Protein AF-A0A177FPS9-F1 (afdb_monomer)

Sequence (570 aa):
MPLDGVHTGEDAFSSLCYGAFETETLMATATSTSSASSTTPTTSDASTTTEAAPSSPTIPNFPYPVIKHSADSVAGYYLNETGLTDVAVLQIREFESESSADDYEREFQSVIEKFLDAAVKTGKKKLIVDLQGNPGGFVVLGADTYAQLFPSIKPIDKSNVRDHLGFWILGNAASEMYSNATKTDDESDEQYDTVVYNTLAYQSIVSHQFYDFPDFETYYGPYPANGGNFSAYFQTNYTDPGYTNFQDTGIIITGTNNRTGFRQPFAAQDIVVLTDGFCASTCTVVSEYLKSYSGVQFITVGGRPQTGPMQAVGGVKGSQVFPFTRLLPWADLLHSPNNTFSELANGTIWEDFTYEAALRTLDEQGTGGVNGCNHFRYGEQTATPLQFVYEAADCRLWWTREMMYDPTFIWSRVATVAFKERKGTQFNSKYCVANSTGHPTSISGGWKAPWLGPQDPPDNIRAGLKGWKLQGKPLEALSPGHSTTNSKQTATNSPTSSTKVSKPTSPPGDTSDKAFDDDAVVDDIDVGGTDIDGLNVDSDELTSIKQACSSYTGDAWLVRVICGALNGSK

Structure (mmCIF, N/CA/C/O backbone):
data_AF-A0A177FPS9-F1
#
_entry.id   AF-A0A177FPS9-F1
#
loop_
_atom_site.group_PDB
_atom_site.id
_atom_site.type_symbol
_atom_site.label_atom_id
_atom_site.label_alt_id
_atom_site.label_comp_id
_atom_site.label_asym_id
_atom_site.label_entity_id
_atom_site.label_seq_id
_atom_site.pdbx_PDB_ins_code
_atom_site.Cartn_x
_atom_site.Cartn_y
_atom_site.Cartn_z
_atom_site.occupancy
_atom_site.B_iso_or_equiv
_atom_site.auth_seq_id
_atom_site.auth_comp_id
_atom_site.auth_asym_id
_atom_site.auth_atom_id
_atom_site.pdbx_PDB_model_num
ATOM 1 N N . MET A 1 1 ? -19.636 15.740 -18.240 1.00 47.44 1 MET A N 1
ATOM 2 C CA . MET A 1 1 ? -20.519 16.131 -19.368 1.00 47.44 1 MET A CA 1
ATOM 3 C C . MET A 1 1 ? -21.922 15.583 -19.116 1.00 47.44 1 MET A C 1
ATOM 5 O O . MET A 1 1 ? -22.024 14.661 -18.310 1.00 47.44 1 MET A O 1
ATOM 9 N N . PRO A 1 2 ? -22.988 16.116 -19.740 1.00 47.78 2 PRO A N 1
ATOM 10 C CA . PRO A 1 2 ? -24.266 15.409 -19.829 1.00 47.78 2 PRO A CA 1
ATOM 11 C C . PRO A 1 2 ? -24.075 14.114 -20.632 1.00 47.78 2 PRO A C 1
ATOM 13 O O . PRO A 1 2 ? -23.320 14.115 -21.600 1.00 47.78 2 PRO A O 1
ATOM 16 N N . LEU A 1 3 ? -24.746 13.031 -20.236 1.00 52.00 3 LEU A N 1
ATOM 17 C CA . LEU A 1 3 ? -24.750 11.742 -20.953 1.00 52.00 3 LEU A CA 1
ATOM 18 C C . LEU A 1 3 ? -26.109 11.483 -21.635 1.00 52.00 3 LEU A C 1
ATOM 20 O O . LEU A 1 3 ? -26.475 10.345 -21.920 1.00 52.00 3 LEU A O 1
ATOM 24 N N . ASP A 1 4 ? -26.889 12.543 -21.857 1.00 64.50 4 ASP A N 1
ATOM 25 C CA . ASP A 1 4 ? -28.231 12.461 -22.428 1.00 64.50 4 ASP A CA 1
ATOM 26 C C . ASP A 1 4 ? -28.170 11.970 -23.884 1.00 64.50 4 ASP A C 1
ATOM 28 O O . ASP A 1 4 ? -27.655 12.660 -24.762 1.00 64.50 4 ASP A O 1
ATOM 32 N N . GLY A 1 5 ? -28.710 10.773 -24.132 1.00 58.97 5 GLY A N 1
ATOM 33 C CA . GLY A 1 5 ? -28.687 10.104 -25.439 1.00 58.97 5 GLY A CA 1
ATOM 34 C C . GLY A 1 5 ? -27.570 9.069 -25.624 1.00 58.97 5 GLY A C 1
ATOM 35 O O . GLY A 1 5 ? -27.530 8.423 -26.665 1.00 58.97 5 GLY A O 1
ATOM 36 N N . VAL A 1 6 ? -26.695 8.869 -24.631 1.00 59.56 6 VAL A N 1
ATOM 37 C CA . VAL A 1 6 ? -25.698 7.786 -24.639 1.00 59.56 6 VAL A CA 1
ATOM 38 C C . VAL A 1 6 ? -26.315 6.526 -24.027 1.00 59.56 6 VAL A C 1
ATOM 40 O O . VAL A 1 6 ? -26.696 6.526 -22.852 1.00 59.56 6 VAL A O 1
ATOM 43 N N . HIS A 1 7 ? -26.433 5.449 -24.809 1.00 60.56 7 HIS A N 1
ATOM 44 C CA . HIS A 1 7 ? -27.078 4.198 -24.384 1.00 60.56 7 HIS A CA 1
ATOM 45 C C . HIS A 1 7 ? -26.173 2.959 -24.506 1.00 60.56 7 HIS A C 1
ATOM 47 O O . HIS A 1 7 ? -26.384 1.980 -23.790 1.00 60.56 7 HIS A O 1
ATOM 53 N N . THR A 1 8 ? -25.150 3.020 -25.356 1.00 65.75 8 THR A N 1
ATOM 54 C CA . THR A 1 8 ? -24.164 1.965 -25.640 1.00 65.75 8 THR A CA 1
ATOM 55 C C . THR A 1 8 ? -22.725 2.496 -25.548 1.00 65.75 8 THR A C 1
ATOM 57 O O . THR A 1 8 ? -22.504 3.698 -25.371 1.00 65.75 8 THR A O 1
ATOM 60 N N . GLY A 1 9 ? -21.729 1.608 -25.660 1.00 47.25 9 GLY A N 1
ATOM 61 C CA . GLY A 1 9 ? -20.322 2.021 -25.765 1.00 47.25 9 GLY A CA 1
ATOM 62 C C . GLY A 1 9 ? -20.043 2.749 -27.083 1.00 47.25 9 GLY A C 1
ATOM 63 O O . GLY A 1 9 ? -19.323 3.745 -27.110 1.00 47.25 9 GLY A O 1
ATOM 64 N N . GLU A 1 10 ? -20.697 2.308 -28.153 1.00 59.88 10 GLU A N 1
ATOM 65 C CA . GLU A 1 10 ? -20.653 2.879 -29.494 1.00 59.88 10 GLU A CA 1
ATOM 66 C C . GLU A 1 10 ? -21.256 4.290 -29.530 1.00 59.88 10 GLU A C 1
ATOM 68 O O . GLU A 1 10 ? -20.675 5.174 -30.162 1.00 59.88 10 GLU A O 1
ATOM 73 N N . ASP A 1 11 ? -22.358 4.546 -28.810 1.00 64.56 11 ASP A N 1
ATOM 74 C CA . ASP A 1 11 ? -22.912 5.902 -28.652 1.00 64.56 11 ASP A CA 1
ATOM 75 C C . ASP A 1 11 ? -21.922 6.817 -27.922 1.00 64.56 11 ASP A C 1
ATOM 77 O O . ASP A 1 11 ? -21.724 7.966 -28.320 1.00 64.56 11 ASP A O 1
ATOM 81 N N . ALA A 1 12 ? -21.287 6.318 -26.854 1.00 61.31 12 ALA A N 1
ATOM 82 C CA . ALA A 1 12 ? -20.315 7.083 -26.076 1.00 61.31 12 ALA A CA 1
ATOM 83 C C . ALA A 1 12 ? -19.098 7.450 -26.937 1.00 61.31 12 ALA A C 1
ATOM 85 O O . ALA A 1 12 ? -18.715 8.616 -26.999 1.00 61.31 12 ALA A O 1
ATOM 86 N N . PHE A 1 13 ? -18.542 6.482 -27.666 1.00 60.53 13 PHE A N 1
ATOM 87 C CA . PHE A 1 13 ? -17.428 6.704 -28.586 1.00 60.53 13 PHE A CA 1
ATOM 88 C C . PHE A 1 13 ? -17.812 7.672 -29.717 1.00 60.53 13 PHE A C 1
ATOM 90 O O . PHE A 1 13 ? -17.114 8.654 -29.962 1.00 60.53 13 PHE A O 1
ATOM 97 N N . SER A 1 14 ? -18.964 7.464 -30.359 1.00 65.19 14 SER A N 1
ATOM 98 C CA . SER A 1 14 ? -19.408 8.278 -31.502 1.00 65.19 14 SER A CA 1
ATOM 99 C C . SER A 1 14 ? -19.774 9.719 -31.127 1.00 65.19 14 SER A C 1
ATOM 101 O O . SER A 1 14 ? -19.659 10.614 -31.965 1.00 65.19 14 SER A O 1
ATOM 103 N N . SER A 1 15 ? -20.211 9.962 -29.886 1.00 66.19 15 SER A N 1
ATOM 104 C CA . SER A 1 15 ? -20.571 11.300 -29.391 1.00 66.19 15 SER A CA 1
ATOM 105 C C . SER A 1 15 ? -19.420 12.051 -28.714 1.00 66.19 15 SER A C 1
ATOM 107 O O . SER A 1 15 ? -19.403 13.280 -28.770 1.00 66.19 15 SER A O 1
ATOM 109 N N . LEU A 1 16 ? -18.456 11.350 -28.101 1.00 67.00 16 LEU A N 1
ATOM 110 C CA . LEU A 1 16 ? -17.358 11.962 -27.336 1.00 67.00 16 LEU A CA 1
ATOM 111 C C . LEU A 1 16 ? -16.010 11.959 -28.075 1.00 67.00 16 LEU A C 1
ATOM 113 O O . LEU A 1 16 ? -15.173 12.809 -27.786 1.00 67.00 16 LEU A O 1
ATOM 117 N N . CYS A 1 17 ? -15.798 11.057 -29.040 1.00 60.81 17 CYS A N 1
ATOM 118 C CA . CYS A 1 17 ? -14.547 10.927 -29.804 1.00 60.81 17 CYS A CA 1
ATOM 119 C C . CYS A 1 17 ? -14.681 11.390 -31.271 1.00 60.81 17 CYS A C 1
ATOM 121 O O . CYS A 1 17 ? -13.854 11.048 -32.121 1.00 60.81 17 CYS A O 1
ATOM 123 N N . TYR A 1 18 ? -15.721 12.169 -31.592 1.00 48.88 18 TYR A N 1
ATOM 124 C CA . TYR A 1 18 ? -15.955 12.680 -32.944 1.00 48.88 18 TYR A CA 1
ATOM 125 C C . TYR A 1 18 ? -14.774 13.544 -33.425 1.00 48.88 18 TYR A C 1
ATOM 127 O O . TYR A 1 18 ? -14.408 14.523 -32.778 1.00 48.88 18 TYR A O 1
ATOM 135 N N . GLY A 1 19 ? -14.195 13.195 -34.578 1.00 50.59 19 GLY A N 1
ATOM 136 C CA . GLY A 1 19 ? -13.039 13.890 -35.162 1.00 50.59 19 GLY A CA 1
ATOM 137 C C . GLY A 1 19 ? -11.664 13.302 -34.812 1.00 50.59 19 GLY A C 1
ATOM 138 O O . GLY A 1 19 ? -10.669 13.770 -35.359 1.00 50.59 19 GLY A O 1
ATOM 139 N N . ALA A 1 20 ? -11.581 12.243 -33.993 1.00 49.50 20 ALA A N 1
ATOM 140 C CA . ALA A 1 20 ? -10.313 11.608 -33.590 1.00 49.50 20 ALA A CA 1
ATOM 141 C C . ALA A 1 20 ? -9.442 11.058 -34.748 1.00 49.50 20 ALA A C 1
ATOM 143 O O . ALA A 1 20 ? -8.272 10.755 -34.533 1.00 49.50 20 ALA A O 1
ATOM 144 N N . PHE A 1 21 ? -9.994 10.956 -35.964 1.00 43.31 21 PHE A N 1
ATOM 145 C CA . PHE A 1 21 ? -9.290 10.549 -37.188 1.00 43.31 21 PHE A CA 1
ATOM 146 C C . PHE A 1 21 ? -9.147 11.674 -38.238 1.00 43.31 21 PHE A C 1
ATOM 148 O O . PHE A 1 21 ? -8.521 11.463 -39.271 1.00 43.31 21 PHE A O 1
ATOM 155 N N . GLU A 1 22 ? -9.702 12.876 -38.024 1.00 44.81 22 GLU A N 1
ATOM 156 C CA . GLU A 1 22 ? -9.609 13.970 -39.016 1.00 44.81 22 GLU A CA 1
ATOM 157 C C . GLU A 1 22 ? -8.287 14.762 -38.921 1.00 44.81 22 GLU A C 1
ATOM 159 O O . GLU A 1 22 ? -7.913 15.487 -39.850 1.00 44.81 22 GLU A O 1
ATOM 164 N N . THR A 1 23 ? -7.544 14.600 -37.822 1.00 44.97 23 THR A N 1
ATOM 165 C CA . THR A 1 23 ? -6.307 15.333 -37.503 1.00 44.97 23 THR A CA 1
ATOM 166 C C . THR A 1 23 ? -5.136 15.061 -38.451 1.00 44.97 23 THR A C 1
ATOM 168 O O . THR A 1 23 ? -4.320 15.966 -38.644 1.00 44.97 23 THR A O 1
ATOM 171 N N . GLU A 1 24 ? -5.071 13.899 -39.115 1.00 42.28 24 GLU A N 1
ATOM 172 C CA . GLU A 1 24 ? -4.018 13.594 -40.105 1.00 42.28 24 GLU A CA 1
ATOM 173 C C . GLU A 1 24 ? -3.970 14.617 -41.256 1.00 42.28 24 GLU A C 1
ATOM 175 O O . GLU A 1 24 ? -2.901 14.947 -41.773 1.00 42.28 24 GLU A O 1
ATOM 180 N N . THR A 1 25 ? -5.120 15.180 -41.642 1.00 35.88 25 THR A N 1
ATOM 181 C CA . THR A 1 25 ? -5.220 16.023 -42.847 1.00 35.88 25 THR A CA 1
ATOM 182 C C . THR A 1 25 ? -4.681 17.447 -42.638 1.00 35.88 25 THR A C 1
ATOM 184 O O . THR A 1 25 ? -4.360 18.141 -43.605 1.00 35.88 25 THR A O 1
ATOM 187 N N . LEU A 1 26 ? -4.566 17.920 -41.390 1.00 36.88 26 LEU A N 1
ATOM 188 C CA . LEU A 1 26 ? -4.234 19.324 -41.100 1.00 36.88 26 LEU A CA 1
ATOM 189 C C . LEU A 1 26 ? -2.727 19.615 -41.037 1.00 36.88 26 LEU A C 1
ATOM 191 O O . LEU A 1 26 ? -2.318 20.724 -41.392 1.00 36.88 26 LEU A O 1
ATOM 195 N N . MET A 1 27 ? -1.883 18.643 -40.675 1.00 39.47 27 MET A N 1
ATOM 196 C CA . MET A 1 27 ? -0.426 18.861 -40.637 1.00 39.47 27 MET A CA 1
ATOM 197 C C . MET A 1 27 ? 0.186 19.083 -42.032 1.00 39.47 27 MET A C 1
ATOM 199 O O . MET A 1 27 ? 1.178 19.798 -42.164 1.00 39.47 27 MET A O 1
ATOM 203 N N . ALA A 1 28 ? -0.444 18.566 -43.092 1.00 35.19 28 ALA A N 1
ATOM 204 C CA . ALA A 1 28 ? 0.062 18.636 -44.466 1.00 35.19 28 ALA A CA 1
ATOM 205 C C . ALA A 1 28 ? 0.035 20.040 -45.118 1.00 35.19 28 ALA A C 1
ATOM 207 O O . ALA A 1 28 ? 0.568 20.206 -46.215 1.00 35.19 28 ALA A O 1
ATOM 208 N N . THR A 1 29 ? -0.580 21.052 -44.485 1.00 33.81 29 THR A N 1
ATOM 209 C CA . THR A 1 29 ? -0.780 22.389 -45.099 1.00 33.81 29 THR A CA 1
ATOM 210 C C . THR A 1 29 ? -0.053 23.530 -44.364 1.00 33.81 29 THR A C 1
ATOM 212 O O . THR A 1 29 ? 0.015 24.652 -44.866 1.00 33.81 29 THR A O 1
ATOM 215 N N . ALA A 1 30 ? 0.558 23.275 -43.203 1.00 34.50 30 ALA A N 1
ATOM 216 C CA . ALA A 1 30 ? 1.153 24.306 -42.339 1.00 34.50 30 ALA A CA 1
ATOM 217 C C . ALA A 1 30 ? 2.571 24.777 -42.759 1.00 34.50 30 ALA A C 1
ATOM 219 O O . ALA A 1 30 ? 3.355 25.225 -41.924 1.00 34.50 30 ALA A O 1
ATOM 220 N N . THR A 1 31 ? 2.928 24.694 -44.047 1.00 40.38 31 THR A N 1
ATOM 221 C CA . THR A 1 31 ? 4.313 24.891 -44.534 1.00 40.38 31 THR A CA 1
ATOM 222 C C . THR A 1 31 ? 4.490 26.098 -45.468 1.00 40.38 31 THR A C 1
ATOM 224 O O . THR A 1 31 ? 5.264 26.050 -46.423 1.00 40.38 31 THR A O 1
ATOM 227 N N . SER A 1 32 ? 3.812 27.225 -45.207 1.00 33.19 32 SER A N 1
ATOM 228 C CA . SER A 1 32 ? 4.213 28.512 -45.806 1.00 33.19 32 SER A CA 1
ATOM 229 C C . SER A 1 32 ? 3.838 29.755 -44.986 1.00 33.19 32 SER A C 1
ATOM 231 O O . SER A 1 32 ? 2.698 29.949 -44.585 1.00 33.19 32 SER A O 1
ATOM 233 N N . THR A 1 33 ? 4.830 30.638 -44.818 1.00 31.05 33 THR A N 1
ATOM 234 C CA . THR A 1 33 ? 4.718 32.076 -44.490 1.00 31.05 33 THR A CA 1
ATOM 235 C C . THR A 1 33 ? 3.814 32.528 -43.329 1.00 31.05 33 THR A C 1
ATOM 237 O O . THR A 1 33 ? 2.639 32.819 -43.522 1.00 31.05 33 THR A O 1
ATOM 240 N N . SER A 1 34 ? 4.444 32.950 -42.227 1.00 28.30 34 SER A N 1
ATOM 241 C CA . SER A 1 34 ? 4.527 34.398 -41.959 1.00 28.30 34 SER A CA 1
ATOM 242 C C . SER A 1 34 ? 5.761 34.750 -41.117 1.00 28.30 34 SER A C 1
ATOM 244 O O . SER A 1 34 ? 6.092 34.061 -40.158 1.00 28.30 34 SER A O 1
ATOM 246 N N . SER A 1 35 ? 6.466 35.822 -41.486 1.00 35.75 35 SER A N 1
ATOM 247 C CA . SER A 1 35 ? 7.525 36.419 -40.663 1.00 35.75 35 SER A CA 1
ATOM 248 C C . SER A 1 35 ? 7.012 37.736 -40.095 1.00 35.75 35 SER A C 1
ATOM 250 O O . SER A 1 35 ? 6.667 38.632 -40.864 1.00 35.75 35 SER A O 1
ATOM 252 N N . ALA A 1 36 ? 6.990 37.876 -38.772 1.00 28.38 36 ALA A N 1
ATOM 253 C CA . ALA A 1 36 ? 6.659 39.132 -38.106 1.00 28.38 36 ALA A CA 1
ATOM 254 C C . ALA A 1 36 ? 7.465 39.276 -36.809 1.00 28.38 36 ALA A C 1
ATOM 256 O O . ALA A 1 36 ? 7.368 38.444 -35.912 1.00 28.38 36 ALA A O 1
ATOM 257 N N . SER A 1 37 ? 8.260 40.340 -36.706 1.00 32.78 37 SER A N 1
ATOM 258 C CA . SER A 1 37 ? 8.889 40.743 -35.446 1.00 32.78 37 SER A CA 1
ATOM 259 C C . SER A 1 37 ? 7.947 41.661 -34.671 1.00 32.78 37 SER A C 1
ATOM 261 O O . SER A 1 37 ? 7.432 42.622 -35.240 1.00 32.78 37 SER A O 1
ATOM 263 N N . SER A 1 38 ? 7.792 41.442 -33.365 1.00 26.69 38 SER A N 1
ATOM 264 C CA . SER A 1 38 ? 7.137 42.395 -32.461 1.00 26.69 38 SER A CA 1
ATOM 265 C C . SER A 1 38 ? 7.942 42.558 -31.175 1.00 26.69 38 SER A C 1
ATOM 267 O O . SER A 1 38 ? 8.250 41.586 -30.492 1.00 26.69 38 SER A O 1
ATOM 269 N N . THR A 1 39 ? 8.298 43.803 -30.868 1.00 26.11 39 THR A N 1
ATOM 270 C CA . THR A 1 39 ? 9.133 44.209 -29.730 1.00 26.11 39 THR A CA 1
ATOM 271 C C . THR A 1 39 ? 8.463 43.995 -28.376 1.00 26.11 39 THR A C 1
ATOM 273 O O . THR A 1 39 ? 7.280 44.294 -28.218 1.00 26.11 39 THR A O 1
ATOM 276 N N . THR A 1 40 ? 9.255 43.609 -27.377 1.00 27.31 40 THR A N 1
ATOM 277 C CA . THR A 1 40 ? 8.866 43.512 -25.964 1.00 27.31 40 THR A CA 1
ATOM 278 C C . THR A 1 40 ? 8.421 44.864 -25.384 1.00 27.31 40 THR A C 1
ATOM 280 O O . THR A 1 40 ? 9.197 45.822 -25.435 1.00 27.31 40 THR A O 1
ATOM 283 N N . PRO A 1 41 ? 7.234 44.959 -24.758 1.00 27.30 41 PRO A N 1
ATOM 284 C CA . PRO A 1 41 ? 6.886 46.051 -23.859 1.00 27.30 41 PRO A CA 1
ATOM 285 C C . PRO A 1 41 ? 7.180 45.641 -22.406 1.00 27.30 41 PRO A C 1
ATOM 287 O O . PRO A 1 41 ? 6.421 44.897 -21.786 1.00 27.30 41 PRO A O 1
ATOM 290 N N . THR A 1 42 ? 8.290 46.122 -21.843 1.00 33.38 42 THR A N 1
ATOM 291 C CA . THR A 1 42 ? 8.645 45.860 -20.439 1.00 33.38 42 THR A CA 1
ATOM 292 C C . THR A 1 42 ? 7.653 46.543 -19.496 1.00 33.38 42 THR A C 1
ATOM 294 O O . THR A 1 42 ? 7.731 47.755 -19.293 1.00 33.38 42 THR A O 1
ATOM 297 N N . THR A 1 43 ? 6.759 45.768 -18.878 1.00 28.62 43 THR A N 1
ATOM 298 C CA . THR A 1 43 ? 5.837 46.254 -17.840 1.00 28.62 43 THR A CA 1
ATOM 299 C C . THR A 1 43 ? 5.949 45.353 -16.615 1.00 28.62 43 THR A C 1
ATOM 301 O O . THR A 1 43 ? 5.804 44.141 -16.719 1.00 28.62 43 THR A O 1
ATOM 304 N N . SER A 1 44 ? 6.280 45.944 -15.466 1.00 41.12 44 SER A N 1
ATOM 305 C CA . SER A 1 44 ? 6.532 45.230 -14.211 1.00 41.12 44 SER A CA 1
ATOM 306 C C . SER A 1 44 ? 5.254 45.137 -13.379 1.00 41.12 44 SER A C 1
ATOM 308 O O . SER A 1 44 ? 5.102 45.884 -12.410 1.00 41.12 44 SER A O 1
ATOM 310 N N . ASP A 1 45 ? 4.361 44.211 -13.720 1.00 30.97 45 ASP A N 1
ATOM 311 C CA . ASP A 1 45 ? 3.313 43.801 -12.785 1.00 30.97 45 ASP A CA 1
ATOM 312 C C . ASP A 1 45 ? 3.920 42.884 -11.717 1.00 30.97 45 ASP A C 1
ATOM 314 O O . ASP A 1 45 ? 4.507 41.840 -12.006 1.00 30.97 45 ASP A O 1
ATOM 318 N N . ALA A 1 46 ? 3.836 43.320 -10.460 1.00 32.22 46 ALA A N 1
ATOM 319 C CA . ALA A 1 46 ? 4.333 42.554 -9.328 1.00 32.22 46 ALA A CA 1
ATOM 320 C C . ALA A 1 46 ? 3.414 41.354 -9.077 1.00 32.22 46 ALA A C 1
ATOM 322 O O . ALA A 1 46 ? 2.200 41.523 -8.968 1.00 32.22 46 ALA A O 1
ATOM 323 N N . SER A 1 47 ? 3.995 40.159 -8.936 1.00 30.56 47 SER A N 1
ATOM 324 C CA . SER A 1 47 ? 3.240 38.953 -8.590 1.00 30.56 47 SER A CA 1
ATOM 325 C C . SER A 1 47 ? 2.606 39.115 -7.208 1.00 30.56 47 SER A C 1
ATOM 327 O O . SER A 1 47 ? 3.268 38.977 -6.178 1.00 30.56 47 SER A O 1
ATOM 329 N N . THR A 1 48 ? 1.315 39.444 -7.177 1.00 30.78 48 THR A N 1
ATOM 330 C CA . THR A 1 48 ? 0.513 39.388 -5.959 1.00 30.78 48 THR A CA 1
ATOM 331 C C . THR A 1 48 ? 0.207 37.928 -5.671 1.00 30.78 48 THR A C 1
ATOM 333 O O . THR A 1 48 ? -0.741 37.369 -6.230 1.00 30.78 48 THR A O 1
ATOM 336 N N . THR A 1 49 ? 1.011 37.321 -4.798 1.00 37.00 49 THR A N 1
ATOM 337 C CA . THR A 1 49 ? 0.744 36.014 -4.193 1.00 37.00 49 THR A CA 1
ATOM 338 C C . THR A 1 49 ? -0.642 36.032 -3.560 1.00 37.00 49 THR A C 1
ATOM 340 O O . THR A 1 49 ? -0.853 36.541 -2.460 1.00 37.00 49 THR A O 1
ATOM 343 N N . THR A 1 50 ? -1.613 35.495 -4.294 1.00 39.59 50 THR A N 1
ATOM 344 C CA . THR A 1 50 ? -2.959 35.270 -3.782 1.00 39.59 50 THR A CA 1
ATOM 345 C C . THR A 1 50 ? -2.870 34.043 -2.892 1.00 39.59 50 THR A C 1
ATOM 347 O O . THR A 1 50 ? -2.855 32.919 -3.386 1.00 39.59 50 THR A O 1
ATOM 350 N N . GLU A 1 51 ? -2.715 34.282 -1.590 1.00 45.44 51 GLU A N 1
ATOM 351 C CA . GLU A 1 51 ? -2.710 33.249 -0.555 1.00 45.44 51 GLU A CA 1
ATOM 352 C C . GLU A 1 51 ? -3.911 32.319 -0.771 1.00 45.44 51 GLU A C 1
ATOM 354 O O . GLU A 1 51 ? -5.059 32.774 -0.821 1.00 45.44 51 GLU A O 1
ATOM 359 N N . ALA A 1 52 ? -3.637 31.029 -0.983 1.00 49.31 52 ALA A N 1
ATOM 360 C CA . ALA A 1 52 ? -4.677 30.051 -1.260 1.00 49.31 52 ALA A CA 1
ATOM 361 C C . ALA A 1 52 ? -5.680 30.029 -0.099 1.00 49.31 52 ALA A C 1
ATOM 363 O O . ALA A 1 52 ? -5.289 30.066 1.069 1.00 49.31 52 ALA A O 1
ATOM 364 N N . ALA A 1 53 ? -6.978 29.981 -0.417 1.00 52.84 53 ALA A N 1
ATOM 365 C CA . ALA A 1 53 ? -8.014 29.988 0.608 1.00 52.84 53 ALA A CA 1
ATOM 366 C C . ALA A 1 53 ? -7.766 28.836 1.605 1.00 52.84 53 ALA A C 1
ATOM 368 O O . ALA A 1 53 ? -7.556 27.701 1.166 1.00 52.84 53 ALA A O 1
ATOM 369 N N . PRO A 1 54 ? -7.766 29.098 2.927 1.00 60.25 54 PRO A N 1
ATOM 370 C CA . PRO A 1 54 ? -7.358 28.106 3.914 1.00 60.25 54 PRO A CA 1
ATOM 371 C C . PRO A 1 54 ? -8.238 26.858 3.815 1.00 60.25 54 PRO A C 1
ATOM 373 O O . PRO A 1 54 ? -9.466 26.971 3.768 1.00 60.25 54 PRO A O 1
ATOM 376 N N . SER A 1 55 ? -7.607 25.676 3.785 1.00 69.62 55 SER A N 1
ATOM 377 C CA . SER A 1 55 ? -8.315 24.403 3.596 1.00 69.62 55 SER A CA 1
ATOM 378 C C . SER A 1 55 ? -9.446 24.242 4.615 1.00 69.62 55 SER A C 1
ATOM 380 O O . SER A 1 55 ? -9.299 24.649 5.773 1.00 69.62 55 SER A O 1
ATOM 382 N N . SER A 1 56 ? -10.550 23.615 4.198 1.00 79.56 56 SER A N 1
ATOM 383 C CA . SER A 1 56 ? -11.690 23.318 5.072 1.00 79.56 56 SER A CA 1
ATOM 384 C C . SER A 1 56 ? -11.224 22.698 6.400 1.00 79.56 56 SER A C 1
ATOM 386 O O . SER A 1 56 ? -10.379 21.806 6.382 1.00 79.56 56 SER A O 1
ATOM 388 N N . PRO A 1 57 ? -11.773 23.085 7.567 1.00 83.44 57 PRO A N 1
ATOM 389 C CA . PRO A 1 57 ? -11.400 22.467 8.842 1.00 83.44 57 PRO A CA 1
ATOM 390 C C . PRO A 1 57 ? -11.870 21.003 8.969 1.00 83.44 57 PRO A C 1
ATOM 392 O O . PRO A 1 57 ? -11.527 20.333 9.942 1.00 83.44 57 PRO A O 1
ATOM 395 N N . THR A 1 58 ? -12.662 20.510 8.012 1.00 90.75 58 THR A N 1
ATOM 396 C CA . THR A 1 58 ? -13.198 19.143 7.947 1.00 90.75 58 THR A CA 1
ATOM 397 C C . THR A 1 58 ? -13.179 18.621 6.512 1.00 90.75 58 THR A C 1
ATOM 399 O O . THR A 1 58 ? -13.649 19.324 5.612 1.00 90.75 58 THR A O 1
ATOM 402 N N . ILE A 1 59 ? -12.750 17.371 6.314 1.00 91.50 59 ILE A N 1
ATOM 403 C CA . ILE A 1 59 ? -12.962 16.648 5.049 1.00 91.50 59 ILE A CA 1
ATOM 404 C C . ILE A 1 59 ? -14.484 16.555 4.793 1.00 91.50 59 ILE A C 1
ATOM 406 O O . ILE A 1 59 ? -15.231 16.296 5.746 1.00 91.50 59 ILE A O 1
ATOM 410 N N . PRO A 1 60 ? -14.991 16.767 3.563 1.00 90.19 60 PRO A N 1
ATOM 411 C CA . PRO A 1 60 ? -16.424 16.708 3.276 1.00 90.19 60 PRO A CA 1
ATOM 412 C C . PRO A 1 60 ? -17.094 15.405 3.746 1.00 90.19 60 PRO A C 1
ATOM 414 O O . PRO A 1 60 ? -16.660 14.309 3.402 1.00 90.19 60 PRO A O 1
ATOM 417 N N . ASN A 1 61 ? -18.195 15.536 4.494 1.00 89.31 61 ASN A N 1
ATOM 418 C CA . ASN A 1 61 ? -18.965 14.450 5.133 1.00 89.31 61 ASN A CA 1
ATOM 419 C C . ASN A 1 61 ? -18.280 13.719 6.311 1.00 89.31 61 ASN A C 1
ATOM 421 O O . ASN A 1 61 ? -18.869 12.792 6.867 1.00 89.31 61 ASN A O 1
ATOM 425 N N . PHE A 1 62 ? -17.096 14.154 6.751 1.00 93.94 62 PHE A N 1
ATOM 426 C CA . PHE A 1 62 ? -16.424 13.629 7.945 1.00 93.94 62 PHE A CA 1
ATOM 427 C C . PHE A 1 62 ? -16.571 14.575 9.153 1.00 93.94 62 PHE A C 1
ATOM 429 O O . PHE A 1 62 ? -16.822 15.771 8.985 1.00 93.94 62 PHE A O 1
ATOM 436 N N . PRO A 1 63 ? -16.434 14.068 10.396 1.00 93.69 63 PRO A N 1
ATOM 437 C CA . PRO A 1 63 ? -16.406 14.914 11.591 1.00 93.69 63 PRO A CA 1
ATOM 438 C C . PRO A 1 63 ? -15.143 15.794 11.639 1.00 93.69 63 PRO A C 1
ATOM 440 O O . PRO A 1 63 ? -14.248 15.687 10.802 1.00 93.69 63 PRO A O 1
ATOM 443 N N . TYR A 1 64 ? -15.027 16.628 12.676 1.00 94.75 64 TYR A N 1
ATOM 444 C CA . TYR A 1 64 ? -13.776 17.331 12.968 1.00 94.75 64 TYR A CA 1
ATOM 445 C C . TYR A 1 64 ? -12.634 16.341 13.273 1.00 94.75 64 TYR A C 1
ATOM 447 O O . TYR A 1 64 ? -12.772 15.532 14.198 1.00 94.75 64 TYR A O 1
ATOM 455 N N . PRO A 1 65 ? -11.512 16.394 12.529 1.00 96.62 65 PRO A N 1
ATOM 456 C CA . PRO A 1 65 ? -10.332 15.592 12.817 1.00 96.62 65 PRO A CA 1
ATOM 457 C C . PRO A 1 65 ? -9.560 16.140 14.024 1.00 96.62 65 PRO A C 1
ATOM 459 O O . PRO A 1 65 ? -9.669 17.307 14.397 1.00 96.62 65 PRO A O 1
ATOM 462 N N . VAL A 1 66 ? -8.731 15.282 14.616 1.00 95.88 66 VAL A N 1
ATOM 463 C CA . VAL A 1 66 ? -7.682 15.659 15.581 1.00 95.88 66 VAL A CA 1
ATOM 464 C C . VAL A 1 66 ? -6.527 16.348 14.849 1.00 95.88 66 VAL A C 1
ATOM 466 O O . VAL A 1 66 ? -5.938 17.297 15.360 1.00 95.88 66 VAL A O 1
ATOM 469 N N . ILE A 1 67 ? -6.215 15.851 13.651 1.00 96.44 67 ILE A N 1
ATOM 470 C CA . ILE A 1 67 ? -5.248 16.384 12.689 1.00 96.44 67 ILE A CA 1
ATOM 471 C C . ILE A 1 67 ? -5.612 15.833 11.303 1.00 96.44 67 ILE A C 1
ATOM 473 O O . ILE A 1 67 ? -6.089 14.702 11.203 1.00 96.44 67 ILE A O 1
ATOM 477 N N . LYS A 1 68 ? -5.399 16.614 10.244 1.00 95.50 68 LYS A N 1
ATOM 478 C CA . LYS A 1 68 ? -5.515 16.170 8.850 1.00 95.50 68 LYS A CA 1
ATOM 479 C C . LYS A 1 68 ? -4.376 16.740 8.015 1.00 95.50 68 LYS A C 1
ATOM 481 O O . LYS A 1 68 ? -3.771 17.729 8.422 1.00 95.50 68 LYS A O 1
ATOM 486 N N . HIS A 1 69 ? -4.164 16.142 6.853 1.00 94.38 69 HIS A N 1
ATOM 487 C CA . HIS A 1 69 ? -3.381 16.701 5.763 1.00 94.38 69 HIS A CA 1
ATOM 488 C C . HIS A 1 69 ? -4.056 17.945 5.165 1.00 94.38 69 HIS A C 1
ATOM 490 O O . HIS A 1 69 ? -5.288 18.031 5.143 1.00 94.38 69 HIS A O 1
ATOM 496 N N . SER A 1 70 ? -3.283 18.892 4.643 1.00 91.62 70 SER A N 1
ATOM 497 C CA . SER A 1 70 ? -3.757 20.056 3.883 1.00 91.62 70 SER A CA 1
ATOM 498 C C . SER A 1 70 ? -4.709 19.647 2.752 1.00 91.62 70 SER A C 1
ATOM 500 O O . SER A 1 70 ? -5.850 20.108 2.722 1.00 91.62 70 SER A O 1
ATOM 502 N N . ALA A 1 71 ? -4.269 18.703 1.917 1.00 91.12 71 ALA A N 1
ATOM 503 C CA . ALA A 1 71 ? -4.993 18.117 0.783 1.00 91.12 71 ALA A CA 1
ATOM 504 C C . ALA A 1 71 ? -5.977 16.967 1.127 1.00 91.12 71 ALA A C 1
ATOM 506 O O . ALA A 1 71 ? -6.327 16.182 0.257 1.00 91.12 71 ALA A O 1
ATOM 507 N N . ASP A 1 72 ? -6.414 16.820 2.385 1.00 93.38 72 ASP A N 1
ATOM 508 C CA . ASP A 1 72 ? -7.440 15.839 2.813 1.00 93.38 72 ASP A CA 1
ATOM 509 C C . ASP A 1 72 ? -7.135 14.337 2.538 1.00 93.38 72 ASP A C 1
ATOM 511 O O . ASP A 1 72 ? -8.005 13.485 2.741 1.00 93.38 72 ASP A O 1
ATOM 515 N N . SER A 1 73 ? -5.912 13.968 2.138 1.00 94.88 73 SER A N 1
ATOM 516 C CA . SER A 1 73 ? -5.523 12.581 1.813 1.00 94.88 73 SER A CA 1
ATOM 517 C C . SER A 1 73 ? -5.396 11.656 3.034 1.00 94.88 73 SER A C 1
ATOM 519 O O . SER A 1 73 ? -5.751 10.477 2.968 1.00 94.88 73 SER A O 1
ATOM 521 N N . VAL A 1 74 ? -4.963 12.186 4.185 1.00 97.31 74 VAL A N 1
ATOM 522 C CA . VAL A 1 74 ? -4.869 11.460 5.465 1.00 97.31 74 VAL A CA 1
ATOM 523 C C . VAL A 1 74 ? -5.410 12.288 6.635 1.00 97.31 74 VAL A C 1
ATOM 525 O O . VAL A 1 74 ? -5.155 13.490 6.740 1.00 97.31 74 VAL A O 1
ATOM 528 N N . ALA A 1 75 ? -6.153 11.650 7.544 1.00 98.19 75 ALA A N 1
ATOM 529 C CA . ALA A 1 75 ? -6.699 12.288 8.741 1.00 98.19 75 ALA A CA 1
ATOM 530 C C . ALA A 1 75 ? -6.815 11.341 9.945 1.00 98.19 75 ALA A C 1
ATOM 532 O O . ALA A 1 75 ? -7.082 10.145 9.827 1.00 98.19 75 ALA A O 1
ATOM 533 N N . GLY A 1 76 ? -6.629 11.908 11.136 1.00 98.31 76 GLY A N 1
ATOM 534 C CA . GLY A 1 76 ? -6.704 11.210 12.413 1.00 98.31 76 GLY A CA 1
ATOM 535 C C . GLY A 1 76 ? -7.924 11.623 13.233 1.00 98.31 76 GLY A C 1
ATOM 536 O O . GLY A 1 76 ? -8.146 12.811 13.472 1.00 98.31 76 GLY A O 1
ATOM 537 N N . TYR A 1 77 ? -8.687 10.649 13.725 1.00 98.56 77 TYR A N 1
ATOM 538 C CA . TYR A 1 77 ? -9.921 10.844 14.493 1.00 98.56 77 TYR A CA 1
ATOM 539 C C . TYR A 1 77 ? -9.930 10.038 15.795 1.00 98.56 77 TYR A C 1
ATOM 541 O O . TYR A 1 77 ? -9.251 9.022 15.944 1.00 98.56 77 TYR A O 1
ATOM 549 N N . TYR A 1 78 ? -10.767 10.455 16.744 1.00 98.06 78 TYR A N 1
ATOM 550 C CA . TYR A 1 78 ? -11.024 9.735 17.991 1.00 98.06 78 TYR A CA 1
ATOM 551 C C . TYR A 1 78 ? -12.510 9.411 18.121 1.00 98.06 78 TYR A C 1
ATOM 553 O O . TYR A 1 78 ? -13.352 10.291 17.945 1.00 98.06 78 TYR A O 1
ATOM 561 N N . LEU A 1 79 ? -12.836 8.173 18.503 1.00 96.88 79 LEU A N 1
ATOM 562 C CA . LEU A 1 79 ? -14.212 7.833 18.860 1.00 96.88 79 LEU A CA 1
ATOM 563 C C . LEU A 1 79 ? -14.538 8.381 20.255 1.00 96.88 79 LEU A C 1
ATOM 565 O O . LEU A 1 79 ? -13.733 8.276 21.183 1.00 96.88 79 LEU A O 1
ATOM 569 N N . ASN A 1 80 ? -15.734 8.959 20.387 1.00 93.44 80 ASN A N 1
ATOM 570 C CA . ASN A 1 80 ? -16.233 9.582 21.619 1.00 93.44 80 ASN A CA 1
ATOM 571 C C . ASN A 1 80 ? -17.413 8.814 22.249 1.00 93.44 80 ASN A C 1
ATOM 573 O O . ASN A 1 80 ? -17.896 9.182 23.318 1.00 93.44 80 ASN A O 1
ATOM 577 N N . GLU A 1 81 ? -17.879 7.739 21.606 1.00 93.75 81 GLU A N 1
ATOM 578 C CA . GLU A 1 81 ? -18.949 6.883 22.124 1.00 93.75 81 GLU A CA 1
ATOM 579 C C . GLU A 1 81 ? -18.560 6.157 23.419 1.00 93.75 81 GLU A C 1
ATOM 581 O O . GLU A 1 81 ? -17.403 5.790 23.648 1.00 93.75 81 GLU A O 1
ATOM 586 N N . THR A 1 82 ? -19.552 5.896 24.274 1.00 92.44 82 THR A N 1
ATOM 587 C CA . THR A 1 82 ? -19.337 5.281 25.588 1.00 92.44 82 THR A CA 1
ATOM 588 C C . THR A 1 82 ? -18.680 3.901 25.471 1.00 92.44 82 THR A C 1
ATOM 590 O O . THR A 1 82 ? -19.218 2.956 24.889 1.00 92.44 82 THR A O 1
ATOM 593 N N . GLY A 1 83 ? -17.485 3.778 26.053 1.00 93.62 83 GLY A N 1
ATOM 594 C CA . GLY A 1 83 ? -16.678 2.561 25.972 1.00 93.62 83 GLY A CA 1
ATOM 595 C C . GLY A 1 83 ? -16.069 2.299 24.590 1.00 93.62 83 GLY A C 1
ATOM 596 O O . GLY A 1 83 ? -15.782 1.146 24.291 1.00 93.62 83 GLY A O 1
ATOM 597 N N . LEU A 1 84 ? -15.939 3.316 23.733 1.00 97.25 84 LEU A N 1
ATOM 598 C CA . LEU A 1 84 ? -15.041 3.343 22.566 1.00 97.25 84 LEU A CA 1
ATOM 599 C C . LEU A 1 84 ? -14.023 4.498 22.662 1.00 97.25 84 LEU A C 1
ATOM 601 O O . LEU A 1 84 ? -13.260 4.743 21.735 1.00 97.25 84 LEU A O 1
ATOM 605 N N . THR A 1 85 ? -13.984 5.208 23.793 1.00 97.44 85 THR A N 1
ATOM 606 C CA . THR A 1 85 ? -13.137 6.390 24.021 1.00 97.44 85 THR A CA 1
ATOM 607 C C . THR A 1 85 ? -11.632 6.106 24.011 1.00 97.44 85 THR A C 1
ATOM 609 O O . THR A 1 85 ? -10.837 7.043 23.949 1.00 97.44 85 THR A O 1
ATOM 612 N N . ASP A 1 86 ? -11.214 4.841 24.065 1.00 98.00 86 ASP A N 1
ATOM 613 C CA . ASP A 1 86 ? -9.829 4.383 23.903 1.00 98.00 86 ASP A CA 1
ATOM 614 C C . ASP A 1 86 ? -9.456 4.060 22.441 1.00 98.00 86 ASP A C 1
ATOM 616 O O . ASP A 1 86 ? -8.304 3.716 22.170 1.00 98.00 86 ASP A O 1
ATOM 620 N N . VAL A 1 87 ? -10.388 4.207 21.496 1.00 98.81 87 VAL A N 1
ATOM 621 C CA . VAL A 1 87 ? -10.180 3.939 20.067 1.00 98.81 87 VAL A CA 1
ATOM 622 C C . VAL A 1 87 ? -9.762 5.214 19.325 1.00 98.81 87 VAL A C 1
ATOM 624 O O . VAL A 1 87 ? -10.345 6.294 19.501 1.00 98.81 87 VAL A O 1
ATOM 627 N N . ALA A 1 88 ? -8.740 5.069 18.488 1.00 98.81 88 ALA A N 1
ATOM 628 C CA . ALA A 1 88 ? -8.328 6.016 17.459 1.00 98.81 88 ALA A CA 1
ATOM 629 C C . ALA A 1 88 ? -8.665 5.460 16.064 1.00 98.81 88 ALA A C 1
ATOM 631 O O . ALA A 1 88 ? -8.745 4.244 15.880 1.00 98.81 88 ALA A O 1
ATOM 632 N N . VAL A 1 89 ? -8.835 6.345 15.085 1.00 98.88 89 VAL A N 1
ATOM 633 C CA . VAL A 1 89 ? -8.989 6.004 13.666 1.00 98.88 89 VAL A CA 1
ATOM 634 C C . VAL A 1 89 ? -7.964 6.806 12.876 1.00 98.88 89 VAL A C 1
ATOM 636 O O . VAL A 1 89 ? -7.974 8.032 12.947 1.00 98.88 89 VAL A O 1
ATOM 639 N N . LEU A 1 90 ? -7.084 6.127 12.148 1.00 98.88 90 LEU A N 1
ATOM 640 C CA . LEU A 1 90 ? -6.246 6.717 11.109 1.00 98.88 90 LEU A CA 1
ATOM 641 C C . LEU A 1 90 ? -6.922 6.415 9.774 1.00 98.88 90 LEU A C 1
ATOM 643 O O . LEU A 1 90 ? -6.920 5.263 9.349 1.00 98.88 90 LEU A O 1
ATOM 647 N N . GLN A 1 91 ? -7.518 7.418 9.142 1.00 98.69 91 GLN A N 1
ATOM 648 C CA . GLN A 1 91 ? -8.054 7.291 7.794 1.00 98.69 91 GLN A CA 1
ATOM 649 C C . GLN A 1 91 ? -7.004 7.736 6.785 1.00 98.69 91 GLN A C 1
ATOM 651 O O . GLN A 1 91 ? -6.476 8.841 6.895 1.00 98.69 91 GLN A O 1
ATOM 656 N N . ILE A 1 92 ? -6.743 6.891 5.792 1.00 98.62 92 ILE A N 1
ATOM 657 C CA . ILE A 1 92 ? -5.909 7.211 4.637 1.00 98.62 92 ILE A CA 1
ATOM 658 C C . ILE A 1 92 ? -6.785 6.998 3.408 1.00 98.62 92 ILE A C 1
ATOM 660 O O . ILE A 1 92 ? -7.057 5.861 3.018 1.00 98.62 92 ILE A O 1
ATOM 664 N N . ARG A 1 93 ? -7.253 8.099 2.822 1.00 96.62 93 ARG A N 1
ATOM 665 C CA . ARG A 1 93 ? -8.071 8.089 1.606 1.00 96.62 93 ARG A CA 1
ATOM 666 C C . ARG A 1 93 ? -7.232 7.791 0.367 1.00 96.62 93 ARG A C 1
ATOM 668 O O . ARG A 1 93 ? -7.739 7.182 -0.558 1.00 96.62 93 ARG A O 1
ATOM 675 N N . GLU A 1 94 ? -5.970 8.200 0.366 1.00 95.12 94 GLU A N 1
ATOM 676 C CA . GLU A 1 94 ? -5.040 8.112 -0.764 1.00 95.12 94 GLU A CA 1
ATOM 677 C C . GLU A 1 94 ? -3.606 8.375 -0.275 1.00 95.12 94 GLU A C 1
ATOM 679 O O . GLU A 1 94 ? -3.407 8.911 0.815 1.00 95.12 94 GLU A O 1
ATOM 684 N N . PHE A 1 95 ? -2.608 7.970 -1.058 1.00 95.38 95 PHE A N 1
ATOM 685 C CA . PHE A 1 95 ? -1.173 8.190 -0.828 1.00 95.38 95 PHE A CA 1
ATOM 686 C C . PHE A 1 95 ? -0.589 9.167 -1.871 1.00 95.38 95 PHE A C 1
ATOM 688 O O . PHE A 1 95 ? 0.603 9.140 -2.151 1.00 95.38 95 PHE A O 1
ATOM 695 N N . GLU A 1 96 ? -1.423 10.011 -2.475 1.00 89.88 96 GLU A N 1
ATOM 696 C CA . GLU A 1 96 ? -1.077 11.022 -3.486 1.00 89.88 96 GLU A CA 1
ATOM 697 C C . GLU A 1 96 ? -2.043 12.220 -3.381 1.00 89.88 96 GLU A C 1
ATOM 699 O O . GLU A 1 96 ? -2.870 12.259 -2.470 1.00 89.88 96 GLU A O 1
ATOM 704 N N . SER A 1 97 ? -1.903 13.233 -4.239 1.00 83.62 97 SER A N 1
ATOM 705 C CA . SER A 1 97 ? -2.741 14.441 -4.224 1.00 83.62 97 SER A CA 1
ATOM 706 C C . SER A 1 97 ? -2.690 15.152 -5.574 1.00 83.62 97 SER A C 1
ATOM 708 O O . SER A 1 97 ? -1.600 15.404 -6.082 1.00 83.62 97 SER A O 1
ATOM 710 N N . GLU A 1 98 ? -3.850 15.547 -6.112 1.00 64.62 98 GLU A N 1
ATOM 711 C CA . GLU A 1 98 ? -3.950 16.399 -7.313 1.00 64.62 98 GLU A CA 1
ATOM 712 C C . GLU A 1 98 ? -3.226 17.747 -7.123 1.00 64.62 98 GLU A C 1
ATOM 714 O O . GLU A 1 98 ? -2.660 18.301 -8.065 1.00 64.62 98 GLU A O 1
ATOM 719 N N . SER A 1 99 ? -3.201 18.273 -5.891 1.00 60.25 99 SER A N 1
ATOM 720 C CA . SER A 1 99 ? -2.349 19.400 -5.509 1.00 60.25 99 SER A CA 1
ATOM 721 C C . SER A 1 99 ? -1.006 18.892 -4.980 1.00 60.25 99 SER A C 1
ATOM 723 O O . SER A 1 99 ? -0.805 18.714 -3.774 1.00 60.25 99 SER A O 1
ATOM 725 N N . SER A 1 100 ? -0.067 18.665 -5.897 1.00 57.09 100 SER A N 1
ATOM 726 C CA . SER A 1 100 ? 1.327 18.334 -5.594 1.00 57.09 100 SER A CA 1
ATOM 727 C C . SER A 1 100 ? 2.102 19.584 -5.153 1.00 57.09 100 SER A C 1
ATOM 729 O O . SER A 1 100 ? 2.817 20.200 -5.940 1.00 57.09 100 SER A O 1
ATOM 731 N N . ALA A 1 101 ? 1.927 19.993 -3.896 1.00 63.59 101 ALA A N 1
ATOM 732 C CA . ALA A 1 101 ? 2.830 20.950 -3.258 1.00 63.59 101 ALA A CA 1
ATOM 733 C C . ALA A 1 101 ? 4.157 20.262 -2.889 1.00 63.59 101 ALA A C 1
ATOM 735 O O . ALA A 1 101 ? 4.143 19.099 -2.487 1.00 63.59 101 ALA A O 1
ATOM 736 N N . ASP A 1 102 ? 5.272 20.992 -2.957 1.00 69.25 102 ASP A N 1
ATOM 737 C CA . ASP A 1 102 ? 6.642 20.465 -2.785 1.00 69.25 102 ASP A CA 1
ATOM 738 C C . ASP A 1 102 ? 6.887 19.738 -1.440 1.00 69.25 102 ASP A C 1
ATOM 740 O O . ASP A 1 102 ? 7.787 18.912 -1.333 1.00 69.25 102 ASP A O 1
ATOM 744 N N . ASP A 1 103 ? 6.070 20.020 -0.419 1.00 84.00 103 ASP A N 1
ATOM 745 C CA . ASP A 1 103 ? 6.109 19.402 0.915 1.00 84.00 103 ASP A CA 1
ATOM 746 C C . ASP A 1 103 ? 5.104 18.233 1.103 1.00 84.00 103 ASP A C 1
ATOM 748 O O . ASP A 1 103 ? 4.984 17.719 2.217 1.00 84.00 103 ASP A O 1
ATOM 752 N N . TYR A 1 104 ? 4.358 17.799 0.071 1.00 90.56 104 TYR A N 1
ATOM 753 C CA . TYR A 1 104 ? 3.239 16.837 0.202 1.00 90.56 104 TYR A CA 1
ATOM 754 C C . TYR A 1 104 ? 3.615 15.565 0.981 1.00 90.56 104 TYR A C 1
ATOM 756 O O . TYR A 1 104 ? 2.969 15.215 1.971 1.00 90.56 104 TYR A O 1
ATOM 764 N N . GLU A 1 105 ? 4.684 14.878 0.571 1.00 92.31 105 GLU A N 1
ATOM 765 C CA . GLU A 1 105 ? 5.107 13.636 1.225 1.00 92.31 105 GLU A CA 1
ATOM 766 C C . GLU A 1 105 ? 5.553 13.876 2.676 1.00 92.31 105 GLU A C 1
ATOM 768 O O . GLU A 1 105 ? 5.251 13.085 3.579 1.00 92.31 105 GLU A O 1
ATOM 773 N N . ARG A 1 106 ? 6.235 15.004 2.913 1.00 92.56 106 ARG A N 1
ATOM 774 C CA . ARG A 1 106 ? 6.742 15.420 4.225 1.00 92.56 106 ARG A CA 1
ATOM 775 C C . ARG A 1 106 ? 5.599 15.752 5.184 1.00 92.56 106 ARG A C 1
ATOM 777 O O . ARG A 1 106 ? 5.633 15.332 6.347 1.00 92.56 106 ARG A O 1
ATOM 784 N N . GLU A 1 107 ? 4.564 16.456 4.724 1.00 94.19 107 GLU A N 1
ATOM 785 C CA . GLU A 1 107 ? 3.362 16.718 5.519 1.00 94.19 107 GLU A CA 1
ATOM 786 C C . GLU A 1 107 ? 2.607 15.410 5.802 1.00 94.19 107 GLU A C 1
ATOM 788 O O . GLU A 1 107 ? 2.289 15.154 6.967 1.00 94.19 107 GLU A O 1
ATOM 793 N N . PHE A 1 108 ? 2.398 14.542 4.806 1.00 96.56 108 PHE A N 1
ATOM 794 C CA . PHE A 1 108 ? 1.739 13.239 4.972 1.00 96.56 108 PHE A CA 1
ATOM 795 C C . PHE A 1 108 ? 2.418 12.378 6.048 1.00 96.56 108 PHE A C 1
ATOM 797 O O . PHE A 1 108 ? 1.771 11.976 7.024 1.00 96.56 108 PHE A O 1
ATOM 804 N N . GLN A 1 109 ? 3.736 12.166 5.933 1.00 96.19 109 GLN A N 1
ATOM 805 C CA . GLN A 1 109 ? 4.551 11.478 6.944 1.00 96.19 109 GLN A CA 1
ATOM 806 C C . GLN A 1 109 ? 4.352 12.107 8.330 1.00 96.19 109 GLN A C 1
ATOM 808 O O . GLN A 1 109 ? 4.126 11.402 9.320 1.00 96.19 109 GLN A O 1
ATOM 813 N N . SER A 1 110 ? 4.409 13.438 8.406 1.00 96.56 110 SER A N 1
ATOM 814 C CA . SER A 1 110 ? 4.336 14.175 9.664 1.00 96.56 110 SER A CA 1
ATOM 815 C C . SER A 1 110 ? 2.942 14.156 10.304 1.00 96.56 110 SER A C 1
ATOM 817 O O . SER A 1 110 ? 2.840 14.163 11.532 1.00 96.56 110 SER A O 1
ATOM 819 N N . VAL A 1 111 ? 1.861 14.112 9.519 1.00 97.81 111 VAL A N 1
ATOM 820 C CA . VAL A 1 111 ? 0.477 13.996 10.014 1.00 97.81 111 VAL A CA 1
ATOM 821 C C . VAL A 1 111 ? 0.257 12.642 10.683 1.00 97.81 111 VAL A C 1
ATOM 823 O O . VAL A 1 111 ? -0.281 12.604 11.793 1.00 97.81 111 VAL A O 1
ATOM 826 N N . ILE A 1 112 ? 0.727 11.552 10.068 1.00 98.69 112 ILE A N 1
ATOM 827 C CA . ILE A 1 112 ? 0.666 10.208 10.663 1.00 98.69 112 ILE A CA 1
ATOM 828 C C . ILE A 1 112 ? 1.501 10.160 11.950 1.00 98.69 112 ILE A C 1
ATOM 830 O O . ILE A 1 112 ? 0.993 9.726 12.988 1.00 98.69 112 ILE A O 1
ATOM 834 N N . GLU A 1 113 ? 2.723 10.700 11.926 1.00 98.12 113 GLU A N 1
ATOM 835 C CA . GLU A 1 113 ? 3.642 10.699 13.072 1.00 98.12 113 GLU A CA 1
ATOM 836 C C . GLU A 1 113 ? 3.024 11.427 14.273 1.00 98.12 113 GLU A C 1
ATOM 838 O O . GLU A 1 113 ? 2.874 10.860 15.362 1.00 98.12 113 GLU A O 1
ATOM 843 N N . LYS A 1 114 ? 2.569 12.668 14.051 1.00 98.12 114 LYS A N 1
ATOM 844 C CA . LYS A 1 114 ? 1.888 13.492 15.058 1.00 98.12 114 LYS A CA 1
ATOM 845 C C . LYS A 1 114 ? 0.616 12.817 15.571 1.00 98.12 114 LYS A C 1
ATOM 847 O O . LYS A 1 114 ? 0.346 12.897 16.770 1.00 98.12 114 LYS A O 1
ATOM 852 N N . PHE A 1 115 ? -0.165 12.160 14.709 1.00 98.75 115 PHE A N 1
ATOM 853 C CA . PHE A 1 115 ? -1.407 11.503 15.116 1.00 98.75 115 PHE A CA 1
ATOM 854 C C . PHE A 1 115 ? -1.168 10.275 15.995 1.00 98.75 115 PHE A C 1
ATOM 856 O O . PHE A 1 115 ? -1.772 10.171 17.064 1.00 98.75 115 PHE A O 1
ATOM 863 N N . LEU A 1 116 ? -0.290 9.357 15.582 1.00 98.62 116 LEU A N 1
ATOM 864 C CA . LEU A 1 116 ? 0.008 8.135 16.335 1.00 98.62 116 LEU A CA 1
ATOM 865 C C . LEU A 1 116 ? 0.584 8.472 17.715 1.00 98.62 116 LEU A C 1
ATOM 867 O O . LEU A 1 116 ? 0.145 7.931 18.735 1.00 98.62 116 LEU A O 1
ATOM 871 N N . ASP A 1 117 ? 1.507 9.429 17.760 1.00 96.94 117 ASP A N 1
ATOM 872 C CA . ASP A 1 117 ? 2.144 9.887 18.989 1.00 96.94 117 ASP A CA 1
ATOM 873 C C . ASP A 1 117 ? 1.142 10.631 19.903 1.00 96.94 117 ASP A C 1
ATOM 875 O O . ASP A 1 117 ? 1.091 10.391 21.114 1.00 96.94 117 ASP A O 1
ATOM 879 N N . ALA A 1 118 ? 0.239 11.450 19.343 1.00 96.31 118 ALA A N 1
ATOM 880 C CA . ALA A 1 118 ? -0.871 12.061 20.084 1.00 96.31 118 ALA A CA 1
ATOM 881 C C . ALA A 1 118 ? -1.898 11.034 20.595 1.00 96.31 118 ALA A C 1
ATOM 883 O O . ALA A 1 118 ? -2.403 11.182 21.713 1.00 96.31 118 ALA A O 1
ATOM 884 N N . ALA A 1 119 ? -2.196 9.979 19.836 1.00 97.94 119 ALA A N 1
ATOM 885 C CA . ALA A 1 119 ? -3.120 8.923 20.243 1.00 97.94 119 ALA A CA 1
ATOM 886 C C . ALA A 1 119 ? -2.568 8.151 21.452 1.00 97.94 119 ALA A C 1
ATOM 888 O O . ALA A 1 119 ? -3.265 7.977 22.456 1.00 97.94 119 ALA A O 1
ATOM 889 N N . VAL A 1 120 ? -1.286 7.773 21.421 1.00 97.00 120 VAL A N 1
ATOM 890 C CA . VAL A 1 120 ? -0.609 7.136 22.563 1.00 97.00 120 VAL A CA 1
ATOM 891 C C . VAL A 1 120 ? -0.582 8.072 23.778 1.00 97.00 120 VAL A C 1
ATOM 893 O O . VAL A 1 120 ? -0.968 7.656 24.876 1.00 97.00 120 VAL A O 1
ATOM 896 N N . LYS A 1 121 ? -0.210 9.349 23.596 1.00 96.19 121 LYS A N 1
ATOM 897 C CA . LYS A 1 121 ? -0.156 10.366 24.669 1.00 96.19 121 LYS A CA 1
ATOM 898 C C . LYS A 1 121 ? -1.522 10.669 25.293 1.00 96.19 121 LYS A C 1
ATOM 900 O O . LYS A 1 121 ? -1.604 10.851 26.504 1.00 96.19 121 LYS A O 1
ATOM 905 N N . THR A 1 122 ? -2.597 10.672 24.503 1.00 95.19 122 THR A N 1
ATOM 906 C CA . THR A 1 122 ? -3.985 10.843 24.987 1.00 95.19 122 THR A CA 1
ATOM 907 C C . THR A 1 122 ? -4.604 9.552 25.536 1.00 95.19 122 THR A C 1
ATOM 909 O O . THR A 1 122 ? -5.780 9.524 25.897 1.00 95.19 122 THR A O 1
ATOM 912 N N . GLY A 1 123 ? -3.814 8.482 25.664 1.00 96.88 123 GLY A N 1
ATOM 913 C CA . GLY A 1 123 ? -4.211 7.266 26.364 1.00 96.88 123 GLY A CA 1
ATOM 914 C C . GLY A 1 123 ? -4.984 6.258 25.519 1.00 96.88 123 GLY A C 1
ATOM 915 O O . GLY A 1 123 ? -5.432 5.257 26.082 1.00 96.88 123 GLY A O 1
ATOM 916 N N . LYS A 1 124 ? -5.084 6.445 24.196 1.00 98.50 124 LYS A N 1
ATOM 917 C CA . LYS A 1 124 ? -5.699 5.476 23.273 1.00 98.50 124 LYS A CA 1
ATOM 918 C C . LYS A 1 124 ? -5.001 4.116 23.354 1.00 98.50 124 LYS A C 1
ATOM 920 O O . LYS A 1 124 ? -3.852 4.006 23.794 1.00 98.50 124 LYS A O 1
ATOM 925 N N . LYS A 1 125 ? -5.735 3.060 23.017 1.00 98.38 125 LYS A N 1
ATOM 926 C CA . LYS A 1 125 ? -5.323 1.655 23.165 1.00 98.38 125 LYS A CA 1
ATOM 927 C C . LYS A 1 125 ? -5.599 0.816 21.926 1.00 98.38 125 LYS A C 1
ATOM 929 O O . LYS A 1 125 ? -4.972 -0.229 21.801 1.00 98.38 125 LYS A O 1
ATOM 934 N N . LYS A 1 126 ? -6.506 1.251 21.046 1.00 98.81 126 LYS A N 1
ATOM 935 C CA . LYS A 1 126 ? -6.887 0.553 19.811 1.00 98.81 126 LYS A CA 1
ATOM 936 C C . LYS A 1 126 ? -6.818 1.501 18.619 1.00 98.81 126 LYS A C 1
ATOM 938 O O . LYS A 1 126 ? -7.104 2.690 18.780 1.00 98.81 126 LYS A O 1
ATOM 943 N N . LEU A 1 127 ? -6.512 0.963 17.442 1.00 98.94 127 LEU A N 1
ATOM 944 C CA . LEU A 1 127 ? -6.467 1.707 16.184 1.00 98.94 127 LEU A CA 1
ATOM 945 C C . LEU A 1 127 ? -7.328 1.022 15.117 1.00 98.94 127 LEU A C 1
ATOM 947 O O . LEU A 1 127 ? -7.175 -0.171 14.861 1.00 98.94 127 LEU A O 1
ATOM 951 N N . ILE A 1 128 ? -8.201 1.785 14.466 1.00 98.94 128 ILE A N 1
ATOM 952 C CA . ILE A 1 128 ? -8.713 1.444 13.135 1.00 98.94 128 ILE A CA 1
ATOM 953 C C . ILE A 1 128 ? -7.799 2.125 12.116 1.00 98.94 128 ILE A C 1
ATOM 955 O O . ILE A 1 128 ? -7.565 3.327 12.229 1.00 98.94 128 ILE A O 1
ATOM 959 N N . VAL A 1 129 ? -7.299 1.378 11.135 1.00 98.94 129 VAL A N 1
ATOM 960 C CA . VAL A 1 129 ? -6.713 1.943 9.912 1.00 98.94 129 VAL A CA 1
ATOM 961 C C . VAL A 1 129 ? -7.790 1.864 8.837 1.00 98.94 129 VAL A C 1
ATOM 963 O O . VAL A 1 129 ? -8.180 0.768 8.443 1.00 98.94 129 VAL A O 1
ATOM 966 N N . ASP A 1 130 ? -8.337 3.002 8.434 1.00 98.81 130 ASP A N 1
ATOM 967 C CA . ASP A 1 130 ? -9.435 3.100 7.474 1.00 98.81 130 ASP A CA 1
ATOM 968 C C . ASP A 1 130 ? -8.892 3.389 6.070 1.00 98.81 130 ASP A C 1
ATOM 970 O O . ASP A 1 130 ? -8.289 4.438 5.841 1.00 98.81 130 ASP A O 1
ATOM 974 N N . LEU A 1 131 ? -9.083 2.421 5.169 1.00 98.69 131 LEU A N 1
ATOM 975 C CA . LEU A 1 131 ? -8.621 2.410 3.777 1.00 98.69 131 LEU A CA 1
ATOM 976 C C . LEU A 1 131 ? -9.799 2.255 2.790 1.00 98.69 131 LEU A C 1
ATOM 978 O O . LEU A 1 131 ? -9.621 1.736 1.684 1.00 98.69 131 LEU A O 1
ATOM 982 N N . GLN A 1 132 ? -11.023 2.632 3.186 1.00 96.88 132 GLN A N 1
ATOM 983 C CA . GLN A 1 132 ? -12.170 2.658 2.266 1.00 96.88 132 GLN A CA 1
ATOM 984 C C . GLN A 1 132 ? -11.908 3.630 1.104 1.00 96.88 132 GLN A C 1
ATOM 986 O O . GLN A 1 132 ? -11.385 4.724 1.306 1.00 96.88 132 GLN A O 1
ATOM 991 N N . GLY A 1 133 ? -12.248 3.219 -0.119 1.00 94.94 133 GLY A N 1
ATOM 992 C CA . GLY A 1 133 ? -12.059 4.009 -1.338 1.00 94.94 133 GLY A CA 1
ATOM 993 C C . GLY A 1 133 ? -10.610 4.266 -1.776 1.00 94.94 133 GLY A C 1
ATOM 994 O O . GLY A 1 133 ? -10.424 4.982 -2.752 1.00 94.94 133 GLY A O 1
ATOM 995 N N . ASN A 1 134 ? -9.590 3.699 -1.115 1.00 97.31 134 ASN A N 1
ATOM 996 C CA . ASN A 1 134 ? -8.195 4.089 -1.358 1.00 97.31 134 ASN A CA 1
ATOM 997 C C . ASN A 1 134 ? -7.604 3.520 -2.678 1.00 97.31 134 ASN A C 1
ATOM 999 O O . ASN A 1 134 ? -7.507 2.292 -2.815 1.00 97.31 134 ASN A O 1
ATOM 1003 N N . PRO A 1 135 ? -7.187 4.371 -3.643 1.00 93.19 135 PRO A N 1
ATOM 1004 C CA . PRO A 1 135 ? -6.689 3.939 -4.954 1.00 93.19 135 PRO A CA 1
ATOM 1005 C C . PRO A 1 135 ? -5.206 3.538 -4.956 1.00 93.19 135 PRO A C 1
ATOM 1007 O O . PRO A 1 135 ? -4.753 2.888 -5.900 1.00 93.19 135 PRO A O 1
ATOM 1010 N N . GLY A 1 136 ? -4.452 3.908 -3.920 1.00 93.12 136 GLY A N 1
ATOM 1011 C CA . GLY A 1 136 ? -2.995 3.882 -3.907 1.00 93.12 136 GLY A CA 1
ATOM 1012 C C . GLY A 1 136 ? -2.398 5.286 -3.876 1.00 93.12 136 GLY A C 1
ATOM 1013 O O . GLY A 1 136 ? -2.821 6.098 -3.062 1.00 93.12 136 GLY A O 1
ATOM 1014 N N . GLY A 1 137 ? -1.359 5.506 -4.682 1.00 91.38 137 GLY A N 1
ATOM 1015 C CA . GLY A 1 137 ? -0.478 6.678 -4.659 1.00 91.38 137 GLY A CA 1
ATOM 1016 C C . GLY A 1 137 ? 0.980 6.285 -4.436 1.00 91.38 137 GLY A C 1
ATOM 1017 O O . GLY A 1 137 ? 1.361 5.151 -4.741 1.00 91.38 137 GLY A O 1
ATOM 1018 N N . PHE A 1 138 ? 1.811 7.171 -3.888 1.00 89.75 138 PHE A N 1
ATOM 1019 C CA . PHE A 1 138 ? 3.252 6.939 -3.752 1.00 89.75 138 PHE A CA 1
ATOM 1020 C C . PHE A 1 138 ? 3.579 5.781 -2.790 1.00 89.75 138 PHE A C 1
ATOM 1022 O O . PHE A 1 138 ? 3.304 5.843 -1.589 1.00 89.75 138 PHE A O 1
ATOM 1029 N N . VAL A 1 139 ? 4.218 4.718 -3.304 1.00 90.38 139 VAL A N 1
ATOM 1030 C CA . VAL A 1 139 ? 4.533 3.492 -2.533 1.00 90.38 139 VAL A CA 1
ATOM 1031 C C . VAL A 1 139 ? 5.405 3.789 -1.304 1.00 90.38 139 VAL A C 1
ATOM 1033 O O . VAL A 1 139 ? 5.236 3.170 -0.253 1.00 90.38 139 VAL A O 1
ATOM 1036 N N . VAL A 1 140 ? 6.278 4.799 -1.405 1.00 91.06 140 VAL A N 1
ATOM 1037 C CA . VAL A 1 140 ? 7.153 5.288 -0.326 1.00 91.06 140 VAL A CA 1
ATOM 1038 C C . VAL A 1 140 ? 6.362 5.709 0.924 1.00 91.06 140 VAL A C 1
ATOM 1040 O O . VAL A 1 140 ? 6.732 5.339 2.039 1.00 91.06 140 VAL A O 1
ATOM 1043 N N . LEU A 1 141 ? 5.206 6.363 0.755 1.00 95.00 141 LEU A N 1
ATOM 1044 C CA . LEU A 1 141 ? 4.319 6.756 1.856 1.00 95.00 141 LEU A CA 1
ATOM 1045 C C . LEU A 1 141 ? 3.602 5.553 2.480 1.00 95.00 141 LEU A C 1
ATOM 1047 O O . LEU A 1 141 ? 3.333 5.545 3.684 1.00 95.00 141 LEU A O 1
ATOM 1051 N N . GLY A 1 142 ? 3.333 4.509 1.694 1.00 95.38 142 GLY A N 1
ATOM 1052 C CA . GLY A 1 142 ? 2.829 3.234 2.201 1.00 95.38 142 GLY A CA 1
ATOM 1053 C C . GLY A 1 142 ? 3.865 2.495 3.055 1.00 95.38 142 GLY A C 1
ATOM 1054 O O . GLY A 1 142 ? 3.565 2.069 4.176 1.00 95.38 142 GLY A O 1
ATOM 1055 N N . ALA A 1 143 ? 5.103 2.402 2.563 1.00 94.62 143 ALA A N 1
ATOM 1056 C CA . ALA A 1 143 ? 6.231 1.835 3.299 1.00 94.62 143 ALA A CA 1
ATOM 1057 C C . ALA A 1 143 ? 6.507 2.594 4.604 1.00 94.62 143 ALA A C 1
ATOM 1059 O O . ALA A 1 143 ? 6.676 1.962 5.652 1.00 94.62 143 ALA A O 1
ATOM 1060 N N . ASP A 1 144 ? 6.461 3.928 4.580 1.00 96.69 144 ASP A N 1
ATOM 1061 C CA . ASP A 1 144 ? 6.607 4.742 5.785 1.00 96.69 144 ASP A CA 1
ATOM 1062 C C . ASP A 1 144 ? 5.441 4.564 6.763 1.00 96.69 144 ASP A C 1
ATOM 1064 O O . ASP A 1 144 ? 5.672 4.338 7.946 1.00 96.69 144 ASP A O 1
ATOM 1068 N N . THR A 1 145 ? 4.192 4.574 6.284 1.00 98.00 145 THR A N 1
ATOM 1069 C CA . THR A 1 145 ? 2.995 4.335 7.116 1.00 98.00 145 THR A CA 1
ATOM 1070 C C . THR A 1 145 ? 3.109 3.024 7.893 1.00 98.00 145 THR A C 1
ATOM 1072 O O . THR A 1 145 ? 2.834 2.972 9.096 1.00 98.00 145 THR A O 1
ATOM 1075 N N . TYR A 1 146 ? 3.552 1.953 7.229 1.00 97.81 146 TYR A N 1
ATOM 1076 C CA . TYR A 1 146 ? 3.795 0.676 7.890 1.00 97.81 146 TYR A CA 1
ATOM 1077 C C . TYR A 1 146 ? 4.968 0.748 8.877 1.00 97.81 146 TYR A C 1
ATOM 1079 O O . TYR A 1 146 ? 4.840 0.265 10.004 1.00 97.81 146 TYR A O 1
ATOM 1087 N N . ALA A 1 147 ? 6.077 1.392 8.508 1.00 97.00 147 ALA A N 1
ATOM 1088 C CA . ALA A 1 147 ? 7.237 1.555 9.381 1.00 97.00 147 ALA A CA 1
ATOM 1089 C C . ALA A 1 147 ? 6.949 2.429 10.620 1.00 97.00 147 ALA A C 1
ATOM 1091 O O . ALA A 1 147 ? 7.493 2.163 11.689 1.00 97.00 147 ALA A O 1
ATOM 1092 N N . GLN A 1 148 ? 6.048 3.411 10.541 1.00 98.12 148 GLN A N 1
ATOM 1093 C CA . GLN A 1 148 ? 5.579 4.174 11.704 1.00 98.12 148 GLN A CA 1
ATOM 1094 C C . GLN A 1 148 ? 4.731 3.319 12.665 1.00 98.12 148 GLN A C 1
ATOM 1096 O O . GLN A 1 148 ? 4.812 3.482 13.885 1.00 98.12 148 GLN A O 1
ATOM 1101 N N . LEU A 1 149 ? 3.946 2.372 12.141 1.00 98.44 149 LEU A N 1
ATOM 1102 C CA . LEU A 1 149 ? 3.170 1.424 12.951 1.00 98.44 149 LEU A CA 1
ATOM 1103 C C . LEU A 1 149 ? 4.033 0.284 13.522 1.00 98.44 149 LEU A C 1
ATOM 1105 O O . LEU A 1 149 ? 3.793 -0.156 14.648 1.00 98.44 149 LEU A O 1
ATOM 1109 N N . PHE A 1 150 ? 5.046 -0.176 12.785 1.00 97.69 150 PHE A N 1
ATOM 1110 C CA . PHE A 1 150 ? 5.877 -1.338 13.124 1.00 97.69 150 PHE A CA 1
ATOM 1111 C C . PHE A 1 150 ? 7.388 -1.080 12.916 1.00 97.69 150 PHE A C 1
ATOM 1113 O O . PHE A 1 150 ? 8.039 -1.820 12.179 1.00 97.69 150 PHE A O 1
ATOM 1120 N N . PRO A 1 151 ? 8.002 -0.096 13.610 1.00 95.06 151 PRO A N 1
ATOM 1121 C CA . PRO A 1 151 ? 9.377 0.375 13.346 1.00 95.06 151 PRO A CA 1
ATOM 1122 C C . PRO A 1 151 ? 10.503 -0.631 13.647 1.00 95.06 151 PRO A C 1
ATOM 1124 O O . PRO A 1 151 ? 11.679 -0.317 13.481 1.00 95.06 151 PRO A O 1
ATOM 1127 N N . SER A 1 152 ? 10.172 -1.836 14.115 1.00 90.81 152 SER A N 1
ATOM 1128 C CA . SER A 1 152 ? 11.099 -2.962 14.285 1.00 90.81 152 SER A CA 1
ATOM 1129 C C . SER A 1 152 ? 11.090 -3.951 13.110 1.00 90.81 152 SER A C 1
ATOM 1131 O O . SER A 1 152 ? 11.889 -4.889 13.110 1.00 90.81 152 SER A O 1
ATOM 1133 N N . ILE A 1 153 ? 10.207 -3.768 12.123 1.00 88.75 153 ILE A N 1
ATOM 1134 C CA . ILE A 1 153 ? 10.069 -4.619 10.938 1.00 88.75 153 ILE A CA 1
ATOM 1135 C C . ILE A 1 153 ? 10.364 -3.757 9.708 1.00 88.75 153 ILE A C 1
ATOM 1137 O O . ILE A 1 153 ? 9.602 -2.845 9.396 1.00 88.75 153 ILE A O 1
ATOM 1141 N N . LYS A 1 154 ? 11.463 -4.042 8.995 1.00 83.44 154 LYS A N 1
ATOM 1142 C CA . LYS A 1 154 ? 11.776 -3.349 7.734 1.00 83.44 154 LYS A CA 1
ATOM 1143 C C . LYS A 1 154 ? 10.639 -3.604 6.721 1.00 83.44 154 LYS A C 1
ATOM 1145 O O . LYS A 1 154 ? 10.218 -4.758 6.615 1.00 83.44 154 LYS A O 1
ATOM 1150 N N . PRO A 1 155 ? 10.165 -2.598 5.964 1.00 85.38 155 PRO A N 1
ATOM 1151 C CA . PRO A 1 155 ? 9.414 -2.840 4.735 1.00 85.38 155 PRO A CA 1
ATOM 1152 C C . PRO A 1 155 ? 10.261 -3.687 3.772 1.00 85.38 155 PRO A C 1
ATOM 1154 O O . PRO A 1 155 ? 11.447 -3.405 3.581 1.00 85.38 155 PRO A O 1
ATOM 1157 N N . ILE A 1 156 ? 9.679 -4.752 3.220 1.00 87.38 156 ILE A N 1
ATOM 1158 C CA . ILE A 1 156 ? 10.331 -5.650 2.257 1.00 87.38 156 ILE A CA 1
ATOM 1159 C C . ILE A 1 156 ? 9.306 -6.001 1.187 1.00 87.38 156 ILE A C 1
ATOM 1161 O O . ILE A 1 156 ? 8.265 -6.582 1.508 1.00 87.38 156 ILE A O 1
ATOM 1165 N N . ASP A 1 157 ? 9.636 -5.704 -0.064 1.00 88.44 157 ASP A N 1
ATOM 1166 C CA . ASP A 1 157 ? 8.851 -6.120 -1.223 1.00 88.44 157 ASP A CA 1
ATOM 1167 C C . ASP A 1 157 ? 9.530 -7.285 -1.945 1.00 88.44 157 ASP A C 1
ATOM 1169 O O . ASP A 1 157 ? 10.684 -7.651 -1.702 1.00 88.44 157 ASP A O 1
ATOM 1173 N N . LYS A 1 158 ? 8.789 -7.883 -2.871 1.00 93.38 158 LYS A N 1
ATOM 1174 C CA . LYS A 1 158 ? 9.322 -8.818 -3.855 1.00 93.38 158 LYS A CA 1
ATOM 1175 C C . LYS A 1 158 ? 8.560 -8.595 -5.155 1.00 93.38 158 LYS A C 1
ATOM 1177 O O . LYS A 1 158 ? 7.360 -8.857 -5.209 1.00 93.38 158 LYS A O 1
ATOM 1182 N N . SER A 1 159 ? 9.262 -8.134 -6.181 1.00 94.56 159 SER A N 1
ATOM 1183 C CA . SER A 1 159 ? 8.700 -7.709 -7.464 1.00 94.56 159 SER A CA 1
ATOM 1184 C C . SER A 1 159 ? 9.389 -8.390 -8.644 1.00 94.56 159 SER A C 1
ATOM 1186 O O . SER A 1 159 ? 10.546 -8.788 -8.524 1.00 94.56 159 SER A O 1
ATOM 1188 N N . ASN A 1 160 ? 8.703 -8.523 -9.783 1.00 94.75 160 ASN A N 1
ATOM 1189 C CA . ASN A 1 160 ? 9.352 -8.756 -11.080 1.00 94.75 160 ASN A CA 1
ATOM 1190 C C . ASN A 1 160 ? 8.579 -8.108 -12.245 1.00 94.75 160 ASN A C 1
ATOM 1192 O O . ASN A 1 160 ? 7.380 -7.831 -12.132 1.00 94.75 160 ASN A O 1
ATOM 1196 N N . VAL A 1 161 ? 9.280 -7.897 -13.361 1.00 93.44 161 VAL A N 1
ATOM 1197 C CA . VAL A 1 161 ? 8.758 -7.407 -14.650 1.00 93.44 161 VAL A CA 1
ATOM 1198 C C . VAL A 1 161 ? 8.862 -8.536 -15.680 1.00 93.44 161 VAL A C 1
ATOM 1200 O O . VAL A 1 161 ? 9.669 -9.454 -15.529 1.00 93.44 161 VAL A O 1
ATOM 1203 N N . ARG A 1 162 ? 8.014 -8.521 -16.712 1.00 91.88 162 ARG A N 1
ATOM 1204 C CA . ARG A 1 162 ? 8.046 -9.492 -17.818 1.00 91.88 162 ARG A CA 1
ATOM 1205 C C . ARG A 1 162 ? 9.224 -9.209 -18.764 1.00 91.88 162 ARG A C 1
ATOM 1207 O O . ARG A 1 162 ? 9.430 -8.070 -19.153 1.00 91.88 162 ARG A O 1
ATOM 1214 N N . ASP A 1 163 ? 9.933 -10.253 -19.186 1.00 90.19 163 ASP A N 1
ATOM 1215 C CA . ASP A 1 163 ? 10.934 -10.209 -20.270 1.00 90.19 163 ASP A CA 1
ATOM 1216 C C . ASP A 1 163 ? 10.240 -9.898 -21.612 1.00 90.19 163 ASP A C 1
ATOM 1218 O O . ASP A 1 163 ? 9.285 -10.586 -21.994 1.00 90.19 163 ASP A O 1
ATOM 1222 N N . HIS A 1 164 ? 10.696 -8.848 -22.300 1.00 90.00 164 HIS A N 1
ATOM 1223 C CA . HIS A 1 164 ? 10.348 -8.527 -23.686 1.00 90.00 164 HIS A CA 1
ATOM 1224 C C . HIS A 1 164 ? 11.409 -7.613 -24.319 1.00 90.00 164 HIS A C 1
ATOM 1226 O O . HIS A 1 164 ? 12.071 -6.842 -23.628 1.00 90.00 164 HIS A O 1
ATOM 1232 N N . LEU A 1 165 ? 11.513 -7.638 -25.654 1.00 91.12 165 LEU A N 1
ATOM 1233 C CA . LEU A 1 165 ? 12.529 -6.901 -26.422 1.00 91.12 165 LEU A CA 1
ATOM 1234 C C . LEU A 1 165 ? 12.620 -5.403 -26.067 1.00 91.12 165 LEU A C 1
ATOM 1236 O O . LEU A 1 165 ? 13.717 -4.904 -25.842 1.00 91.12 165 LEU A O 1
ATOM 1240 N N . GLY A 1 166 ? 11.488 -4.706 -25.928 1.00 91.56 166 GLY A N 1
ATOM 1241 C CA . GLY A 1 166 ? 11.479 -3.308 -25.479 1.00 91.56 166 GLY A CA 1
ATOM 1242 C C . GLY A 1 166 ? 12.143 -3.087 -24.114 1.00 91.56 166 GLY A C 1
ATOM 1243 O O . GLY A 1 166 ? 12.916 -2.151 -23.966 1.00 91.56 166 GLY A O 1
ATOM 1244 N N . PHE A 1 167 ? 11.925 -3.971 -23.133 1.00 92.38 167 PHE A N 1
ATOM 1245 C CA . PHE A 1 167 ? 12.586 -3.892 -21.824 1.00 92.38 167 PHE A CA 1
ATOM 1246 C C . PHE A 1 167 ? 14.082 -4.234 -21.916 1.00 92.38 167 PHE A C 1
ATOM 1248 O O . PHE A 1 167 ? 14.880 -3.631 -21.205 1.00 92.38 167 PHE A O 1
ATOM 1255 N N . TRP A 1 168 ? 14.494 -5.120 -22.832 1.00 93.44 168 TRP A N 1
ATOM 1256 C CA . TRP A 1 168 ? 15.918 -5.348 -23.109 1.00 93.44 168 TRP A CA 1
ATOM 1257 C C . TRP A 1 168 ? 16.596 -4.082 -23.650 1.00 93.44 168 TRP A C 1
ATOM 1259 O O . TRP A 1 168 ? 17.653 -3.697 -23.155 1.00 93.44 168 TRP A O 1
ATOM 1269 N N . ILE A 1 169 ? 15.988 -3.415 -24.635 1.00 94.69 169 ILE A N 1
ATOM 1270 C CA . ILE A 1 169 ? 16.534 -2.195 -25.250 1.00 94.69 169 ILE A CA 1
ATOM 1271 C C . ILE A 1 169 ? 16.549 -1.042 -24.237 1.00 94.69 169 ILE A C 1
ATOM 1273 O O . ILE A 1 169 ? 17.602 -0.466 -23.966 1.00 94.69 169 ILE A O 1
ATOM 1277 N N . LEU A 1 170 ? 15.393 -0.744 -23.633 1.00 94.56 170 LEU A N 1
ATOM 1278 C CA . LEU A 1 170 ? 15.224 0.358 -22.684 1.00 94.56 170 LEU A CA 1
ATOM 1279 C C . LEU A 1 170 ? 16.032 0.160 -21.402 1.00 94.56 170 LEU A C 1
ATOM 1281 O O . LEU A 1 170 ? 16.602 1.118 -20.898 1.00 94.56 170 LEU A O 1
ATOM 1285 N N . GLY A 1 171 ? 16.099 -1.062 -20.869 1.00 94.81 171 GLY A N 1
ATOM 1286 C CA . GLY A 1 171 ? 16.825 -1.352 -19.635 1.00 94.81 171 GLY A CA 1
ATOM 1287 C C . GLY A 1 171 ? 18.341 -1.228 -19.791 1.00 94.81 171 GLY A C 1
ATOM 1288 O O . GLY A 1 171 ? 18.983 -0.612 -18.943 1.00 94.81 171 GLY A O 1
ATOM 1289 N N . ASN A 1 172 ? 18.908 -1.702 -20.910 1.00 94.75 172 ASN A N 1
ATOM 1290 C CA . ASN A 1 172 ? 20.318 -1.456 -21.226 1.00 94.75 172 ASN A CA 1
ATOM 1291 C C . ASN A 1 172 ? 20.598 0.050 -21.373 1.00 94.75 172 ASN A C 1
ATOM 1293 O O . ASN A 1 172 ? 21.493 0.569 -20.707 1.00 94.75 172 ASN A O 1
ATOM 1297 N N . ALA A 1 173 ? 19.811 0.767 -22.184 1.00 94.12 173 ALA A N 1
ATOM 1298 C CA . ALA A 1 173 ? 20.004 2.200 -22.420 1.00 94.12 173 ALA A CA 1
ATOM 1299 C C . ALA A 1 173 ? 19.849 3.041 -21.134 1.00 94.12 173 ALA A C 1
ATOM 1301 O O . ALA A 1 173 ? 20.663 3.924 -20.864 1.00 94.12 173 ALA A O 1
ATOM 1302 N N . ALA A 1 174 ? 18.863 2.714 -20.293 1.00 93.44 174 ALA A N 1
ATOM 1303 C CA . ALA A 1 174 ? 18.662 3.319 -18.978 1.00 93.44 174 ALA A CA 1
ATOM 1304 C C . ALA A 1 174 ? 19.838 3.051 -18.028 1.00 93.44 174 ALA A C 1
ATOM 1306 O O . ALA A 1 174 ? 20.284 3.955 -17.325 1.00 93.44 174 ALA A O 1
ATOM 1307 N N . SER A 1 175 ? 20.372 1.827 -18.012 1.00 92.69 175 SER A N 1
ATOM 1308 C CA . SER A 1 175 ? 21.554 1.500 -17.212 1.00 92.69 175 SER A CA 1
ATOM 1309 C C . SER A 1 175 ? 22.831 2.167 -17.729 1.00 92.69 175 SER A C 1
ATOM 1311 O O . SER A 1 175 ? 23.678 2.516 -16.905 1.00 92.69 175 SER A O 1
ATOM 1313 N N . GLU A 1 176 ? 22.977 2.403 -19.037 1.00 90.56 176 GLU A N 1
ATOM 1314 C CA . GLU A 1 176 ? 24.064 3.233 -19.580 1.00 90.56 176 GLU A CA 1
ATOM 1315 C C . GLU A 1 176 ? 23.910 4.709 -19.175 1.00 90.56 176 GLU A C 1
ATOM 1317 O O . GLU A 1 176 ? 24.906 5.328 -18.791 1.00 90.56 176 GLU A O 1
ATOM 1322 N N . MET A 1 177 ? 22.690 5.262 -19.201 1.00 85.31 177 MET A N 1
ATOM 1323 C CA . MET A 1 177 ? 22.397 6.627 -18.734 1.00 85.31 177 MET A CA 1
ATOM 1324 C C . MET A 1 177 ? 22.687 6.805 -17.242 1.00 85.31 177 MET A C 1
ATOM 1326 O O . MET A 1 177 ? 23.544 7.619 -16.900 1.00 85.31 177 MET A O 1
ATOM 1330 N N . TYR A 1 178 ? 22.110 5.961 -16.378 1.00 85.88 178 TYR A N 1
ATOM 1331 C CA . TYR A 1 178 ? 22.348 5.977 -14.929 1.00 85.88 178 TYR A CA 1
ATOM 1332 C C . TYR A 1 178 ? 23.850 5.944 -14.628 1.00 85.88 178 TYR A C 1
ATOM 1334 O O . TYR A 1 178 ? 24.384 6.804 -13.930 1.00 85.88 178 TYR A O 1
ATOM 1342 N N . SER A 1 179 ? 24.579 4.990 -15.219 1.00 86.12 179 SER A N 1
ATOM 1343 C CA . SER A 1 179 ? 26.025 4.890 -15.020 1.00 86.12 179 SER A CA 1
ATOM 1344 C C . SER A 1 179 ? 26.836 6.009 -15.674 1.00 86.12 179 SER A C 1
ATOM 1346 O O . SER A 1 179 ? 28.051 6.017 -15.487 1.00 86.12 179 SER A O 1
ATOM 1348 N N . ASN A 1 180 ? 26.245 6.930 -16.439 1.00 83.06 180 ASN A N 1
ATOM 1349 C CA . ASN A 1 180 ? 26.874 8.170 -16.902 1.00 83.06 180 ASN A CA 1
ATOM 1350 C C . ASN A 1 180 ? 26.517 9.370 -16.013 1.00 83.06 180 ASN A C 1
ATOM 1352 O O . ASN A 1 180 ? 27.423 10.153 -15.730 1.00 83.06 180 ASN A O 1
ATOM 1356 N N . ALA A 1 181 ? 25.280 9.477 -15.517 1.00 79.62 181 ALA A N 1
ATOM 1357 C CA . ALA A 1 181 ? 24.886 10.491 -14.537 1.00 79.62 181 ALA A CA 1
ATOM 1358 C C . ALA A 1 181 ? 25.767 10.408 -13.274 1.00 79.62 181 ALA A C 1
ATOM 1360 O O . ALA A 1 181 ? 26.404 11.396 -12.912 1.00 79.62 181 ALA A O 1
ATOM 1361 N N . THR A 1 182 ? 25.990 9.193 -12.748 1.00 74.50 182 THR A N 1
ATOM 1362 C CA . THR A 1 182 ? 26.915 8.897 -11.626 1.00 74.50 182 THR A CA 1
ATOM 1363 C C . THR A 1 182 ? 28.406 9.175 -11.918 1.00 74.50 182 THR A C 1
ATOM 1365 O O . THR A 1 182 ? 29.274 8.817 -11.119 1.00 74.50 182 THR A O 1
ATOM 1368 N N . LYS A 1 183 ? 28.764 9.688 -13.106 1.00 76.94 183 LYS A N 1
ATOM 1369 C CA . LYS A 1 183 ? 30.125 10.162 -13.448 1.00 76.94 183 LYS A CA 1
ATOM 1370 C C . LYS A 1 183 ? 30.218 11.690 -13.502 1.00 76.94 183 LYS A C 1
ATOM 1372 O O . LYS A 1 183 ? 31.313 12.210 -13.721 1.00 76.94 183 LYS A O 1
ATOM 1377 N N . THR A 1 184 ? 29.094 12.389 -13.384 1.00 72.12 184 THR A N 1
ATOM 1378 C CA . THR A 1 184 ? 29.034 13.846 -13.270 1.00 72.12 184 THR A CA 1
ATOM 1379 C C . THR A 1 184 ? 29.076 14.246 -11.795 1.00 72.12 184 THR A C 1
ATOM 1381 O O . THR A 1 184 ? 28.786 13.432 -10.924 1.00 72.12 184 THR A O 1
ATOM 1384 N N . ASP A 1 185 ? 29.428 15.500 -11.513 1.00 72.88 185 ASP A N 1
ATOM 1385 C CA . ASP A 1 185 ? 29.290 16.078 -10.169 1.00 72.88 185 ASP A CA 1
ATOM 1386 C C . ASP A 1 185 ? 27.873 16.680 -9.951 1.00 72.88 185 ASP A C 1
ATOM 1388 O O . ASP A 1 185 ? 27.699 17.519 -9.065 1.00 72.88 185 ASP A O 1
ATOM 1392 N N . ASP A 1 186 ? 26.876 16.323 -10.779 1.00 75.12 186 ASP A N 1
ATOM 1393 C CA . ASP A 1 186 ? 25.510 16.864 -10.718 1.00 75.12 186 ASP A CA 1
ATOM 1394 C C . ASP A 1 186 ? 24.521 15.848 -10.121 1.00 75.12 186 ASP A C 1
ATOM 1396 O O . ASP A 1 186 ? 23.985 14.964 -10.793 1.00 75.12 186 ASP A O 1
ATOM 1400 N N . GLU A 1 187 ? 24.263 15.998 -8.821 1.00 70.06 187 GLU A N 1
ATOM 1401 C CA . GLU A 1 187 ? 23.322 15.157 -8.071 1.00 70.06 187 GLU A CA 1
ATOM 1402 C C . GLU A 1 187 ? 21.871 15.263 -8.591 1.00 70.06 187 GLU A C 1
ATOM 1404 O O . GLU A 1 187 ? 21.051 14.402 -8.267 1.00 70.06 187 GLU A O 1
ATOM 1409 N N . SER A 1 188 ? 21.524 16.293 -9.378 1.00 72.44 188 SER A N 1
ATOM 1410 C CA . SER A 1 188 ? 20.159 16.481 -9.886 1.00 72.44 188 SER A CA 1
ATOM 1411 C C . SER A 1 188 ? 19.860 15.640 -11.130 1.00 72.44 188 SER A C 1
ATOM 1413 O O . SER A 1 188 ? 18.762 15.083 -11.213 1.00 72.44 188 SER A O 1
ATOM 1415 N N . ASP A 1 189 ? 20.844 15.454 -12.019 1.00 71.69 189 ASP A N 1
ATOM 1416 C CA . ASP A 1 189 ? 20.759 14.524 -13.155 1.00 71.69 189 ASP A CA 1
ATOM 1417 C C . ASP A 1 189 ? 20.716 13.063 -12.659 1.00 71.69 189 ASP A C 1
ATOM 1419 O O . ASP A 1 189 ? 19.872 12.282 -13.103 1.00 71.69 189 ASP A O 1
ATOM 1423 N N . GLU A 1 190 ? 21.554 12.689 -11.678 1.00 71.94 190 GLU A N 1
ATOM 1424 C CA . GLU A 1 190 ? 21.544 11.331 -11.099 1.00 71.94 190 GLU A CA 1
ATOM 1425 C C . GLU A 1 190 ? 20.194 10.997 -10.446 1.00 71.94 190 GLU A C 1
ATOM 1427 O O . GLU A 1 190 ? 19.631 9.924 -10.685 1.00 71.94 190 GLU A O 1
ATOM 1432 N N . GLN A 1 191 ? 19.629 11.920 -9.663 1.00 71.00 191 GLN A N 1
ATOM 1433 C CA . GLN A 1 191 ? 18.312 11.732 -9.049 1.00 71.00 191 GLN A CA 1
ATOM 1434 C C . GLN A 1 191 ? 17.184 11.674 -10.092 1.00 71.00 191 GLN A C 1
ATOM 1436 O O . GLN A 1 191 ? 16.238 10.900 -9.921 1.00 71.00 191 GLN A O 1
ATOM 1441 N N . TYR A 1 192 ? 17.272 12.450 -11.178 1.00 78.38 192 TYR A N 1
ATOM 1442 C CA . TYR A 1 192 ? 16.287 12.428 -12.264 1.00 78.38 192 TYR A CA 1
ATOM 1443 C C . TYR A 1 192 ? 16.259 11.068 -12.970 1.00 78.38 192 TYR A C 1
ATOM 1445 O O . TYR A 1 192 ? 15.205 10.426 -13.009 1.00 78.38 192 TYR A O 1
ATOM 1453 N N . ASP A 1 193 ? 17.411 10.572 -13.427 1.00 77.56 193 ASP A N 1
ATOM 1454 C CA . ASP A 1 193 ? 17.526 9.253 -14.064 1.00 77.56 193 ASP A CA 1
ATOM 1455 C C . ASP A 1 193 ? 17.078 8.124 -13.116 1.00 77.56 193 ASP A C 1
ATOM 1457 O O . ASP A 1 193 ? 16.375 7.195 -13.531 1.00 77.56 193 ASP A O 1
ATOM 1461 N N . THR A 1 194 ? 17.405 8.237 -11.823 1.00 74.69 194 THR A N 1
ATOM 1462 C CA . THR A 1 194 ? 17.013 7.285 -10.766 1.00 74.69 194 THR A CA 1
ATOM 1463 C C . THR A 1 194 ? 15.496 7.156 -10.603 1.00 74.69 194 THR A C 1
ATOM 1465 O O . THR A 1 194 ? 14.996 6.057 -10.333 1.00 74.69 194 THR A O 1
ATOM 1468 N N . VAL A 1 195 ? 14.745 8.248 -10.780 1.00 75.94 195 VAL A N 1
ATOM 1469 C CA . VAL A 1 195 ? 13.276 8.263 -10.681 1.00 75.94 195 VAL A CA 1
ATOM 1470 C C . VAL A 1 195 ? 12.613 7.935 -12.021 1.00 75.94 195 VAL A C 1
ATOM 1472 O O . VAL A 1 195 ? 11.680 7.125 -12.060 1.00 75.94 195 VAL A O 1
ATOM 1475 N N . VAL A 1 196 ? 13.074 8.514 -13.129 1.00 78.94 196 VAL A N 1
ATOM 1476 C CA . VAL A 1 196 ? 12.449 8.360 -14.457 1.00 78.94 196 VAL A CA 1
ATOM 1477 C C . VAL A 1 196 ? 12.644 6.954 -15.019 1.00 78.94 196 VAL A C 1
ATOM 1479 O O . VAL A 1 196 ? 11.679 6.342 -15.491 1.00 78.94 196 VAL A O 1
ATOM 1482 N N . TYR A 1 197 ? 13.852 6.403 -14.891 1.00 81.75 197 TYR A N 1
ATOM 1483 C CA . TYR A 1 197 ? 14.193 5.057 -15.354 1.00 81.75 197 TYR A CA 1
ATOM 1484 C C . TYR A 1 197 ? 14.241 4.024 -14.223 1.00 81.75 197 TYR A C 1
ATOM 1486 O O . TYR A 1 197 ? 14.839 2.953 -14.376 1.00 81.75 197 TYR A O 1
ATOM 1494 N N . ASN A 1 198 ? 13.574 4.307 -13.096 1.00 83.00 198 ASN A N 1
ATOM 1495 C CA . ASN A 1 198 ? 13.388 3.313 -12.047 1.00 83.00 198 ASN A CA 1
ATOM 1496 C C . ASN A 1 198 ? 12.806 2.014 -12.626 1.00 83.00 198 ASN A C 1
ATOM 1498 O O . ASN A 1 198 ? 11.930 2.053 -13.491 1.00 83.00 198 ASN A O 1
ATOM 1502 N N . THR A 1 199 ? 13.270 0.863 -12.132 1.00 88.00 199 THR A N 1
ATOM 1503 C CA . THR A 1 199 ? 12.885 -0.480 -12.607 1.00 88.00 199 THR A CA 1
ATOM 1504 C C . THR A 1 199 ? 13.394 -0.835 -14.019 1.00 88.00 199 THR A C 1
ATOM 1506 O O . THR A 1 199 ? 13.537 -2.024 -14.311 1.00 88.00 199 THR A O 1
ATOM 1509 N N . LEU A 1 200 ? 13.752 0.132 -14.875 1.00 91.44 200 LEU A N 1
ATOM 1510 C CA . LEU A 1 200 ? 14.520 -0.133 -16.099 1.00 91.44 200 LEU A CA 1
ATOM 1511 C C . LEU A 1 200 ? 16.009 -0.313 -15.779 1.00 91.44 200 LEU A C 1
ATOM 1513 O O . LEU A 1 200 ? 16.568 -1.371 -16.062 1.00 91.44 200 LEU A O 1
ATOM 1517 N N . ALA A 1 201 ? 16.630 0.691 -15.154 1.00 91.44 201 ALA A N 1
ATOM 1518 C CA . ALA A 1 201 ? 18.042 0.655 -14.786 1.00 91.44 201 ALA A CA 1
ATOM 1519 C C . ALA A 1 201 ? 18.271 -0.278 -13.585 1.00 91.44 201 ALA A C 1
ATOM 1521 O O . ALA A 1 201 ? 17.692 -0.057 -12.516 1.00 91.44 201 ALA A O 1
ATOM 1522 N N . TYR A 1 202 ? 19.145 -1.285 -13.712 1.00 92.00 202 TYR A N 1
ATOM 1523 C CA . TYR A 1 202 ? 19.407 -2.250 -12.627 1.00 92.00 202 TYR A CA 1
ATOM 1524 C C . TYR A 1 202 ? 19.998 -1.608 -11.362 1.00 92.00 202 TYR A C 1
ATOM 1526 O O . TYR A 1 202 ? 19.875 -2.170 -10.280 1.00 92.00 202 TYR A O 1
ATOM 1534 N N . GLN A 1 203 ? 20.626 -0.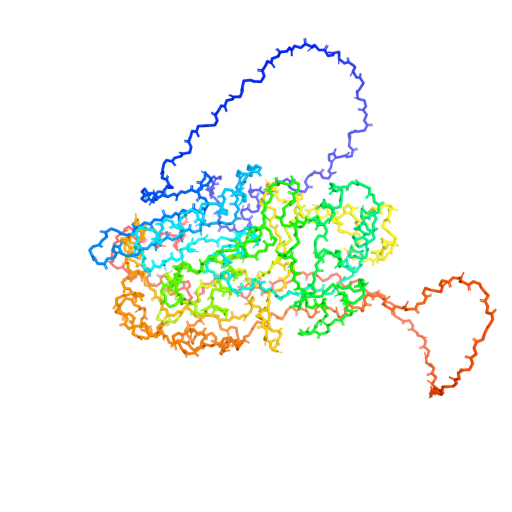438 -11.497 1.00 90.31 203 GLN A N 1
ATOM 1535 C CA . GLN A 1 203 ? 21.208 0.342 -10.405 1.00 90.31 203 GLN A CA 1
ATOM 1536 C C . GLN A 1 203 ? 20.135 1.000 -9.516 1.00 90.31 203 GLN A C 1
ATOM 1538 O O . GLN A 1 203 ? 20.357 1.194 -8.327 1.00 90.31 203 GLN A O 1
ATOM 1543 N N . SER A 1 204 ? 18.953 1.295 -10.075 1.00 86.69 204 SER A N 1
ATOM 1544 C CA . SER A 1 204 ? 17.840 1.971 -9.380 1.00 86.69 204 SER A CA 1
ATOM 1545 C C . SER A 1 204 ? 17.053 1.073 -8.411 1.00 86.69 204 SER A C 1
ATOM 1547 O O . SER A 1 204 ? 16.147 1.533 -7.709 1.00 86.69 204 SER A O 1
ATOM 1549 N N . ILE A 1 205 ? 17.347 -0.230 -8.410 1.00 90.38 205 ILE A N 1
ATOM 1550 C CA . ILE A 1 205 ? 16.629 -1.268 -7.670 1.00 90.38 205 ILE A CA 1
ATOM 1551 C C . ILE A 1 205 ? 17.616 -2.250 -7.036 1.00 90.38 205 ILE A C 1
ATOM 1553 O O . ILE A 1 205 ? 18.755 -2.401 -7.465 1.00 90.38 205 ILE A O 1
ATOM 1557 N N . VAL A 1 206 ? 17.176 -2.948 -5.993 1.00 92.31 206 VAL A N 1
ATOM 1558 C CA . VAL A 1 206 ? 17.972 -3.994 -5.333 1.00 92.31 206 VAL A CA 1
ATOM 1559 C C . VAL A 1 206 ? 17.226 -5.314 -5.381 1.00 92.31 206 VAL A C 1
ATOM 1561 O O . VAL A 1 206 ? 16.002 -5.352 -5.495 1.00 92.31 206 VAL A O 1
ATOM 1564 N N . SER A 1 207 ? 17.934 -6.432 -5.267 1.00 93.81 207 SER A N 1
ATOM 1565 C CA . SER A 1 207 ? 17.290 -7.736 -5.097 1.00 93.81 207 SER A CA 1
ATOM 1566 C C . SER A 1 207 ? 16.372 -7.747 -3.864 1.00 93.81 207 SER A C 1
ATOM 1568 O O . SER A 1 207 ? 16.568 -7.000 -2.900 1.00 93.81 207 SER A O 1
ATOM 1570 N N . HIS A 1 208 ? 15.399 -8.659 -3.828 1.00 89.56 208 HIS A N 1
ATOM 1571 C CA . HIS A 1 208 ? 14.519 -8.848 -2.664 1.00 89.56 208 HIS A CA 1
ATOM 1572 C C . HIS A 1 208 ? 15.249 -9.270 -1.356 1.00 89.56 208 HIS A C 1
ATOM 1574 O O . HIS A 1 208 ? 14.615 -9.423 -0.316 1.00 89.56 208 HIS A O 1
ATOM 1580 N N . GLN A 1 209 ? 16.583 -9.423 -1.370 1.00 89.25 209 GLN A N 1
ATOM 1581 C CA . GLN A 1 209 ? 17.444 -9.577 -0.185 1.00 89.25 209 GLN A CA 1
ATOM 1582 C C . GLN A 1 209 ? 18.210 -8.297 0.224 1.00 89.25 209 GLN A C 1
ATOM 1584 O O . GLN A 1 209 ? 18.910 -8.326 1.235 1.00 89.25 209 GLN A O 1
ATOM 1589 N N . PHE A 1 210 ? 18.068 -7.185 -0.508 1.00 89.50 210 PHE A N 1
ATOM 1590 C CA . PHE A 1 210 ? 18.895 -5.967 -0.406 1.00 89.50 210 PHE A CA 1
ATOM 1591 C C . PHE A 1 210 ? 20.377 -6.193 -0.762 1.00 89.50 210 PHE A C 1
ATOM 1593 O O . PHE A 1 210 ? 21.270 -5.658 -0.108 1.00 89.50 210 PHE A O 1
ATOM 1600 N N . TYR A 1 211 ? 20.630 -6.987 -1.806 1.00 92.88 211 TYR A N 1
ATOM 1601 C CA . TYR A 1 211 ? 21.895 -6.960 -2.548 1.00 92.88 211 TYR A CA 1
ATOM 1602 C C . TYR A 1 211 ? 21.697 -6.244 -3.881 1.00 92.88 211 TYR A C 1
ATOM 1604 O O . TYR A 1 211 ? 20.691 -6.493 -4.555 1.00 92.88 211 TYR A O 1
ATOM 1612 N N . ASP A 1 212 ? 22.666 -5.427 -4.266 1.00 93.38 212 ASP A N 1
ATOM 1613 C CA . ASP A 1 212 ? 22.725 -4.768 -5.570 1.00 93.38 212 ASP A CA 1
ATOM 1614 C C . ASP A 1 212 ? 22.917 -5.808 -6.688 1.00 93.38 212 ASP A C 1
ATOM 1616 O O . ASP A 1 212 ? 23.499 -6.879 -6.467 1.00 93.38 212 ASP A O 1
ATOM 1620 N N . PHE A 1 213 ? 22.431 -5.514 -7.895 1.00 95.31 213 PHE A N 1
ATOM 1621 C CA . PHE A 1 213 ? 22.711 -6.347 -9.067 1.00 95.31 213 PHE A CA 1
ATOM 1622 C C . PHE A 1 213 ? 24.094 -5.993 -9.651 1.00 95.31 213 PHE A C 1
ATOM 1624 O O . PHE A 1 213 ? 24.456 -4.817 -9.669 1.00 95.31 213 PHE A O 1
ATOM 1631 N N . PRO A 1 214 ? 24.897 -6.975 -10.108 1.00 95.00 214 PRO A N 1
ATOM 1632 C CA . PRO A 1 214 ? 26.242 -6.710 -10.629 1.00 95.00 214 PRO A CA 1
ATOM 1633 C C . PRO A 1 214 ? 26.232 -6.081 -12.031 1.00 95.00 214 PRO A C 1
ATOM 1635 O O . PRO A 1 214 ? 27.127 -5.306 -12.362 1.00 95.00 214 PRO A O 1
ATOM 1638 N N . ASP A 1 215 ? 25.231 -6.431 -12.837 1.00 94.44 215 ASP A N 1
ATOM 1639 C CA . ASP A 1 215 ? 25.077 -6.098 -14.251 1.00 94.44 215 ASP A CA 1
ATOM 1640 C C . ASP A 1 215 ? 23.591 -6.186 -14.655 1.00 94.44 215 ASP A C 1
ATOM 1642 O O . ASP A 1 215 ? 22.755 -6.715 -13.907 1.00 94.44 215 ASP A O 1
ATOM 1646 N N . PHE A 1 216 ? 23.256 -5.651 -15.835 1.00 95.00 216 PHE A N 1
ATOM 1647 C CA . PHE A 1 216 ? 21.882 -5.644 -16.339 1.00 95.00 216 PHE A CA 1
ATOM 1648 C C . PHE A 1 216 ? 21.393 -7.060 -16.655 1.00 95.00 216 PHE A C 1
ATOM 1650 O O . PHE A 1 216 ? 20.250 -7.393 -16.350 1.00 95.00 216 PHE A O 1
ATOM 1657 N N . GLU A 1 217 ? 22.246 -7.928 -17.196 1.00 95.12 217 GLU A N 1
ATOM 1658 C CA . GLU A 1 217 ? 21.886 -9.302 -17.546 1.00 95.12 217 GLU A CA 1
ATOM 1659 C C . GLU A 1 217 ? 21.487 -10.143 -16.321 1.00 95.12 217 GLU A C 1
ATOM 1661 O O . GLU A 1 217 ? 20.535 -10.919 -16.402 1.00 95.12 217 GLU A O 1
ATOM 1666 N N . THR A 1 218 ? 22.125 -9.960 -15.161 1.00 95.88 218 THR A N 1
ATOM 1667 C CA . THR A 1 218 ? 21.721 -10.621 -13.904 1.00 95.88 218 THR A CA 1
ATOM 1668 C C . THR A 1 218 ? 20.389 -10.084 -13.369 1.00 95.88 218 THR A C 1
ATOM 1670 O O . THR A 1 218 ? 19.661 -10.814 -12.696 1.00 95.88 218 THR A O 1
ATOM 1673 N N . TYR A 1 219 ? 20.026 -8.834 -13.669 1.00 96.00 219 TYR A N 1
ATOM 1674 C CA . TYR A 1 219 ? 18.693 -8.310 -13.365 1.00 96.00 219 TYR A CA 1
ATOM 1675 C C . TYR A 1 219 ? 17.637 -8.819 -14.366 1.00 96.00 219 TYR A C 1
ATOM 1677 O O . TYR A 1 219 ? 16.590 -9.321 -13.956 1.00 96.00 219 TYR A O 1
ATOM 1685 N N . TYR A 1 220 ? 17.918 -8.755 -15.668 1.00 95.56 220 TYR A N 1
ATOM 1686 C CA . TYR A 1 220 ? 17.007 -9.139 -16.750 1.00 95.56 220 TYR A CA 1
ATOM 1687 C C . TYR A 1 220 ? 16.741 -10.652 -16.814 1.00 95.56 220 TYR A C 1
ATOM 1689 O O . TYR A 1 220 ? 15.609 -11.085 -17.031 1.00 95.56 220 TYR A O 1
ATOM 1697 N N . GLY A 1 221 ? 17.770 -11.473 -16.595 1.00 91.75 221 GLY A N 1
ATOM 1698 C CA . GLY A 1 221 ? 17.698 -12.931 -16.640 1.00 91.75 221 GLY A CA 1
ATOM 1699 C C . GLY A 1 221 ? 18.059 -13.528 -18.009 1.00 91.75 221 GLY A C 1
ATOM 1700 O O . GLY A 1 221 ? 19.139 -13.248 -18.528 1.00 91.75 221 GLY A O 1
ATOM 1701 N N . PRO A 1 222 ? 17.224 -14.407 -18.597 1.00 88.06 222 PRO A N 1
ATOM 1702 C CA . PRO A 1 222 ? 15.815 -14.640 -18.274 1.00 88.06 222 PRO A CA 1
ATOM 1703 C C . PRO A 1 222 ? 15.571 -15.558 -17.068 1.00 88.06 222 PRO A C 1
ATOM 1705 O O . PRO A 1 222 ? 16.280 -16.546 -16.864 1.00 88.06 222 PRO A O 1
ATOM 1708 N N . TYR A 1 223 ? 14.483 -15.301 -16.336 1.00 92.25 223 TYR A N 1
ATOM 1709 C CA . TYR A 1 223 ? 13.953 -16.185 -15.291 1.00 92.25 223 TYR A CA 1
ATOM 1710 C C . TYR A 1 223 ? 12.598 -16.788 -15.719 1.00 92.25 223 TYR A C 1
ATOM 1712 O O . TYR A 1 223 ? 11.573 -16.103 -15.650 1.00 92.25 223 TYR A O 1
ATOM 1720 N N . PRO A 1 224 ? 12.552 -18.059 -16.172 1.00 89.38 224 PRO A N 1
ATOM 1721 C CA . PRO A 1 224 ? 11.313 -18.683 -16.636 1.00 89.38 224 PRO A CA 1
ATOM 1722 C C . PRO A 1 224 ? 10.307 -18.940 -15.504 1.00 89.38 224 PRO A C 1
ATOM 1724 O O . PRO A 1 224 ? 10.606 -19.646 -14.538 1.00 89.38 224 PRO A O 1
ATOM 1727 N N . ALA A 1 225 ? 9.084 -18.431 -15.649 1.00 84.62 225 ALA A N 1
ATOM 1728 C CA . ALA A 1 225 ? 7.967 -18.659 -14.733 1.00 84.62 225 ALA A CA 1
ATOM 1729 C C . ALA A 1 225 ? 6.620 -18.607 -15.474 1.00 84.62 225 ALA A C 1
ATOM 1731 O O . ALA A 1 225 ? 6.445 -17.849 -16.422 1.00 84.62 225 ALA A O 1
ATOM 1732 N N . ASN A 1 226 ? 5.633 -19.394 -15.034 1.00 81.88 226 ASN A N 1
ATOM 1733 C CA . ASN A 1 226 ? 4.230 -19.293 -15.478 1.00 81.88 226 ASN A CA 1
ATOM 1734 C C . ASN A 1 226 ? 3.990 -19.291 -17.013 1.00 81.88 226 ASN A C 1
ATOM 1736 O O . ASN A 1 226 ? 2.979 -18.772 -17.481 1.00 81.88 226 ASN A O 1
ATOM 1740 N N . GLY A 1 227 ? 4.892 -19.895 -17.797 1.00 82.06 227 GLY A N 1
ATOM 1741 C CA . GLY A 1 227 ? 4.799 -19.963 -19.263 1.00 82.06 227 GLY A CA 1
ATOM 1742 C C . GLY A 1 227 ? 5.434 -18.791 -20.024 1.00 82.06 227 GLY A C 1
ATOM 1743 O O . GLY A 1 227 ? 5.235 -18.693 -21.229 1.00 82.06 227 GLY A O 1
ATOM 1744 N N . GLY A 1 228 ? 6.196 -17.924 -19.356 1.00 85.56 228 GLY A N 1
ATOM 1745 C CA . GLY A 1 228 ? 7.033 -16.902 -19.988 1.00 85.56 228 GLY A CA 1
ATOM 1746 C C . GLY A 1 228 ? 8.323 -16.664 -19.204 1.00 85.56 228 GLY A C 1
ATOM 1747 O O . GLY A 1 228 ? 8.631 -17.399 -18.266 1.00 85.56 228 GLY A O 1
ATOM 1748 N N . ASN A 1 229 ? 9.055 -15.618 -19.571 1.00 89.06 229 ASN A N 1
ATOM 1749 C CA . ASN A 1 229 ? 10.246 -15.161 -18.863 1.00 89.06 229 ASN A CA 1
ATOM 1750 C C . ASN A 1 229 ? 9.965 -13.851 -18.108 1.00 89.06 229 ASN A C 1
ATOM 1752 O O . ASN A 1 229 ? 9.067 -13.082 -18.470 1.00 89.06 229 ASN A O 1
ATOM 1756 N N . PHE A 1 230 ? 10.749 -13.600 -17.064 1.00 94.12 230 PHE A N 1
ATOM 1757 C CA . PHE A 1 230 ? 10.679 -12.418 -16.207 1.00 94.12 230 PHE A CA 1
ATOM 1758 C C . PHE A 1 230 ? 12.084 -11.994 -15.754 1.00 94.12 230 PHE A C 1
ATOM 1760 O O . PHE A 1 230 ? 13.021 -12.790 -15.853 1.00 94.12 230 PHE A O 1
ATOM 1767 N N . SER A 1 231 ? 12.197 -10.783 -15.202 1.00 95.50 231 SER A N 1
ATOM 1768 C CA . SER A 1 231 ? 13.376 -10.329 -14.458 1.00 95.50 231 SER A CA 1
ATOM 1769 C C . SER A 1 231 ? 13.547 -11.050 -13.115 1.00 95.50 231 SER A C 1
ATOM 1771 O O . SER A 1 231 ? 12.648 -11.744 -12.615 1.00 95.50 231 SER A O 1
ATOM 1773 N N . ALA A 1 232 ? 14.729 -10.880 -12.524 1.00 95.94 232 ALA A N 1
ATOM 1774 C CA . ALA A 1 232 ? 15.049 -11.310 -11.174 1.00 95.94 232 ALA A CA 1
ATOM 1775 C C . ALA A 1 232 ? 14.108 -10.668 -10.142 1.00 95.94 232 ALA A C 1
ATOM 1777 O O . ALA A 1 232 ? 13.564 -9.585 -10.345 1.00 95.94 232 ALA A O 1
ATOM 1778 N N . TYR A 1 233 ? 13.954 -11.313 -8.982 1.00 95.69 233 TYR A N 1
ATOM 1779 C CA . TYR A 1 233 ? 13.142 -10.757 -7.901 1.00 95.69 233 TYR A CA 1
ATOM 1780 C C . TYR A 1 233 ? 13.824 -9.558 -7.225 1.00 95.69 233 TYR A C 1
ATOM 1782 O O . TYR A 1 233 ? 14.781 -9.735 -6.458 1.00 95.69 233 TYR A O 1
ATOM 1790 N N . PHE A 1 234 ? 13.280 -8.366 -7.464 1.00 94.88 234 PHE A N 1
ATOM 1791 C CA . PHE A 1 234 ? 13.776 -7.076 -6.981 1.00 94.88 234 PHE A CA 1
ATOM 1792 C C . PHE A 1 234 ? 12.810 -6.390 -6.000 1.00 94.88 234 PHE A C 1
ATOM 1794 O O . PHE A 1 234 ? 11.719 -6.890 -5.724 1.00 94.88 234 PHE A O 1
ATOM 1801 N N . GLN A 1 235 ? 13.227 -5.245 -5.466 1.00 92.00 235 GLN A N 1
ATOM 1802 C CA . GLN A 1 235 ? 12.434 -4.286 -4.698 1.00 92.00 235 GLN A CA 1
ATOM 1803 C C . GLN A 1 235 ? 13.068 -2.887 -4.777 1.00 92.00 235 GLN A C 1
ATOM 1805 O O . GLN A 1 235 ? 14.251 -2.741 -5.096 1.00 92.00 235 GLN A O 1
ATOM 1810 N N . THR A 1 236 ? 12.294 -1.868 -4.415 1.00 86.12 236 THR A N 1
ATOM 1811 C CA . THR A 1 236 ? 12.776 -0.500 -4.194 1.00 86.12 236 THR A CA 1
ATOM 1812 C C . THR A 1 236 ? 13.737 -0.445 -3.003 1.00 86.12 236 THR A C 1
ATOM 1814 O O . THR A 1 236 ? 13.478 -1.041 -1.952 1.00 86.12 236 T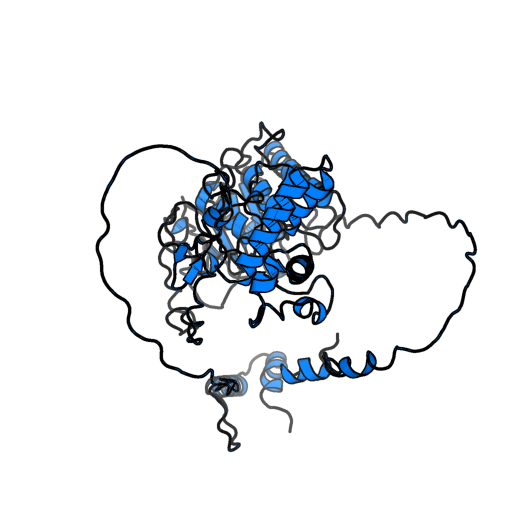HR A O 1
ATOM 1817 N N . ASN A 1 237 ? 14.835 0.306 -3.116 1.00 85.62 237 ASN A N 1
ATOM 1818 C CA . ASN A 1 237 ? 15.749 0.514 -1.994 1.00 85.62 237 ASN A CA 1
ATOM 1819 C C . ASN A 1 237 ? 15.221 1.599 -1.035 1.00 85.62 237 ASN A C 1
ATOM 1821 O O . ASN A 1 237 ? 15.735 2.707 -0.987 1.00 85.62 237 ASN A O 1
ATOM 1825 N N . TYR A 1 238 ? 14.230 1.267 -0.201 1.00 83.94 238 TYR A N 1
ATOM 1826 C CA . TYR A 1 238 ? 13.669 2.160 0.838 1.00 83.94 238 TYR A CA 1
ATOM 1827 C C . TYR A 1 238 ? 14.673 2.671 1.896 1.00 83.94 238 TYR A C 1
ATOM 1829 O O . TYR A 1 238 ? 14.300 3.399 2.816 1.00 83.94 238 TYR A O 1
ATOM 1837 N N . THR A 1 239 ? 15.930 2.237 1.821 1.00 82.69 239 THR A N 1
ATOM 1838 C CA . THR A 1 239 ? 17.040 2.707 2.656 1.00 82.69 239 THR A CA 1
ATOM 1839 C C . THR A 1 239 ? 17.893 3.783 1.971 1.00 82.69 239 THR A C 1
ATOM 1841 O O . THR A 1 239 ? 18.726 4.382 2.648 1.00 82.69 239 THR A O 1
ATOM 1844 N N . ASP A 1 240 ? 17.670 4.050 0.684 1.00 83.06 240 ASP A N 1
ATOM 1845 C CA . ASP A 1 240 ? 18.410 5.012 -0.133 1.00 83.06 240 ASP A CA 1
ATOM 1846 C C . ASP A 1 240 ? 17.657 6.355 -0.256 1.00 83.06 240 ASP A C 1
ATOM 1848 O O . ASP A 1 240 ? 16.565 6.394 -0.835 1.00 83.06 240 ASP A O 1
ATOM 1852 N N . PRO A 1 241 ? 18.207 7.465 0.275 1.00 78.81 241 PRO A N 1
ATOM 1853 C CA . PRO A 1 241 ? 17.577 8.774 0.165 1.00 78.81 241 PRO A CA 1
ATOM 1854 C C . PRO A 1 241 ? 17.595 9.342 -1.262 1.00 78.81 241 PRO A C 1
ATOM 1856 O O . PRO A 1 241 ? 16.757 10.193 -1.544 1.00 78.81 241 PRO A O 1
ATOM 1859 N N . GLY A 1 242 ? 18.474 8.885 -2.164 1.00 76.06 242 GLY A N 1
ATOM 1860 C CA . GLY A 1 242 ? 18.511 9.352 -3.556 1.00 76.06 242 GLY A CA 1
ATOM 1861 C C . GLY A 1 242 ? 17.235 9.004 -4.328 1.00 76.06 242 GLY A C 1
ATOM 1862 O O . GLY A 1 242 ? 16.780 9.787 -5.156 1.00 76.06 242 GLY A O 1
ATOM 1863 N N . TYR A 1 243 ? 16.602 7.875 -3.984 1.00 76.06 243 TYR A N 1
ATOM 1864 C CA . TYR A 1 243 ? 15.277 7.517 -4.491 1.00 76.06 243 TYR A CA 1
ATOM 1865 C C . TYR A 1 243 ? 14.137 8.086 -3.632 1.00 76.06 243 TYR A C 1
ATOM 1867 O O . TYR A 1 243 ? 13.165 8.605 -4.174 1.00 76.06 243 TYR A O 1
ATOM 1875 N N . THR A 1 244 ? 14.199 7.973 -2.295 1.00 81.25 244 THR A N 1
ATOM 1876 C CA . THR A 1 244 ? 13.028 8.312 -1.455 1.00 81.25 244 THR A CA 1
ATOM 1877 C C . THR A 1 244 ? 12.873 9.808 -1.165 1.00 81.25 244 THR A C 1
ATOM 1879 O O . THR A 1 244 ? 11.769 10.241 -0.859 1.00 81.25 244 THR A O 1
ATOM 1882 N N . ASN A 1 245 ? 13.945 10.598 -1.251 1.00 79.75 245 ASN A N 1
ATOM 1883 C CA . ASN A 1 245 ? 13.998 12.036 -0.953 1.00 79.75 245 ASN A CA 1
ATOM 1884 C C . ASN A 1 245 ? 14.509 12.812 -2.188 1.00 79.75 245 ASN A C 1
ATOM 1886 O O . ASN A 1 245 ? 15.396 13.659 -2.085 1.00 79.75 245 ASN A O 1
ATOM 1890 N N . PHE A 1 246 ? 13.946 12.503 -3.361 1.00 73.69 246 PHE A N 1
ATOM 1891 C CA . PHE A 1 246 ? 14.213 13.203 -4.622 1.00 73.69 246 PHE A CA 1
ATOM 1892 C C . PHE A 1 246 ? 14.145 14.729 -4.445 1.00 73.69 246 PHE A C 1
ATOM 1894 O O . PHE A 1 246 ? 13.179 15.231 -3.871 1.00 73.69 246 PHE A O 1
ATOM 1901 N N . GLN A 1 247 ? 15.181 15.444 -4.899 1.00 71.88 247 GLN A N 1
ATOM 1902 C CA . GLN A 1 247 ? 15.325 16.910 -4.906 1.00 71.88 247 GLN A CA 1
ATOM 1903 C C . GLN A 1 247 ? 14.919 17.625 -3.600 1.00 71.88 247 GLN A C 1
ATOM 1905 O O . GLN A 1 247 ? 14.482 18.774 -3.616 1.00 71.88 247 GLN A O 1
ATOM 1910 N N . ASP A 1 248 ? 15.062 16.951 -2.454 1.00 75.94 248 ASP A N 1
ATOM 1911 C CA . ASP A 1 248 ? 14.596 17.430 -1.147 1.00 75.94 248 ASP A CA 1
ATOM 1912 C C . ASP A 1 248 ? 13.082 17.766 -1.068 1.00 75.94 248 ASP A C 1
ATOM 1914 O O . ASP A 1 248 ? 12.662 18.579 -0.236 1.00 75.94 248 ASP A O 1
ATOM 1918 N N . THR A 1 249 ? 12.235 17.055 -1.823 1.00 75.94 249 THR A N 1
ATOM 1919 C CA . THR A 1 249 ? 10.755 17.115 -1.726 1.00 75.94 249 THR A CA 1
ATOM 1920 C C . THR A 1 249 ? 10.111 15.842 -1.153 1.00 75.94 249 THR A C 1
ATOM 1922 O O . THR A 1 249 ? 9.096 15.928 -0.463 1.00 75.94 249 THR A O 1
ATOM 1925 N N . GLY A 1 250 ? 10.717 14.665 -1.364 1.00 85.62 250 GLY A N 1
ATOM 1926 C CA . GLY A 1 250 ? 10.210 13.368 -0.871 1.00 85.62 250 GLY A CA 1
ATOM 1927 C C . GLY A 1 250 ? 10.360 13.137 0.647 1.00 85.62 250 GLY A C 1
ATOM 1928 O O . GLY A 1 250 ? 10.326 14.069 1.453 1.00 85.62 250 GLY A O 1
ATOM 1929 N N . ILE A 1 251 ? 10.570 11.893 1.088 1.00 91.38 251 ILE A N 1
ATOM 1930 C CA . ILE A 1 251 ? 10.777 11.542 2.509 1.00 91.38 251 ILE A CA 1
ATOM 1931 C C . ILE A 1 251 ? 11.945 10.588 2.773 1.00 91.38 251 ILE A C 1
ATOM 1933 O O . ILE A 1 251 ? 12.374 9.794 1.943 1.00 91.38 251 ILE A O 1
ATOM 1937 N N . ILE A 1 252 ? 12.417 10.594 4.019 1.00 92.19 252 ILE A N 1
ATOM 1938 C CA . ILE A 1 252 ? 13.219 9.500 4.575 1.00 92.19 252 ILE A CA 1
ATOM 1939 C C . ILE A 1 252 ? 12.262 8.512 5.256 1.00 92.19 252 ILE A C 1
ATOM 1941 O O . ILE A 1 252 ? 11.398 8.915 6.038 1.00 92.19 252 ILE A O 1
ATOM 1945 N N . ILE A 1 253 ? 12.414 7.214 4.991 1.00 92.50 253 ILE A N 1
ATOM 1946 C CA . ILE A 1 253 ? 11.575 6.175 5.609 1.00 92.50 253 ILE A CA 1
ATOM 1947 C C . ILE A 1 253 ? 11.873 6.048 7.109 1.00 92.50 253 ILE A C 1
ATOM 1949 O O . ILE A 1 253 ? 13.027 5.964 7.537 1.00 92.50 253 ILE A O 1
ATOM 1953 N N . THR A 1 254 ? 10.823 5.982 7.920 1.00 94.50 254 THR A N 1
ATOM 1954 C CA . THR A 1 254 ? 10.887 5.765 9.368 1.00 94.50 254 THR A CA 1
ATOM 1955 C C . THR A 1 254 ? 11.652 4.482 9.702 1.00 94.50 254 THR A C 1
ATOM 1957 O O . THR A 1 254 ? 11.412 3.419 9.139 1.00 94.50 254 THR A O 1
ATOM 1960 N N . GLY A 1 255 ? 12.601 4.575 10.633 1.00 91.06 255 GLY A N 1
ATOM 1961 C CA . GLY A 1 255 ? 13.525 3.492 10.974 1.00 91.06 255 GLY A CA 1
ATOM 1962 C C . GLY A 1 255 ? 14.798 3.443 10.118 1.00 91.06 255 GLY A C 1
ATOM 1963 O O . GLY A 1 255 ? 15.691 2.665 10.453 1.00 91.06 255 GLY A O 1
ATOM 1964 N N . THR A 1 256 ? 14.930 4.267 9.069 1.00 89.56 256 THR A N 1
ATOM 1965 C CA . THR A 1 256 ? 16.146 4.362 8.237 1.00 89.56 256 THR A CA 1
ATOM 1966 C C . THR A 1 256 ? 16.911 5.669 8.467 1.00 89.56 256 THR A C 1
ATOM 1968 O O . THR A 1 256 ? 16.397 6.618 9.062 1.00 89.56 256 THR A O 1
ATOM 1971 N N . ASN A 1 257 ? 18.165 5.703 8.002 1.00 89.81 257 ASN A N 1
ATOM 1972 C CA . ASN A 1 257 ? 19.031 6.885 7.974 1.00 89.81 257 ASN A CA 1
ATOM 1973 C C . ASN A 1 257 ? 19.030 7.681 9.297 1.00 89.81 257 ASN A C 1
ATOM 1975 O O . ASN A 1 257 ? 19.506 7.183 10.318 1.00 89.81 257 ASN A O 1
ATOM 1979 N N . ASN A 1 258 ? 18.507 8.911 9.299 1.00 90.88 258 ASN A N 1
ATOM 1980 C CA . ASN A 1 258 ? 18.423 9.767 10.487 1.00 90.88 258 ASN A CA 1
ATOM 1981 C C . ASN A 1 258 ? 17.114 9.590 11.293 1.00 90.88 258 ASN A C 1
ATOM 1983 O O . ASN A 1 258 ? 17.092 9.919 12.482 1.00 90.88 258 ASN A O 1
ATOM 1987 N N . ARG A 1 259 ? 16.048 9.020 10.711 1.00 92.31 259 ARG A N 1
ATOM 1988 C CA . ARG A 1 259 ? 14.727 8.818 11.341 1.00 92.31 259 ARG A CA 1
ATOM 1989 C C . ARG A 1 259 ? 14.699 7.557 12.210 1.00 92.31 259 ARG A C 1
ATOM 1991 O O . ARG A 1 259 ? 13.934 6.624 11.983 1.00 92.31 259 ARG A O 1
ATOM 1998 N N . THR A 1 260 ? 15.527 7.531 13.251 1.00 91.31 260 THR A N 1
ATOM 1999 C CA . THR A 1 260 ? 15.657 6.396 14.187 1.00 91.31 260 THR A CA 1
ATOM 2000 C C . THR A 1 260 ? 14.998 6.665 15.551 1.00 91.31 260 THR A C 1
ATOM 2002 O O . THR A 1 260 ? 14.573 7.776 15.851 1.00 91.31 260 THR A O 1
ATOM 2005 N N . GLY A 1 261 ? 14.879 5.634 16.401 1.00 90.69 261 GLY A N 1
ATOM 2006 C CA . GLY A 1 261 ? 14.380 5.767 17.784 1.00 90.69 261 GLY A CA 1
ATOM 2007 C C . GLY A 1 261 ? 12.857 5.671 17.975 1.00 90.69 261 GLY A C 1
ATOM 2008 O O . GLY A 1 261 ? 12.379 5.751 19.110 1.00 90.69 261 GLY A O 1
ATOM 2009 N N . PHE A 1 262 ? 12.110 5.458 16.889 1.00 93.88 262 PHE A N 1
ATOM 2010 C CA . PHE A 1 262 ? 10.658 5.264 16.883 1.00 93.88 262 PHE A CA 1
ATOM 2011 C C . PHE A 1 262 ? 10.217 4.043 17.707 1.00 93.88 262 PHE A C 1
ATOM 2013 O O . PHE A 1 262 ? 10.972 3.094 17.928 1.00 93.88 262 PHE A O 1
ATOM 2020 N N . ARG A 1 263 ? 8.968 4.068 18.183 1.00 94.00 263 ARG A N 1
ATOM 2021 C CA . ARG A 1 263 ? 8.365 3.006 19.001 1.00 94.00 263 ARG A CA 1
ATOM 2022 C C . ARG A 1 263 ? 7.018 2.614 18.418 1.00 94.00 263 ARG A C 1
ATOM 2024 O O . ARG A 1 263 ? 6.219 3.490 18.118 1.00 94.00 263 ARG A O 1
ATOM 2031 N N . GLN A 1 264 ? 6.756 1.312 18.344 1.00 97.25 264 GLN A N 1
ATOM 2032 C CA . GLN A 1 264 ? 5.460 0.768 17.943 1.00 97.25 264 GLN A CA 1
ATOM 2033 C C . GLN A 1 264 ? 4.326 1.356 18.819 1.00 97.25 264 GLN A C 1
ATOM 2035 O O . GLN A 1 264 ? 4.332 1.119 20.032 1.00 97.25 264 GLN A O 1
ATOM 2040 N N . PRO A 1 265 ? 3.363 2.111 18.249 1.00 97.75 265 PRO A N 1
ATOM 2041 C CA . PRO A 1 265 ? 2.335 2.809 19.025 1.00 97.75 265 PRO A CA 1
ATOM 2042 C C . PRO A 1 265 ? 1.216 1.877 19.512 1.00 97.75 265 PRO A C 1
ATOM 2044 O O . PRO A 1 265 ? 0.669 2.077 20.598 1.00 97.75 265 PRO A O 1
ATOM 2047 N N . PHE A 1 266 ? 0.901 0.832 18.740 1.00 98.50 266 PHE A N 1
ATOM 2048 C CA . PHE A 1 266 ? -0.131 -0.160 19.044 1.00 98.50 266 PHE A CA 1
ATOM 2049 C C . PHE A 1 266 ? 0.381 -1.571 18.743 1.00 98.50 266 PHE A C 1
ATOM 2051 O O . PHE A 1 266 ? 1.066 -1.796 17.746 1.00 98.50 266 PHE A O 1
ATOM 2058 N N . ALA A 1 267 ? 0.038 -2.544 19.589 1.00 97.75 267 ALA A N 1
ATOM 2059 C CA . ALA A 1 267 ? 0.328 -3.949 19.311 1.00 97.75 267 ALA A CA 1
ATOM 2060 C C . ALA A 1 267 ? -0.558 -4.463 18.160 1.00 97.75 267 ALA A C 1
ATOM 2062 O O . ALA A 1 267 ? -1.700 -4.029 18.037 1.00 97.75 267 ALA A O 1
ATOM 2063 N N . ALA A 1 268 ? -0.077 -5.407 17.344 1.00 97.00 268 ALA A N 1
ATOM 2064 C CA . ALA A 1 268 ? -0.776 -5.831 16.123 1.00 97.00 268 ALA A CA 1
ATOM 2065 C C . ALA A 1 268 ? -2.228 -6.291 16.353 1.00 97.00 268 ALA A C 1
ATOM 2067 O O . ALA A 1 268 ? -3.121 -5.930 15.592 1.00 97.00 268 ALA A O 1
ATOM 2068 N N . GLN A 1 269 ? -2.493 -7.027 17.439 1.00 96.88 269 GLN A N 1
ATOM 2069 C CA . GLN A 1 269 ? -3.846 -7.474 17.788 1.00 96.88 269 GLN A CA 1
ATOM 2070 C C . GLN A 1 269 ? -4.803 -6.330 18.173 1.00 96.88 269 GLN A C 1
ATOM 2072 O O . GLN A 1 269 ? -6.017 -6.533 18.186 1.00 96.88 269 GLN A O 1
ATOM 2077 N N . ASP A 1 270 ? -4.267 -5.150 18.487 1.00 98.50 270 ASP A N 1
ATOM 2078 C CA . ASP A 1 270 ? -4.998 -3.941 18.872 1.00 98.50 270 ASP A CA 1
ATOM 2079 C C . ASP A 1 270 ? -5.209 -2.969 17.696 1.00 98.50 270 ASP A C 1
ATOM 2081 O O . ASP A 1 270 ? -5.847 -1.927 17.865 1.00 98.50 270 ASP A O 1
ATOM 2085 N N . ILE A 1 271 ? -4.741 -3.345 16.501 1.00 98.88 271 ILE A N 1
ATOM 2086 C CA . ILE A 1 271 ? -5.053 -2.700 15.225 1.00 98.88 271 ILE A CA 1
ATOM 2087 C C . ILE A 1 271 ? -6.103 -3.544 14.481 1.00 98.88 271 ILE A C 1
ATOM 2089 O O . ILE A 1 271 ? -6.125 -4.774 14.582 1.00 98.88 271 ILE A O 1
ATOM 2093 N N . VAL A 1 272 ? -6.982 -2.893 13.721 1.00 98.81 272 VAL A N 1
ATOM 2094 C CA . VAL A 1 272 ? -7.820 -3.527 12.693 1.00 98.81 272 VAL A CA 1
ATOM 2095 C C . VAL A 1 272 ? -7.837 -2.644 11.447 1.00 98.81 272 VAL A C 1
ATOM 2097 O O . VAL A 1 272 ? -7.894 -1.421 11.568 1.00 98.81 272 VAL A O 1
ATOM 2100 N N . VAL A 1 273 ? -7.792 -3.239 10.257 1.00 98.88 273 VAL A N 1
ATOM 2101 C CA . VAL A 1 273 ? -7.962 -2.500 8.997 1.00 98.88 273 VAL A CA 1
ATOM 2102 C C . VAL A 1 273 ? -9.434 -2.520 8.590 1.00 98.88 273 VAL A C 1
ATOM 2104 O O . VAL A 1 273 ? -10.085 -3.565 8.664 1.00 98.88 273 VAL A O 1
ATOM 2107 N N . LEU A 1 274 ? -9.960 -1.376 8.167 1.00 98.81 274 LEU A N 1
ATOM 2108 C CA . LEU A 1 274 ? -11.287 -1.201 7.589 1.00 98.81 274 LEU A CA 1
ATOM 2109 C C . LEU A 1 274 ? -11.159 -0.981 6.077 1.00 98.81 274 LEU A C 1
ATOM 2111 O O . LEU A 1 274 ? -10.334 -0.198 5.618 1.00 98.81 274 LEU A O 1
ATOM 2115 N N . THR A 1 275 ? -11.981 -1.696 5.313 1.00 98.25 275 THR A N 1
ATOM 2116 C CA . THR A 1 275 ? -12.026 -1.664 3.846 1.00 98.25 275 THR A CA 1
ATOM 2117 C C . THR A 1 275 ? -13.468 -1.754 3.339 1.00 98.25 275 THR A C 1
ATOM 2119 O O . THR A 1 275 ? -14.390 -2.131 4.063 1.00 98.25 275 THR A O 1
ATOM 2122 N N . ASP A 1 276 ? -13.665 -1.462 2.063 1.00 96.25 276 ASP A N 1
ATOM 2123 C CA . ASP A 1 276 ? -14.877 -1.710 1.266 1.00 96.25 276 ASP A CA 1
ATOM 2124 C C . ASP A 1 276 ? -14.614 -2.676 0.090 1.00 96.25 276 ASP A C 1
ATOM 2126 O O . ASP A 1 276 ? -15.509 -2.971 -0.702 1.00 96.25 276 ASP A O 1
ATOM 2130 N N . GLY A 1 277 ? -13.378 -3.176 -0.018 1.00 93.31 277 GLY A N 1
ATOM 2131 C CA . GLY A 1 277 ? -12.894 -4.012 -1.112 1.00 93.31 277 GLY A CA 1
ATOM 2132 C C . GLY A 1 277 ? -12.237 -3.247 -2.266 1.00 93.31 277 GLY A C 1
ATOM 2133 O O . GLY A 1 277 ? -11.683 -3.911 -3.139 1.00 93.31 277 GLY A O 1
ATOM 2134 N N . PHE A 1 278 ? -12.254 -1.908 -2.293 1.00 95.06 278 PHE A N 1
ATOM 2135 C CA . PHE A 1 278 ? -11.701 -1.125 -3.408 1.00 95.06 278 PHE A CA 1
ATOM 2136 C C . PHE A 1 278 ? -10.166 -1.140 -3.447 1.00 95.06 278 PHE A C 1
ATOM 2138 O O . PHE A 1 278 ? -9.606 -1.485 -4.482 1.00 95.06 278 PHE A O 1
ATOM 2145 N N . CYS A 1 279 ? -9.528 -0.827 -2.308 1.00 95.69 279 CYS A N 1
ATOM 2146 C CA . CYS A 1 279 ? -8.082 -0.842 -2.020 1.00 95.69 279 CYS A CA 1
ATOM 2147 C C . CYS A 1 279 ? -7.174 -1.349 -3.165 1.00 95.69 279 CY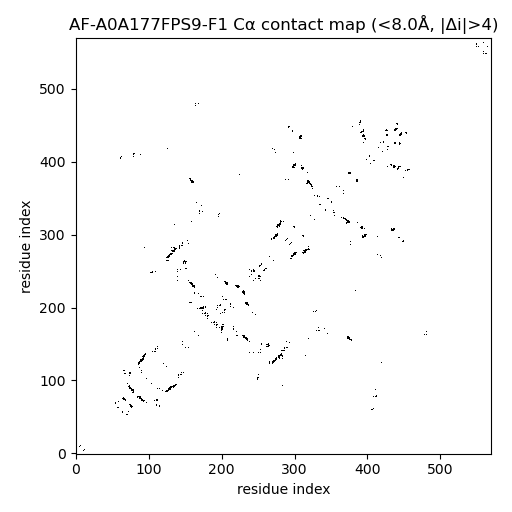S A C 1
ATOM 2149 O O . CYS A 1 279 ? -7.107 -2.559 -3.416 1.00 95.69 279 CYS A O 1
ATOM 2151 N N . ALA A 1 280 ? -6.465 -0.430 -3.831 1.00 93.19 280 ALA A N 1
ATOM 2152 C CA . ALA A 1 280 ? -5.624 -0.694 -5.006 1.00 93.19 280 ALA A CA 1
ATOM 2153 C C . ALA A 1 280 ? -4.189 -0.130 -4.872 1.00 93.19 280 ALA A C 1
ATOM 2155 O O . ALA A 1 280 ? -3.893 0.629 -3.948 1.00 93.19 280 ALA A O 1
ATOM 2156 N N . SER A 1 281 ? -3.276 -0.557 -5.759 1.00 93.44 281 SER A N 1
ATOM 2157 C CA . SER A 1 281 ? -1.873 -0.109 -5.828 1.00 93.44 281 SER A CA 1
ATOM 2158 C C . SER A 1 281 ? -1.201 -0.095 -4.435 1.00 93.44 281 SER A C 1
ATOM 2160 O O . SER A 1 281 ? -1.226 -1.119 -3.745 1.00 93.44 281 SER A O 1
ATOM 2162 N N . THR A 1 282 ? -0.659 1.034 -3.970 1.00 95.00 282 THR A N 1
ATOM 2163 C CA . THR A 1 282 ? -0.020 1.207 -2.648 1.00 95.00 282 THR A CA 1
ATOM 2164 C C . THR A 1 282 ? -0.887 0.773 -1.462 1.00 95.00 282 THR A C 1
ATOM 2166 O O . THR A 1 282 ? -0.357 0.218 -0.498 1.00 95.00 282 THR A O 1
ATOM 2169 N N . CYS A 1 283 ? -2.219 0.899 -1.532 1.00 96.88 283 CYS A N 1
ATOM 2170 C CA . CYS A 1 283 ? -3.105 0.360 -0.493 1.00 96.88 283 CYS A CA 1
ATOM 2171 C C . CYS A 1 283 ? -2.946 -1.165 -0.344 1.00 96.88 283 CYS A C 1
ATOM 2173 O O . CYS A 1 283 ? -3.003 -1.699 0.769 1.00 96.88 283 CYS A O 1
ATOM 2175 N N . THR A 1 284 ? -2.687 -1.881 -1.444 1.00 95.62 284 THR A N 1
ATOM 2176 C CA . THR A 1 284 ? -2.447 -3.332 -1.421 1.00 95.62 284 THR A CA 1
ATOM 2177 C C . THR A 1 284 ? -1.092 -3.690 -0.819 1.00 95.62 284 THR A C 1
ATOM 2179 O O . THR A 1 284 ? -1.010 -4.675 -0.092 1.00 95.62 284 THR A O 1
ATOM 2182 N N . VAL A 1 285 ? -0.061 -2.868 -1.047 1.00 94.25 285 VAL A N 1
ATOM 2183 C CA . VAL A 1 285 ? 1.283 -3.040 -0.469 1.00 94.25 285 VAL A CA 1
ATOM 2184 C C . VAL A 1 285 ? 1.224 -2.858 1.051 1.00 94.25 285 VAL A C 1
ATOM 2186 O O . VAL A 1 285 ? 1.630 -3.744 1.802 1.00 94.25 285 VAL A O 1
ATOM 2189 N N . VAL A 1 286 ? 0.585 -1.781 1.522 1.00 96.00 286 VAL A N 1
ATOM 2190 C CA . VAL A 1 286 ? 0.322 -1.553 2.955 1.00 96.00 286 VAL A CA 1
ATOM 2191 C C . VAL A 1 286 ? -0.518 -2.682 3.555 1.00 96.00 286 VAL A C 1
ATOM 2193 O O . VAL A 1 286 ? -0.232 -3.152 4.657 1.00 96.00 286 VAL A O 1
ATOM 2196 N N . SER A 1 287 ? -1.530 -3.165 2.829 1.00 96.88 287 SER A N 1
ATOM 2197 C CA . SER A 1 287 ? -2.361 -4.285 3.282 1.00 96.88 287 SER A CA 1
ATOM 2198 C C . SER A 1 287 ? -1.574 -5.595 3.397 1.00 96.88 287 SER A C 1
ATOM 2200 O O . SER A 1 287 ? -1.751 -6.319 4.378 1.00 96.88 287 SER A O 1
ATOM 2202 N N . GLU A 1 288 ? -0.675 -5.882 2.451 1.00 95.88 288 GLU A N 1
ATOM 2203 C CA . GLU A 1 288 ? 0.233 -7.033 2.495 1.00 95.88 288 GLU A CA 1
ATOM 2204 C C . GLU A 1 288 ? 1.163 -6.951 3.709 1.00 95.88 288 GLU A C 1
ATOM 2206 O O . GLU A 1 288 ? 1.262 -7.919 4.461 1.00 95.88 288 GLU A O 1
ATOM 2211 N N . TYR A 1 289 ? 1.777 -5.795 3.980 1.00 96.00 289 TYR A N 1
ATOM 2212 C CA . TYR A 1 289 ? 2.626 -5.617 5.163 1.00 96.00 289 TYR A CA 1
ATOM 2213 C C . TYR A 1 289 ? 1.850 -5.823 6.474 1.00 96.00 289 TYR A C 1
ATOM 2215 O O . TYR A 1 289 ? 2.251 -6.611 7.339 1.00 96.00 289 TYR A O 1
ATOM 2223 N N . LEU A 1 290 ? 0.704 -5.146 6.618 1.00 97.75 290 LEU A N 1
ATOM 2224 C CA . LEU A 1 290 ? -0.140 -5.226 7.813 1.00 97.75 290 LEU A CA 1
ATOM 2225 C C . LEU A 1 290 ? -0.624 -6.662 8.061 1.00 97.75 290 LEU A C 1
ATOM 2227 O O . LEU A 1 290 ? -0.578 -7.133 9.201 1.00 97.75 290 LEU A O 1
ATOM 2231 N N . LYS A 1 291 ? -1.027 -7.384 7.010 1.00 96.31 291 LYS A N 1
ATOM 2232 C CA . LYS A 1 291 ? -1.499 -8.770 7.102 1.00 96.31 291 LYS A CA 1
ATOM 2233 C C . LYS A 1 291 ? -0.362 -9.774 7.300 1.00 96.31 291 LYS A C 1
ATOM 2235 O O . LYS A 1 291 ? -0.398 -10.556 8.248 1.00 96.31 291 LYS A O 1
ATOM 2240 N N . SER A 1 292 ? 0.621 -9.793 6.406 1.00 94.69 292 SER A N 1
ATOM 2241 C CA . SER A 1 292 ? 1.612 -10.871 6.303 1.00 94.69 292 SER A CA 1
ATOM 2242 C C . SER A 1 292 ? 2.773 -10.724 7.269 1.00 94.69 292 SER A C 1
ATOM 2244 O O . SER A 1 292 ? 3.256 -11.733 7.784 1.00 94.69 292 SER A O 1
ATOM 2246 N N . TYR A 1 293 ? 3.222 -9.495 7.530 1.00 93.94 293 TYR A N 1
ATOM 2247 C CA . TYR A 1 293 ? 4.385 -9.245 8.385 1.00 93.94 293 TYR A CA 1
ATOM 2248 C C . TYR A 1 293 ? 3.978 -8.936 9.829 1.00 93.94 293 TYR A C 1
ATOM 2250 O O . TYR A 1 293 ? 4.690 -9.320 10.756 1.00 93.94 293 TYR A O 1
ATOM 2258 N N . SER A 1 294 ? 2.806 -8.321 10.031 1.00 96.00 294 SER A N 1
ATOM 2259 C CA . SER A 1 294 ? 2.300 -7.964 11.365 1.00 96.00 294 SER A CA 1
ATOM 2260 C C . SER A 1 294 ? 1.090 -8.769 11.859 1.00 96.00 294 SER A C 1
ATOM 2262 O O . SER A 1 294 ? 0.823 -8.770 13.059 1.00 96.00 294 SER A O 1
ATOM 2264 N N . GLY A 1 295 ? 0.368 -9.494 10.999 1.00 96.12 295 GLY A N 1
ATOM 2265 C CA . GLY A 1 295 ? -0.786 -10.307 11.415 1.00 96.12 295 GLY A CA 1
ATOM 2266 C C . GLY A 1 295 ? -2.033 -9.502 11.806 1.00 96.12 295 GLY A C 1
ATOM 2267 O O . GLY A 1 295 ? -2.875 -10.004 12.557 1.00 96.12 295 GLY A O 1
ATOM 2268 N N . VAL A 1 296 ? -2.149 -8.256 11.338 1.00 98.38 296 VAL A N 1
ATOM 2269 C CA . VAL A 1 296 ? -3.309 -7.383 11.575 1.00 98.38 296 VAL A CA 1
ATOM 2270 C C . VAL A 1 296 ? -4.540 -7.949 10.859 1.00 98.38 296 VAL A C 1
ATOM 2272 O O . VAL A 1 296 ? -4.446 -8.492 9.758 1.00 98.38 296 VAL A O 1
ATOM 2275 N N . GLN A 1 297 ? -5.704 -7.836 11.501 1.00 98.44 297 GLN A N 1
ATOM 2276 C CA . GLN A 1 297 ? -6.966 -8.370 10.983 1.00 98.44 297 GLN A CA 1
ATOM 2277 C C . GLN A 1 297 ? -7.740 -7.330 10.167 1.00 98.44 297 GLN A C 1
ATOM 2279 O O . GLN A 1 297 ? -7.673 -6.134 10.453 1.00 98.44 297 GLN A O 1
ATOM 2284 N N . PHE A 1 298 ? -8.509 -7.795 9.184 1.00 98.56 298 PHE A N 1
ATOM 2285 C CA . PHE A 1 298 ? -9.228 -6.948 8.229 1.00 98.56 298 PHE A CA 1
ATOM 2286 C C . PHE A 1 298 ? -10.742 -7.121 8.363 1.00 98.56 298 PHE A C 1
ATOM 2288 O O . PHE A 1 298 ? -11.261 -8.239 8.331 1.00 98.56 298 PHE A O 1
ATOM 2295 N N . ILE A 1 299 ? -11.461 -6.006 8.448 1.00 98.69 299 ILE A N 1
ATOM 2296 C CA . ILE A 1 299 ? -12.916 -5.937 8.311 1.00 98.69 299 ILE A CA 1
ATOM 2297 C C . ILE A 1 299 ? -13.237 -5.269 6.972 1.00 98.69 299 ILE A C 1
ATOM 2299 O O . ILE A 1 299 ? -12.632 -4.259 6.613 1.00 98.69 299 ILE A O 1
ATOM 2303 N N . THR A 1 300 ? -14.196 -5.826 6.234 1.00 97.94 300 THR A N 1
ATOM 2304 C CA . THR A 1 300 ? -14.662 -5.251 4.963 1.00 97.94 300 THR A CA 1
ATOM 2305 C C . THR A 1 300 ? -16.169 -4.996 4.971 1.00 97.94 300 THR A C 1
ATOM 2307 O O . THR A 1 300 ? -16.911 -5.746 5.608 1.00 97.94 300 THR A O 1
ATOM 2310 N N . VAL A 1 301 ? -16.646 -3.943 4.306 1.00 97.50 301 VAL A N 1
ATOM 2311 C CA . VAL A 1 301 ? -18.066 -3.537 4.298 1.00 97.50 301 VAL A CA 1
ATOM 2312 C C . VAL A 1 301 ? -18.656 -3.635 2.890 1.00 97.50 301 VAL A C 1
ATOM 2314 O O . VAL A 1 301 ? -18.096 -3.120 1.929 1.00 97.50 301 VAL A O 1
ATOM 2317 N N . GLY A 1 302 ? -19.826 -4.265 2.763 1.00 93.94 302 GLY A N 1
ATOM 2318 C CA . GLY A 1 302 ? -20.571 -4.346 1.507 1.00 93.94 302 GLY A CA 1
ATOM 2319 C C . GLY A 1 302 ? -20.306 -5.620 0.706 1.00 93.94 302 GLY A C 1
ATOM 2320 O O . GLY A 1 302 ? -20.472 -6.730 1.218 1.00 93.94 302 GLY A O 1
ATOM 2321 N N . GLY A 1 303 ? -19.985 -5.468 -0.581 1.00 88.19 303 GLY A N 1
ATOM 2322 C CA . GLY A 1 303 ? -19.904 -6.560 -1.558 1.00 88.19 303 GLY A CA 1
ATOM 2323 C C . GLY A 1 303 ? -21.259 -7.107 -2.029 1.00 88.19 303 GLY A C 1
ATOM 2324 O O . GLY A 1 303 ? -22.324 -6.628 -1.643 1.00 88.19 303 GLY A O 1
ATOM 2325 N N . ARG A 1 304 ? -21.211 -8.148 -2.873 1.00 86.75 304 ARG A N 1
ATOM 2326 C CA . ARG A 1 304 ? -22.381 -8.766 -3.540 1.00 86.75 304 ARG A CA 1
ATOM 2327 C C . ARG A 1 304 ? -23.467 -9.215 -2.540 1.00 86.75 304 ARG A C 1
ATOM 2329 O O . ARG A 1 304 ? -23.104 -9.711 -1.474 1.00 86.75 304 ARG A O 1
ATOM 2336 N N . PRO A 1 305 ? -24.775 -9.142 -2.862 1.00 87.50 305 PRO A N 1
ATOM 2337 C CA . PRO A 1 305 ? -25.878 -9.497 -1.953 1.00 87.50 305 PRO A CA 1
ATOM 2338 C C . PRO A 1 305 ? -26.041 -11.023 -1.746 1.00 87.50 305 PRO A C 1
ATOM 2340 O O . PRO A 1 305 ? -27.072 -11.617 -2.043 1.00 87.50 305 PRO A O 1
ATOM 2343 N N . GLN A 1 306 ? -24.994 -11.665 -1.229 1.00 87.06 306 GLN A N 1
ATOM 2344 C CA . GLN A 1 306 ? -24.875 -13.087 -0.911 1.00 87.06 306 GLN A CA 1
ATOM 2345 C C . GLN A 1 306 ? -24.168 -13.272 0.442 1.00 87.06 306 GLN A C 1
ATOM 2347 O O . GLN A 1 306 ? -23.362 -12.430 0.845 1.00 87.06 306 GLN A O 1
ATOM 2352 N N . THR A 1 307 ? -24.433 -14.379 1.134 1.00 91.44 307 THR A N 1
ATOM 2353 C CA . THR A 1 307 ? -23.677 -14.798 2.328 1.00 91.44 307 THR A CA 1
ATOM 2354 C C . THR A 1 307 ? -22.252 -15.243 1.971 1.00 91.44 307 THR A C 1
ATOM 2356 O O . THR A 1 307 ? -21.918 -15.403 0.796 1.00 91.44 307 THR A O 1
ATOM 2359 N N . GLY A 1 308 ? -21.403 -15.454 2.978 1.00 91.69 308 GLY A N 1
ATOM 2360 C CA . GLY A 1 308 ? -20.010 -15.857 2.781 1.00 91.69 308 GLY A CA 1
ATOM 2361 C C . GLY A 1 308 ? -19.001 -14.697 2.777 1.00 91.69 308 GLY A C 1
ATOM 2362 O O . GLY A 1 308 ? -19.385 -13.523 2.905 1.00 91.69 308 GLY A O 1
ATOM 2363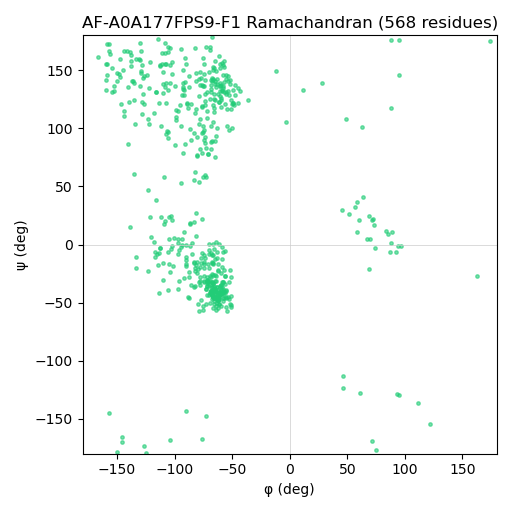 N N . PRO A 1 309 ? -17.700 -15.027 2.679 1.00 92.62 309 PRO A N 1
ATOM 2364 C CA . PRO A 1 309 ? -16.602 -14.073 2.782 1.00 92.62 309 PRO A CA 1
ATOM 2365 C C . PRO A 1 309 ? -16.479 -13.175 1.544 1.00 92.62 309 PRO A C 1
ATOM 2367 O O . PRO A 1 309 ? -17.101 -13.389 0.505 1.00 92.62 309 PRO A O 1
ATOM 2370 N N . MET A 1 310 ? -15.642 -12.153 1.672 1.00 91.56 310 MET A N 1
ATOM 2371 C CA . MET A 1 310 ? -15.294 -11.178 0.640 1.00 91.56 310 MET A CA 1
ATOM 2372 C C . MET A 1 310 ? -13.826 -10.799 0.835 1.00 91.56 310 MET A C 1
ATOM 2374 O O . MET A 1 310 ? -13.344 -10.835 1.969 1.00 91.56 310 MET A O 1
ATOM 2378 N N . GLN A 1 311 ? -13.113 -10.451 -0.239 1.00 92.25 311 GLN A N 1
ATOM 2379 C CA . GLN A 1 311 ? -11.747 -9.950 -0.096 1.00 92.25 311 GLN A CA 1
ATOM 2380 C C . GLN A 1 311 ? -11.732 -8.582 0.587 1.00 92.25 311 GLN A C 1
ATOM 2382 O O . GLN A 1 311 ? -12.564 -7.738 0.269 1.00 92.25 311 GLN A O 1
ATOM 2387 N N . ALA A 1 312 ? -10.762 -8.344 1.470 1.00 93.00 312 ALA A N 1
ATOM 2388 C CA . ALA A 1 312 ? -10.508 -6.989 1.968 1.00 93.00 312 ALA A CA 1
ATOM 2389 C C . ALA A 1 312 ? -9.885 -6.086 0.884 1.00 93.00 312 ALA A C 1
ATOM 2391 O O . ALA A 1 312 ? -10.124 -4.883 0.856 1.00 93.00 312 ALA A O 1
ATOM 2392 N N . VAL A 1 313 ? -9.116 -6.694 -0.025 1.00 94.81 313 VAL A N 1
ATOM 2393 C CA . VAL A 1 313 ? -8.379 -6.037 -1.108 1.00 94.81 313 VAL A CA 1
ATOM 2394 C C . VAL A 1 313 ? -8.828 -6.645 -2.436 1.00 94.81 313 VAL A C 1
ATOM 2396 O O . VAL A 1 313 ? -8.534 -7.811 -2.709 1.00 94.81 313 VAL A O 1
ATOM 2399 N N . GLY A 1 314 ? -9.583 -5.882 -3.226 1.00 90.44 314 GLY A N 1
ATOM 2400 C CA . GLY A 1 314 ? -10.122 -6.290 -4.527 1.00 90.44 314 GLY A CA 1
ATOM 2401 C C . GLY A 1 314 ? -9.584 -5.499 -5.723 1.00 90.44 314 GLY A C 1
ATOM 2402 O O . GLY A 1 314 ? -9.866 -5.893 -6.853 1.00 90.44 314 GLY A O 1
ATOM 2403 N N . GLY A 1 315 ? -8.821 -4.426 -5.490 1.00 91.00 315 GLY A N 1
ATOM 2404 C CA . GLY A 1 315 ? -8.149 -3.649 -6.527 1.00 91.00 315 GLY A CA 1
ATOM 2405 C C . GLY A 1 315 ? -6.889 -4.318 -7.088 1.00 91.00 315 GLY A C 1
ATOM 2406 O O . GLY A 1 315 ? -6.615 -5.500 -6.863 1.00 91.00 315 GLY A O 1
ATOM 2407 N N . VAL A 1 316 ? -6.105 -3.541 -7.840 1.00 90.25 316 VAL A N 1
ATOM 2408 C CA . VAL A 1 316 ? -4.867 -4.013 -8.480 1.00 90.25 316 VAL A CA 1
ATOM 2409 C C . VAL A 1 316 ? -3.780 -4.238 -7.424 1.00 90.25 316 VAL A C 1
ATOM 2411 O O . VAL A 1 316 ? -3.319 -3.280 -6.807 1.00 90.25 316 VAL A O 1
ATOM 2414 N N . LYS A 1 317 ? -3.354 -5.495 -7.237 1.00 92.38 317 LYS A N 1
ATOM 2415 C CA . LYS A 1 317 ? -2.285 -5.918 -6.308 1.00 92.38 317 LYS A CA 1
ATOM 2416 C C . LYS A 1 317 ? -0.928 -6.006 -7.029 1.00 92.38 317 LYS A C 1
ATOM 2418 O O . LYS A 1 317 ? -0.276 -7.054 -7.041 1.00 92.38 317 LYS A O 1
ATOM 2423 N N . GLY A 1 318 ? -0.559 -4.921 -7.704 1.00 89.25 318 GLY A N 1
ATOM 2424 C CA . GLY A 1 318 ? 0.767 -4.703 -8.288 1.00 89.25 318 GLY A CA 1
ATOM 2425 C C . GLY A 1 318 ? 1.678 -3.914 -7.349 1.00 89.25 318 GLY A C 1
ATOM 2426 O O . GLY A 1 318 ? 1.205 -3.364 -6.356 1.00 89.25 318 GLY A O 1
ATOM 2427 N N . SER A 1 319 ? 2.972 -3.856 -7.661 1.00 87.62 319 SER A N 1
ATOM 2428 C CA . SER A 1 319 ? 3.960 -3.073 -6.895 1.00 87.62 319 SER A CA 1
ATOM 2429 C C . SER A 1 319 ? 4.402 -1.783 -7.590 1.00 87.62 319 SER A C 1
ATOM 2431 O O . SER A 1 319 ? 4.917 -0.894 -6.923 1.00 87.62 319 SER A O 1
ATOM 2433 N N . GLN A 1 320 ? 4.168 -1.642 -8.900 1.00 87.75 320 GLN A N 1
ATOM 2434 C CA . GLN A 1 320 ? 4.396 -0.397 -9.638 1.00 87.75 320 GLN A CA 1
ATOM 2435 C C . GLN A 1 320 ? 3.498 -0.336 -10.880 1.00 87.75 320 GLN A C 1
ATOM 2437 O O . GLN A 1 320 ? 3.460 -1.270 -11.685 1.00 87.75 320 GLN A O 1
ATOM 2442 N N . VAL A 1 321 ? 2.815 0.798 -11.048 1.00 86.62 321 VAL A N 1
ATOM 2443 C CA . VAL A 1 321 ? 2.114 1.175 -12.283 1.00 86.62 321 VAL A CA 1
ATOM 2444 C C . VAL A 1 321 ? 3.044 1.985 -13.189 1.00 86.62 321 VAL A C 1
ATOM 2446 O O . VAL A 1 321 ? 3.801 2.832 -12.712 1.00 86.62 321 VAL A O 1
ATOM 2449 N N . PHE A 1 322 ? 2.983 1.738 -14.493 1.00 87.56 322 PHE A N 1
ATOM 2450 C CA . PHE A 1 322 ? 3.582 2.578 -15.525 1.00 87.56 322 PHE A CA 1
ATOM 2451 C C . PHE A 1 322 ? 2.436 3.349 -16.210 1.00 87.56 322 PHE A C 1
ATOM 2453 O O . PHE A 1 322 ? 1.799 2.794 -17.112 1.00 87.56 322 PHE A O 1
ATOM 2460 N N . PRO A 1 323 ? 2.084 4.567 -15.746 1.00 85.00 323 PRO A N 1
ATOM 2461 C CA . PRO A 1 323 ? 1.106 5.404 -16.438 1.00 85.00 323 PRO A CA 1
ATOM 2462 C C . PRO A 1 323 ? 1.671 5.846 -17.790 1.00 85.00 323 PRO A C 1
ATOM 2464 O O . PRO A 1 323 ? 2.892 5.937 -17.936 1.00 85.00 323 PRO A O 1
ATOM 2467 N N . PHE A 1 324 ? 0.824 6.128 -18.782 1.00 85.94 324 PHE A N 1
ATOM 2468 C CA . PHE A 1 324 ? 1.325 6.422 -20.133 1.00 85.94 324 PHE A CA 1
ATOM 2469 C C . PHE A 1 324 ? 2.181 7.700 -20.190 1.00 85.94 324 PHE A C 1
ATOM 2471 O O . PHE A 1 324 ? 3.129 7.749 -20.968 1.00 85.94 324 PHE A O 1
ATOM 2478 N N . THR A 1 325 ? 1.971 8.670 -19.294 1.00 82.56 325 THR A N 1
ATOM 2479 C CA . THR A 1 325 ? 2.896 9.807 -19.107 1.00 82.56 325 THR A CA 1
ATOM 2480 C C . THR A 1 325 ? 4.314 9.396 -18.705 1.00 82.56 325 THR A C 1
ATOM 2482 O O . THR A 1 325 ? 5.273 10.004 -19.171 1.00 82.56 325 THR A O 1
ATOM 2485 N N . ARG A 1 326 ? 4.490 8.335 -17.903 1.00 79.94 326 ARG A N 1
ATOM 2486 C CA . ARG A 1 326 ? 5.821 7.805 -17.540 1.00 79.94 326 ARG A CA 1
ATOM 2487 C C . ARG A 1 326 ? 6.477 7.034 -18.691 1.00 79.94 326 ARG A C 1
ATOM 2489 O O . ARG A 1 326 ? 7.684 6.834 -18.660 1.00 79.94 326 ARG A O 1
ATOM 2496 N N . LEU A 1 327 ? 5.708 6.638 -19.709 1.00 86.31 327 LEU A N 1
ATOM 2497 C CA . LEU A 1 327 ? 6.236 6.023 -20.930 1.00 86.31 327 LEU A CA 1
ATOM 2498 C C . LEU A 1 327 ? 6.765 7.058 -21.939 1.00 86.31 327 LEU A C 1
ATOM 2500 O O . LEU A 1 327 ? 7.550 6.682 -22.803 1.00 86.31 327 LEU A O 1
ATOM 2504 N N . LEU A 1 328 ? 6.401 8.344 -21.819 1.00 87.88 328 LEU A N 1
ATOM 2505 C CA . LEU A 1 328 ? 6.912 9.420 -22.684 1.00 87.88 328 LEU A CA 1
ATOM 2506 C C . LEU A 1 328 ? 8.458 9.485 -22.700 1.00 87.88 328 LEU A C 1
ATOM 2508 O O . LEU A 1 328 ? 9.024 9.263 -23.771 1.00 87.88 328 LEU A O 1
ATOM 2512 N N . PRO A 1 329 ? 9.165 9.641 -21.556 1.00 88.31 329 PRO A N 1
ATOM 2513 C CA . PRO A 1 329 ? 10.632 9.632 -21.540 1.00 88.31 329 PRO A CA 1
ATOM 2514 C C . PRO A 1 329 ? 11.238 8.269 -21.911 1.00 88.31 329 PRO A C 1
ATOM 2516 O O . PRO A 1 329 ? 12.421 8.179 -22.226 1.00 88.31 329 PRO A O 1
ATOM 2519 N N . TRP A 1 330 ? 10.456 7.184 -21.888 1.00 90.88 330 TRP A N 1
ATOM 2520 C CA . TRP A 1 330 ? 10.919 5.883 -22.374 1.00 90.88 330 TRP A CA 1
ATOM 2521 C C . TRP A 1 330 ? 10.862 5.814 -23.907 1.00 90.88 330 TRP A C 1
ATOM 2523 O O . TRP A 1 330 ? 11.719 5.176 -24.510 1.00 90.88 330 TRP A O 1
ATOM 2533 N N . ALA A 1 331 ? 9.912 6.492 -24.557 1.00 90.75 331 ALA A N 1
ATOM 2534 C CA . ALA A 1 331 ? 9.921 6.666 -26.009 1.00 90.75 331 ALA A CA 1
ATOM 2535 C C . ALA A 1 331 ? 11.068 7.600 -26.443 1.00 90.75 331 ALA A C 1
ATOM 2537 O O . ALA A 1 331 ? 11.798 7.254 -27.373 1.00 90.75 331 ALA A O 1
ATOM 2538 N N . ASP A 1 332 ? 11.316 8.700 -25.716 1.00 91.62 332 ASP A N 1
ATOM 2539 C CA . ASP A 1 332 ? 12.515 9.537 -25.912 1.00 91.62 332 ASP A CA 1
ATOM 2540 C C . ASP A 1 332 ? 13.808 8.707 -25.802 1.00 91.62 332 ASP A C 1
ATOM 2542 O O . ASP A 1 332 ? 14.687 8.801 -26.660 1.00 91.62 332 ASP A O 1
ATOM 2546 N N . LEU A 1 333 ? 13.917 7.848 -24.778 1.00 91.38 333 LEU A N 1
ATOM 2547 C CA . LEU A 1 333 ? 15.056 6.945 -24.592 1.00 91.38 333 LEU A CA 1
ATOM 2548 C C . LEU A 1 333 ? 15.195 5.932 -25.737 1.00 91.38 333 LEU A C 1
ATOM 2550 O O . LEU A 1 333 ? 16.313 5.673 -26.185 1.00 91.38 333 LEU A O 1
ATOM 2554 N N . LEU A 1 334 ? 14.088 5.367 -26.232 1.00 91.81 334 LEU A N 1
ATOM 2555 C CA . LEU A 1 334 ? 14.127 4.394 -27.324 1.00 91.81 334 LEU A CA 1
ATOM 2556 C C . LEU A 1 334 ? 14.681 5.014 -28.610 1.00 91.81 334 LEU A C 1
ATOM 2558 O O . LEU A 1 334 ? 15.611 4.459 -29.197 1.00 91.81 334 LEU A O 1
ATOM 2562 N N . HIS A 1 335 ? 14.141 6.171 -29.000 1.00 89.75 335 HIS A N 1
ATOM 2563 C CA . HIS A 1 335 ? 14.478 6.881 -30.241 1.00 89.75 335 HIS A CA 1
ATOM 2564 C C . HIS A 1 335 ? 15.711 7.795 -30.112 1.00 89.75 335 HIS A C 1
ATOM 2566 O O . HIS A 1 335 ? 16.104 8.459 -31.074 1.00 89.75 335 HIS A O 1
ATOM 2572 N N . SER A 1 336 ? 16.342 7.835 -28.935 1.00 90.62 336 SER A N 1
ATOM 2573 C CA . SER A 1 336 ? 17.536 8.638 -28.666 1.00 90.62 336 SER A CA 1
ATOM 2574 C C . SER A 1 336 ? 18.710 8.236 -29.573 1.00 90.62 336 SER A C 1
ATOM 2576 O O . SER A 1 336 ? 19.074 7.060 -29.615 1.00 90.62 336 SER A O 1
ATOM 2578 N N . PRO A 1 337 ? 19.416 9.187 -30.219 1.00 89.00 337 PRO A N 1
ATOM 2579 C CA . PRO A 1 337 ? 20.606 8.885 -31.021 1.00 89.00 337 PRO A CA 1
ATOM 2580 C C . PRO A 1 337 ? 21.795 8.380 -30.183 1.00 89.00 337 PRO A C 1
ATOM 2582 O O . PRO A 1 337 ? 22.799 7.949 -30.749 1.00 89.00 337 PRO A O 1
ATOM 2585 N N . ASN A 1 338 ? 21.696 8.436 -28.849 1.00 87.75 338 ASN A N 1
ATOM 2586 C CA . ASN A 1 338 ? 22.668 7.849 -27.927 1.00 87.75 338 ASN A CA 1
ATOM 2587 C C . ASN A 1 338 ? 22.324 6.395 -27.545 1.00 87.75 338 ASN A C 1
ATOM 2589 O O . ASN A 1 338 ? 23.176 5.711 -26.982 1.00 87.75 338 ASN A O 1
ATOM 2593 N N . ASN A 1 339 ? 21.109 5.909 -27.833 1.00 91.44 339 ASN A N 1
ATOM 2594 C CA . ASN A 1 339 ? 20.701 4.538 -27.539 1.00 91.44 339 ASN A CA 1
ATOM 2595 C C . ASN A 1 339 ? 21.360 3.563 -28.526 1.00 91.44 339 ASN A C 1
ATOM 2597 O O . ASN A 1 339 ? 20.874 3.348 -29.640 1.00 91.44 339 ASN A O 1
ATOM 2601 N N . THR A 1 340 ? 22.451 2.929 -28.094 1.00 92.75 340 THR A N 1
ATOM 2602 C CA . THR A 1 340 ? 23.220 1.964 -28.899 1.00 92.75 340 THR A CA 1
ATOM 2603 C C . THR A 1 340 ? 22.468 0.655 -29.192 1.00 92.75 340 THR A C 1
ATOM 2605 O O . THR A 1 340 ? 22.910 -0.129 -30.031 1.00 92.75 340 THR A O 1
ATOM 2608 N N . PHE A 1 341 ? 21.312 0.438 -28.556 1.00 92.25 341 PHE A N 1
ATOM 2609 C CA . PHE A 1 341 ? 20.450 -0.737 -28.712 1.00 92.25 341 PHE A CA 1
ATOM 2610 C C . PHE A 1 341 ? 19.213 -0.465 -29.587 1.00 92.25 341 PHE A C 1
ATOM 2612 O O . PHE A 1 341 ? 18.461 -1.397 -29.869 1.00 92.25 341 PHE A O 1
ATOM 2619 N N . SER A 1 342 ? 19.002 0.779 -30.035 1.00 89.75 342 SER A N 1
ATOM 2620 C CA . SER A 1 342 ? 17.846 1.200 -30.850 1.00 89.75 342 SER A CA 1
ATOM 2621 C C . SER A 1 342 ? 17.672 0.381 -32.136 1.00 89.75 342 SER A C 1
ATOM 2623 O O . SER A 1 342 ? 16.555 -0.016 -32.452 1.00 89.75 342 SER A O 1
ATOM 2625 N N . GLU A 1 343 ? 18.763 0.013 -32.823 1.00 91.31 343 GLU A N 1
ATOM 2626 C CA . GLU A 1 343 ? 18.717 -0.829 -34.035 1.00 91.31 343 GLU A CA 1
ATOM 2627 C C . GLU A 1 343 ? 18.064 -2.210 -33.815 1.00 91.31 343 GLU A C 1
ATOM 2629 O O . GLU A 1 343 ? 17.628 -2.836 -34.780 1.00 91.31 343 GLU A O 1
ATOM 2634 N N . LEU A 1 344 ? 17.965 -2.693 -32.567 1.00 91.75 344 LEU A N 1
ATOM 2635 C CA . LEU A 1 344 ? 17.277 -3.947 -32.234 1.00 91.75 344 LEU A CA 1
ATOM 2636 C C . LEU A 1 344 ? 15.745 -3.833 -32.294 1.00 91.75 344 LEU A C 1
ATOM 2638 O O . LEU A 1 344 ? 15.077 -4.865 -32.290 1.00 91.75 344 LEU A O 1
ATOM 2642 N N . ALA A 1 345 ? 15.186 -2.620 -32.332 1.00 91.75 345 ALA A N 1
ATOM 2643 C CA . ALA A 1 345 ? 13.756 -2.410 -32.542 1.00 91.75 345 ALA A CA 1
ATOM 2644 C C . ALA A 1 345 ? 13.344 -2.657 -34.004 1.00 91.75 345 ALA A C 1
ATOM 2646 O O . ALA A 1 345 ? 12.200 -3.043 -34.239 1.00 91.75 345 ALA A O 1
ATOM 2647 N N . ASN A 1 346 ? 14.264 -2.470 -34.958 1.00 91.38 346 ASN A N 1
ATOM 2648 C CA . ASN A 1 346 ? 13.975 -2.424 -36.393 1.00 91.38 346 ASN A CA 1
ATOM 2649 C C . ASN A 1 346 ? 13.316 -3.713 -36.923 1.00 91.38 346 ASN A C 1
ATOM 2651 O O . ASN A 1 346 ? 13.798 -4.821 -36.673 1.00 91.38 346 ASN A O 1
ATOM 2655 N N . GLY A 1 347 ? 12.249 -3.575 -37.711 1.00 88.94 347 GLY A N 1
ATOM 2656 C CA . GLY A 1 347 ? 11.415 -4.683 -38.182 1.00 88.94 347 GLY A CA 1
ATOM 2657 C C . GLY A 1 347 ? 10.587 -5.364 -37.084 1.00 88.94 347 GLY A C 1
ATOM 2658 O O . GLY A 1 347 ? 10.263 -6.546 -37.216 1.00 88.94 347 GLY A O 1
ATOM 2659 N N . THR A 1 348 ? 10.275 -4.669 -35.985 1.00 90.94 348 THR A N 1
ATOM 2660 C CA . THR A 1 348 ? 9.472 -5.196 -34.868 1.00 90.94 348 THR A CA 1
ATOM 2661 C C . THR A 1 348 ? 8.484 -4.150 -34.349 1.00 90.94 348 THR A C 1
ATOM 2663 O O . THR A 1 348 ? 8.656 -2.958 -34.571 1.00 90.94 348 THR A O 1
ATOM 2666 N N . ILE A 1 349 ? 7.506 -4.586 -33.544 1.00 87.50 349 ILE A N 1
ATOM 2667 C CA . ILE A 1 349 ? 6.502 -3.721 -32.887 1.00 87.50 349 ILE A CA 1
ATOM 2668 C C . ILE A 1 349 ? 7.074 -2.594 -31.999 1.00 87.50 349 ILE A C 1
ATOM 2670 O O . ILE A 1 349 ? 6.306 -1.812 -31.448 1.00 87.50 349 ILE A O 1
ATOM 2674 N N . TRP A 1 350 ? 8.394 -2.543 -31.791 1.00 89.00 350 TRP A N 1
ATOM 2675 C CA . TRP A 1 350 ? 9.062 -1.484 -31.036 1.00 89.00 350 TRP A CA 1
ATOM 2676 C C . TRP A 1 350 ? 9.507 -0.305 -31.914 1.00 89.00 350 TRP A C 1
ATOM 2678 O O . TRP A 1 350 ? 9.819 0.740 -31.357 1.00 89.00 350 TRP A O 1
ATOM 2688 N N . GLU A 1 351 ? 9.472 -0.410 -33.250 1.00 88.12 351 GLU A N 1
ATOM 2689 C CA . GLU A 1 351 ? 9.547 0.773 -34.132 1.00 88.12 351 GLU A CA 1
ATOM 2690 C C . GLU A 1 351 ? 8.390 1.742 -33.826 1.00 88.12 351 GLU A C 1
ATOM 2692 O O . GLU A 1 351 ? 8.605 2.943 -33.676 1.00 88.12 351 GLU A O 1
ATOM 2697 N N . ASP A 1 352 ? 7.189 1.194 -33.616 1.00 85.38 352 ASP A N 1
ATOM 2698 C CA . ASP A 1 352 ? 5.951 1.925 -33.318 1.00 85.38 352 ASP A CA 1
ATOM 2699 C C . ASP A 1 352 ? 5.748 2.229 -31.814 1.00 85.38 352 ASP A C 1
ATOM 2701 O O . ASP A 1 352 ? 4.630 2.503 -31.371 1.00 85.38 352 ASP A O 1
ATOM 2705 N N . PHE A 1 353 ? 6.799 2.181 -30.983 1.00 89.25 353 PHE A N 1
ATOM 2706 C CA . PHE A 1 353 ? 6.690 2.603 -29.581 1.00 89.25 353 PHE A CA 1
ATOM 2707 C C . PHE A 1 353 ? 6.782 4.133 -29.478 1.00 89.25 353 PHE A C 1
ATOM 2709 O O . PHE A 1 353 ? 7.866 4.717 -29.418 1.00 89.25 353 PHE A O 1
ATOM 2716 N N . THR A 1 354 ? 5.615 4.774 -29.502 1.00 87.69 354 THR A N 1
ATOM 2717 C CA . THR A 1 354 ? 5.430 6.225 -29.639 1.00 87.69 354 THR A CA 1
ATOM 2718 C C . THR A 1 354 ? 4.585 6.825 -28.506 1.00 87.69 354 THR A C 1
ATOM 2720 O O . THR A 1 354 ? 4.136 6.138 -27.584 1.00 87.69 354 THR A O 1
ATOM 2723 N N . TYR A 1 355 ? 4.350 8.139 -28.561 1.00 87.50 355 TYR A N 1
ATOM 2724 C CA . TYR A 1 355 ? 3.577 8.879 -27.558 1.00 87.50 355 TYR A CA 1
ATOM 2725 C C . TYR A 1 355 ? 2.058 8.636 -27.646 1.00 87.50 355 TYR A C 1
ATOM 2727 O O . TYR A 1 355 ? 1.317 9.060 -26.757 1.00 87.50 355 TYR A O 1
ATOM 2735 N N . GLU A 1 356 ? 1.568 7.966 -28.694 1.00 85.00 356 GLU A N 1
ATOM 2736 C CA . GLU A 1 356 ? 0.142 7.877 -29.041 1.00 85.00 356 GLU A CA 1
ATOM 2737 C C . GLU A 1 356 ? -0.747 7.320 -27.925 1.00 85.00 356 GLU A C 1
ATOM 2739 O O . GLU A 1 356 ? -1.917 7.689 -27.852 1.00 85.00 356 GLU A O 1
ATOM 2744 N N . ALA A 1 357 ? -0.213 6.485 -27.031 1.00 79.56 357 ALA A N 1
ATOM 2745 C CA . ALA A 1 357 ? -0.947 6.014 -25.857 1.00 79.56 357 ALA A CA 1
ATOM 2746 C C . ALA A 1 357 ? -1.370 7.174 -24.929 1.00 79.56 357 ALA A C 1
ATOM 2748 O O . ALA A 1 357 ? -2.510 7.202 -24.474 1.00 79.56 357 ALA A O 1
ATOM 2749 N N . ALA A 1 358 ? -0.487 8.154 -24.707 1.00 80.50 358 ALA A N 1
ATOM 2750 C CA . ALA A 1 358 ? -0.751 9.352 -23.905 1.00 80.50 358 ALA A CA 1
ATOM 2751 C C . ALA A 1 358 ? -1.374 10.506 -24.718 1.00 80.50 358 ALA A C 1
ATOM 2753 O O . ALA A 1 358 ? -2.062 11.353 -24.158 1.00 80.50 358 ALA A O 1
ATOM 2754 N N . LEU A 1 359 ? -1.184 10.550 -26.043 1.00 80.69 359 LEU A N 1
ATOM 2755 C CA . LEU A 1 359 ? -1.834 11.557 -26.901 1.00 80.69 359 LEU A CA 1
ATOM 2756 C C . LEU A 1 359 ? -3.318 11.254 -27.185 1.00 80.69 359 LEU A C 1
ATOM 2758 O O . LEU A 1 359 ? -4.046 12.133 -27.643 1.00 80.69 359 LEU A O 1
ATOM 2762 N N . ARG A 1 360 ? -3.781 10.020 -26.938 1.00 79.44 360 ARG A N 1
ATOM 2763 C CA . ARG A 1 360 ? -5.179 9.587 -27.147 1.00 79.44 360 ARG A CA 1
ATOM 2764 C C . ARG A 1 360 ? -6.063 9.704 -25.899 1.00 79.44 360 ARG A C 1
ATOM 2766 O O . ARG A 1 360 ? -7.215 9.273 -25.932 1.00 79.44 360 ARG A O 1
ATOM 2773 N N . THR A 1 361 ? -5.550 10.259 -24.804 1.00 73.62 361 THR A N 1
ATOM 2774 C CA . THR A 1 361 ? -6.254 10.353 -23.515 1.00 73.62 361 THR A CA 1
ATOM 2775 C C . THR A 1 361 ? -6.785 11.762 -23.251 1.00 73.62 361 THR A C 1
ATOM 2777 O O . THR A 1 361 ? -6.292 12.735 -23.810 1.00 73.62 361 THR A O 1
ATOM 2780 N N . LEU A 1 362 ? -7.839 11.873 -22.435 1.00 59.41 362 LEU A N 1
ATOM 2781 C CA . LEU A 1 362 ? -8.648 13.099 -22.336 1.00 59.41 362 LEU A CA 1
ATOM 2782 C C . LEU A 1 362 ? -7.980 14.253 -21.564 1.00 59.41 362 LEU A C 1
ATOM 2784 O O . LEU A 1 362 ? -8.376 15.403 -21.750 1.00 59.41 362 LEU A O 1
ATOM 2788 N N . ASP A 1 363 ? -6.983 13.952 -20.735 1.00 58.16 363 ASP A N 1
ATOM 2789 C CA . ASP A 1 363 ? -6.113 14.909 -20.049 1.00 58.16 363 ASP A CA 1
ATOM 2790 C C . ASP A 1 363 ? -4.778 14.231 -19.660 1.00 58.16 363 ASP A C 1
ATOM 2792 O O . ASP A 1 363 ? -4.618 13.019 -19.827 1.00 58.16 363 ASP A O 1
ATOM 2796 N N . GLU A 1 364 ? -3.812 15.012 -19.166 1.00 50.34 364 GLU A N 1
ATOM 2797 C CA . GLU A 1 364 ? -2.449 14.556 -18.835 1.00 50.34 364 GLU A CA 1
ATOM 2798 C C . GLU A 1 364 ? -2.358 13.691 -17.559 1.00 50.34 364 GLU A C 1
ATOM 2800 O O . GLU A 1 364 ? -1.323 13.073 -17.313 1.00 50.34 364 GLU A O 1
ATOM 2805 N N . GLN A 1 365 ? -3.412 13.610 -16.740 1.00 51.03 365 GLN A N 1
ATOM 2806 C CA . GLN A 1 365 ? -3.424 12.840 -15.487 1.00 51.03 365 GLN A CA 1
ATOM 2807 C C . GLN A 1 365 ? -4.235 11.543 -15.629 1.00 51.03 365 GLN A C 1
ATOM 2809 O O . GLN A 1 365 ? -3.804 10.477 -15.186 1.00 51.03 365 GLN A O 1
ATOM 2814 N N . GLY A 1 366 ? -5.359 11.588 -16.343 1.00 55.03 366 GLY A N 1
ATOM 2815 C CA . GLY A 1 366 ? -6.248 10.466 -16.649 1.00 55.03 366 GLY A CA 1
ATOM 2816 C C . GLY A 1 366 ? -5.744 9.505 -17.732 1.00 55.03 366 GLY A C 1
ATOM 2817 O O . GLY A 1 366 ? -6.556 8.811 -18.343 1.00 55.03 366 GLY A O 1
ATOM 2818 N N . THR A 1 367 ? -4.433 9.446 -17.998 1.00 63.62 367 THR A N 1
ATOM 2819 C CA . THR A 1 367 ? -3.883 8.713 -19.159 1.00 63.62 367 THR A CA 1
ATOM 2820 C C . THR A 1 367 ? -4.041 7.189 -19.094 1.00 63.62 367 THR A C 1
ATOM 2822 O O . THR A 1 367 ? -3.911 6.504 -20.104 1.00 63.62 367 THR A O 1
ATOM 2825 N N . GLY A 1 368 ? -4.358 6.623 -17.928 1.00 77.69 368 GLY A N 1
ATOM 2826 C CA . GLY A 1 368 ? -4.317 5.175 -17.729 1.00 77.69 368 GLY A CA 1
ATOM 2827 C C . GLY A 1 368 ? -2.878 4.649 -17.685 1.00 77.69 368 GLY A C 1
ATOM 2828 O O . GLY A 1 368 ? -1.921 5.410 -17.545 1.00 77.69 368 GLY A O 1
ATOM 2829 N N . GLY A 1 369 ? -2.706 3.327 -17.734 1.00 83.31 369 GLY A N 1
ATOM 2830 C CA . GLY A 1 369 ? -1.382 2.732 -17.577 1.00 83.31 369 GLY A CA 1
ATOM 2831 C C . GLY A 1 369 ? -1.358 1.213 -17.512 1.00 83.31 369 GLY A C 1
ATOM 2832 O O . GLY A 1 369 ? -2.389 0.542 -17.455 1.00 83.31 369 GLY A O 1
ATOM 2833 N N . VAL A 1 370 ? -0.142 0.673 -17.474 1.00 86.31 370 VAL A N 1
ATOM 2834 C CA . VAL A 1 370 ? 0.136 -0.761 -17.342 1.00 86.31 370 VAL A CA 1
ATOM 2835 C C . VAL A 1 370 ? 0.496 -1.082 -15.892 1.00 86.31 370 VAL A C 1
ATOM 2837 O O . VAL A 1 370 ? 1.300 -0.383 -15.276 1.00 86.31 370 VAL A O 1
ATOM 2840 N N . ASN A 1 371 ? -0.034 -2.176 -15.339 1.00 88.19 371 ASN A N 1
ATOM 2841 C CA . ASN A 1 371 ? 0.512 -2.753 -14.108 1.00 88.19 371 ASN A CA 1
ATOM 2842 C C . ASN A 1 371 ? 1.848 -3.446 -14.431 1.00 88.19 371 ASN A C 1
ATOM 2844 O O . ASN A 1 371 ? 1.868 -4.625 -14.785 1.00 88.19 371 ASN A O 1
ATOM 2848 N N . GLY A 1 372 ? 2.940 -2.681 -14.396 1.00 89.62 372 GLY A N 1
ATOM 2849 C CA . GLY A 1 372 ? 4.250 -3.105 -14.889 1.00 89.62 372 GLY A CA 1
ATOM 2850 C C . GLY A 1 372 ? 4.934 -4.152 -14.015 1.00 89.62 372 GLY A C 1
ATOM 2851 O O . GLY A 1 372 ? 5.583 -5.060 -14.534 1.00 89.62 372 GLY A O 1
ATOM 2852 N N . CYS A 1 373 ? 4.761 -4.051 -12.693 1.00 92.62 373 CYS A N 1
ATOM 2853 C CA . CYS A 1 373 ? 5.431 -4.922 -11.728 1.00 92.62 373 CYS A CA 1
ATOM 2854 C C . CYS A 1 373 ? 4.450 -5.831 -10.984 1.00 92.62 373 CYS A C 1
ATOM 2856 O O . CYS A 1 373 ? 3.564 -5.377 -10.251 1.00 92.62 373 CYS A O 1
ATOM 2858 N N . ASN A 1 374 ? 4.667 -7.141 -11.107 1.00 93.38 374 ASN A N 1
ATOM 2859 C CA . ASN A 1 374 ? 4.019 -8.129 -10.251 1.00 93.38 374 ASN A CA 1
ATOM 2860 C C . ASN A 1 374 ? 4.516 -7.957 -8.813 1.00 93.38 374 ASN A C 1
ATOM 2862 O O . ASN A 1 374 ? 5.723 -8.008 -8.598 1.00 93.38 374 ASN A O 1
ATOM 2866 N N . HIS A 1 375 ? 3.614 -7.874 -7.834 1.00 94.00 375 HIS A N 1
ATOM 2867 C CA . HIS A 1 375 ? 3.965 -7.984 -6.416 1.00 94.00 375 HIS A CA 1
ATOM 2868 C C . HIS A 1 375 ? 3.819 -9.444 -5.948 1.00 94.00 375 HIS A C 1
ATOM 2870 O O . HIS A 1 375 ? 2.852 -10.121 -6.306 1.00 94.00 375 HIS A O 1
ATOM 2876 N N . PHE A 1 376 ? 4.752 -9.944 -5.138 1.00 94.19 376 PHE A N 1
ATOM 2877 C CA . PHE A 1 376 ? 4.750 -11.289 -4.561 1.00 94.19 376 PHE A CA 1
ATOM 2878 C C . PHE A 1 376 ? 4.915 -11.239 -3.041 1.00 94.19 376 PHE A C 1
ATOM 2880 O O . PHE A 1 376 ? 5.712 -10.468 -2.514 1.00 94.19 376 PHE A O 1
ATOM 2887 N N . ARG A 1 377 ? 4.258 -12.159 -2.330 1.00 93.31 377 ARG A N 1
ATOM 2888 C CA . ARG A 1 377 ? 4.478 -12.365 -0.893 1.00 93.31 377 ARG A CA 1
ATOM 2889 C C . ARG A 1 377 ? 5.922 -12.798 -0.613 1.00 93.31 377 ARG A C 1
ATOM 2891 O O . ARG A 1 377 ? 6.423 -13.757 -1.212 1.00 93.31 377 ARG A O 1
ATOM 2898 N N . TYR A 1 378 ? 6.600 -12.127 0.318 1.00 91.00 378 TYR A N 1
ATOM 2899 C CA . TYR A 1 378 ? 7.955 -12.515 0.711 1.00 91.00 378 TYR A CA 1
ATOM 2900 C C . TYR A 1 378 ? 7.968 -13.898 1.390 1.00 91.00 378 TYR A C 1
ATOM 2902 O O . TYR A 1 378 ? 7.064 -14.254 2.147 1.00 91.00 378 TYR A O 1
ATOM 2910 N N . GLY A 1 379 ? 8.986 -14.710 1.088 1.00 89.31 379 GLY A N 1
ATOM 2911 C CA . GLY A 1 379 ? 9.098 -16.103 1.550 1.00 89.31 379 GLY A CA 1
ATOM 2912 C C . GLY A 1 379 ? 8.174 -17.118 0.854 1.00 89.31 379 GLY A C 1
ATOM 2913 O O . GLY A 1 379 ? 8.259 -18.309 1.150 1.00 89.31 379 GLY A O 1
ATOM 2914 N N . GLU A 1 380 ? 7.308 -16.682 -0.065 1.00 88.19 380 GLU A N 1
ATOM 2915 C CA . GLU A 1 380 ? 6.407 -17.544 -0.843 1.00 88.19 380 GLU A CA 1
ATOM 2916 C C . GLU A 1 380 ? 7.166 -18.272 -1.978 1.00 88.19 380 GLU A C 1
ATOM 2918 O O . GLU A 1 380 ? 8.086 -17.707 -2.584 1.00 88.19 380 GLU A O 1
ATOM 2923 N N . GLN A 1 381 ? 6.790 -19.529 -2.250 1.00 84.69 381 GLN A N 1
ATOM 2924 C CA . GLN A 1 381 ? 7.487 -20.469 -3.140 1.00 84.69 381 GLN A CA 1
ATOM 2925 C C . GLN A 1 381 ? 6.708 -20.874 -4.407 1.00 84.69 381 GLN A C 1
ATOM 2927 O O . GLN A 1 381 ? 7.333 -21.363 -5.344 1.00 84.69 381 GLN A O 1
ATOM 2932 N N . THR A 1 382 ? 5.386 -20.685 -4.481 1.00 82.69 382 THR A N 1
ATOM 2933 C CA . THR A 1 382 ? 4.601 -20.967 -5.704 1.00 82.69 382 THR A CA 1
ATOM 2934 C C . THR A 1 382 ? 4.865 -19.981 -6.841 1.00 82.69 382 THR A C 1
ATOM 2936 O O . THR A 1 382 ? 4.524 -20.285 -7.979 1.00 82.69 382 THR A O 1
ATOM 2939 N N . ALA A 1 383 ? 5.456 -18.816 -6.544 1.00 84.50 383 ALA A N 1
ATOM 2940 C CA . ALA A 1 383 ? 5.678 -17.736 -7.509 1.00 84.50 383 ALA A CA 1
ATOM 2941 C C . ALA A 1 383 ? 4.371 -17.227 -8.157 1.00 84.50 383 ALA A C 1
ATOM 2943 O O . ALA A 1 383 ? 4.343 -16.849 -9.331 1.00 84.50 383 ALA A O 1
ATOM 2944 N N . THR A 1 384 ? 3.289 -17.189 -7.372 1.00 90.56 384 THR A N 1
ATOM 2945 C CA . THR A 1 384 ? 2.007 -16.591 -7.771 1.00 90.56 384 THR A CA 1
ATOM 2946 C C . THR A 1 384 ? 2.025 -15.083 -7.474 1.00 90.56 384 THR A C 1
ATOM 2948 O O . THR A 1 384 ? 2.187 -14.717 -6.307 1.00 90.56 384 THR A O 1
ATOM 2951 N N . PRO A 1 385 ? 1.848 -14.191 -8.471 1.00 92.00 385 PRO A N 1
ATOM 2952 C CA . PRO A 1 385 ? 1.652 -12.763 -8.221 1.00 92.00 385 PRO A CA 1
ATOM 2953 C C . PRO A 1 385 ? 0.402 -12.516 -7.371 1.00 92.00 385 PRO A C 1
ATOM 2955 O O . PRO A 1 385 ? -0.647 -13.114 -7.627 1.00 92.00 385 PRO A O 1
ATOM 2958 N N . LEU A 1 386 ? 0.480 -11.597 -6.406 1.00 92.62 386 LEU A N 1
ATOM 2959 C CA . LEU A 1 386 ? -0.608 -11.275 -5.475 1.00 92.62 386 LEU A CA 1
ATOM 2960 C C . LEU A 1 386 ? -1.901 -10.861 -6.191 1.00 92.62 386 LEU A C 1
ATOM 2962 O O . LEU A 1 386 ? -2.984 -11.143 -5.683 1.00 92.62 386 LEU A O 1
ATOM 2966 N N . GLN A 1 387 ? -1.803 -10.308 -7.405 1.00 91.25 387 GLN A N 1
ATOM 2967 C CA . GLN A 1 387 ? -2.929 -10.018 -8.303 1.00 91.25 387 GLN A CA 1
ATOM 2968 C C . GLN A 1 387 ? -3.882 -11.204 -8.541 1.00 91.25 387 GLN A C 1
ATOM 2970 O O . GLN A 1 387 ? -5.070 -10.992 -8.788 1.00 91.25 387 GLN A O 1
ATOM 2975 N N . PHE A 1 388 ? -3.386 -12.439 -8.442 1.00 88.06 388 PHE A N 1
ATOM 2976 C CA . PHE A 1 388 ? -4.164 -13.667 -8.630 1.00 88.06 388 PHE A CA 1
ATOM 2977 C C . PHE A 1 388 ? -4.483 -14.393 -7.312 1.00 88.06 388 PHE A C 1
ATOM 2979 O O . PHE A 1 388 ? -5.066 -15.475 -7.340 1.00 88.06 388 PHE A O 1
ATOM 2986 N N . VAL A 1 389 ? -4.119 -13.815 -6.160 1.00 90.19 389 VAL A N 1
ATOM 2987 C CA . VAL A 1 389 ? -4.299 -14.425 -4.834 1.00 90.19 389 VAL A CA 1
ATOM 2988 C C . VAL A 1 389 ? -5.597 -13.939 -4.186 1.00 90.19 389 VAL A C 1
ATOM 2990 O O . VAL A 1 389 ? -5.763 -12.744 -3.916 1.00 90.19 389 VAL A O 1
ATOM 2993 N N . TYR A 1 390 ? -6.499 -14.879 -3.892 1.00 90.62 390 TYR A N 1
ATOM 2994 C CA . TYR A 1 390 ? -7.742 -14.643 -3.161 1.00 90.62 390 TYR A CA 1
ATOM 2995 C C . TYR A 1 390 ? -7.502 -14.549 -1.651 1.00 90.62 390 TYR A C 1
ATOM 2997 O O . TYR A 1 390 ? -6.937 -15.446 -1.024 1.00 90.62 390 TYR A O 1
ATOM 3005 N N . GLU A 1 391 ? -7.992 -13.471 -1.040 1.00 90.50 391 GLU A N 1
ATOM 3006 C CA . GLU A 1 391 ? -7.734 -13.153 0.360 1.00 90.50 391 GLU A CA 1
ATOM 3007 C C . GLU A 1 391 ? -8.957 -12.587 1.075 1.00 90.50 391 GLU A C 1
ATOM 3009 O O . GLU A 1 391 ? -9.130 -11.374 1.198 1.00 90.50 391 GLU A O 1
ATOM 3014 N N . ALA A 1 392 ? -9.796 -13.484 1.595 1.00 94.31 392 ALA A N 1
ATOM 3015 C CA . ALA A 1 392 ? -10.905 -13.116 2.468 1.00 94.31 392 ALA A CA 1
ATOM 3016 C C . ALA A 1 392 ? -10.471 -12.221 3.646 1.00 94.31 392 ALA A C 1
ATOM 3018 O O . ALA A 1 392 ? -9.466 -12.493 4.310 1.00 94.31 392 ALA A O 1
ATOM 3019 N N . ALA A 1 393 ? -11.294 -11.211 3.933 1.00 96.88 393 ALA A N 1
ATOM 3020 C CA . ALA A 1 393 ? -11.305 -10.485 5.197 1.00 96.88 393 ALA A CA 1
ATOM 3021 C C . ALA A 1 393 ? -11.637 -11.422 6.377 1.00 96.88 393 ALA A C 1
ATOM 3023 O O . ALA A 1 393 ? -12.199 -12.504 6.198 1.00 96.88 393 ALA A O 1
ATOM 3024 N N . ASP A 1 394 ? -11.334 -10.991 7.600 1.00 97.94 394 ASP A N 1
ATOM 3025 C CA . ASP A 1 394 ? -11.639 -11.739 8.824 1.00 97.94 394 ASP A CA 1
ATOM 3026 C C . ASP A 1 394 ? -13.106 -11.642 9.255 1.00 97.94 394 ASP A C 1
ATOM 3028 O O . ASP A 1 394 ? -13.632 -12.536 9.922 1.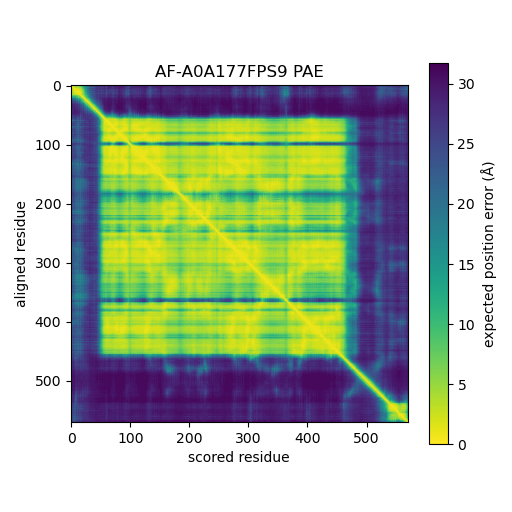00 97.94 394 ASP A O 1
ATOM 3032 N N . CYS A 1 395 ? -13.759 -10.539 8.896 1.00 97.75 395 CYS A N 1
ATOM 3033 C CA . CYS A 1 395 ? -15.194 -10.339 9.020 1.00 97.75 395 CYS A CA 1
ATOM 3034 C C . CYS A 1 395 ? -15.670 -9.400 7.914 1.00 97.75 395 CYS A C 1
ATOM 3036 O O . CYS A 1 395 ? -15.024 -8.405 7.583 1.00 97.75 395 CYS A O 1
ATOM 3038 N N . ARG A 1 396 ? -16.842 -9.705 7.366 1.00 97.12 396 ARG A N 1
ATOM 3039 C CA . ARG A 1 396 ? -17.540 -8.861 6.402 1.00 97.12 396 ARG A CA 1
ATOM 3040 C C . ARG A 1 396 ? -18.776 -8.265 7.060 1.00 97.12 396 ARG A C 1
ATOM 3042 O O . ARG A 1 396 ? -19.492 -8.995 7.735 1.00 97.12 396 ARG A O 1
ATOM 3049 N N . LEU A 1 397 ? -19.070 -6.990 6.841 1.00 98.12 397 LEU A N 1
ATOM 3050 C CA . LEU A 1 397 ? -20.270 -6.309 7.333 1.00 98.12 397 LEU A CA 1
ATOM 3051 C C . LEU A 1 397 ? -21.220 -5.984 6.174 1.00 98.12 397 LEU A C 1
ATOM 3053 O O . LEU A 1 397 ? -20.782 -5.696 5.061 1.00 98.12 397 LEU A O 1
ATOM 3057 N N . TRP A 1 398 ? -22.526 -5.974 6.442 1.00 94.94 398 TRP A N 1
ATOM 3058 C CA . TRP A 1 398 ? -23.486 -5.318 5.550 1.00 94.94 398 TRP A CA 1
ATOM 3059 C C . TRP A 1 398 ? -23.465 -3.805 5.769 1.00 94.94 398 TRP A C 1
ATOM 3061 O O . TRP A 1 398 ? -23.406 -3.355 6.915 1.00 94.94 398 TRP A O 1
ATOM 3071 N N . TRP A 1 399 ? -23.604 -3.037 4.686 1.00 94.56 399 TRP A N 1
ATOM 3072 C CA . TRP A 1 399 ? -23.986 -1.628 4.772 1.00 94.56 399 TRP A CA 1
ATOM 3073 C C . TRP A 1 399 ? -25.337 -1.496 5.492 1.00 94.56 399 TRP A C 1
ATOM 3075 O O . TRP A 1 399 ? -26.284 -2.226 5.190 1.00 94.56 399 TRP A O 1
ATOM 3085 N N . THR A 1 400 ? -25.437 -0.554 6.429 1.00 93.31 400 THR A N 1
ATOM 3086 C CA . THR A 1 400 ? -26.720 -0.081 6.973 1.00 93.31 400 THR A CA 1
ATOM 3087 C C . THR A 1 400 ? -26.973 1.351 6.513 1.00 93.31 400 THR A C 1
ATOM 3089 O O . THR A 1 400 ? -26.058 2.022 6.037 1.00 93.31 400 THR A O 1
ATOM 3092 N N . ARG A 1 401 ? -28.211 1.842 6.639 1.00 93.31 401 ARG A N 1
ATOM 3093 C CA . ARG A 1 401 ? -28.573 3.191 6.175 1.00 93.31 401 ARG A CA 1
ATOM 3094 C C . ARG A 1 401 ? -27.720 4.274 6.835 1.00 93.31 401 ARG A C 1
ATOM 3096 O O . ARG A 1 401 ? -27.348 5.238 6.185 1.00 93.31 401 ARG A O 1
ATOM 3103 N N . GLU A 1 402 ? -27.422 4.108 8.115 1.00 94.19 402 GLU A N 1
ATOM 3104 C CA . GLU A 1 402 ? -26.655 5.049 8.932 1.00 94.19 402 GLU A CA 1
ATOM 3105 C C . GLU A 1 402 ? -25.206 5.140 8.432 1.00 94.19 402 GLU A C 1
ATOM 3107 O O . GLU A 1 402 ? -24.686 6.232 8.234 1.00 94.19 402 GLU A O 1
ATOM 3112 N N . MET A 1 403 ? -24.598 3.991 8.113 1.00 93.62 403 MET A N 1
ATOM 3113 C CA . MET A 1 403 ? -23.240 3.898 7.562 1.00 93.62 403 MET A CA 1
ATOM 3114 C C . MET A 1 403 ? -23.058 4.639 6.231 1.00 93.62 403 MET A C 1
ATOM 3116 O O . MET A 1 403 ? -21.940 5.010 5.905 1.00 93.62 403 MET A O 1
ATOM 3120 N N . MET A 1 404 ? -24.125 4.852 5.452 1.00 89.25 404 MET A N 1
ATOM 3121 C CA . MET A 1 404 ? -24.043 5.561 4.166 1.00 89.25 404 MET A CA 1
ATOM 3122 C C . MET A 1 404 ? -23.939 7.089 4.308 1.00 89.25 404 MET A C 1
ATOM 3124 O O . MET A 1 404 ? -23.688 7.764 3.313 1.00 89.25 404 MET A O 1
ATOM 3128 N N . TYR A 1 405 ? -24.161 7.634 5.510 1.00 89.44 405 TYR A N 1
ATOM 3129 C CA . TYR A 1 405 ? -24.176 9.083 5.766 1.00 89.44 405 TYR A CA 1
ATOM 3130 C C . TYR A 1 405 ? -23.363 9.506 6.999 1.00 89.44 405 TYR A C 1
ATOM 3132 O O . TYR A 1 405 ? -23.158 10.700 7.201 1.00 89.44 405 TYR A O 1
ATOM 3140 N N . ASP A 1 406 ? -22.921 8.558 7.830 1.00 92.69 406 ASP A N 1
ATOM 3141 C CA . ASP A 1 406 ? -22.134 8.809 9.037 1.00 92.69 406 ASP A CA 1
ATOM 3142 C C . ASP A 1 406 ? -20.936 7.837 9.116 1.00 92.69 406 ASP A C 1
ATOM 3144 O O . ASP A 1 406 ? -21.110 6.667 9.487 1.00 92.69 406 ASP A O 1
ATOM 3148 N N . PRO A 1 407 ? -19.706 8.295 8.808 1.00 94.25 407 PRO A N 1
ATOM 3149 C CA . PRO A 1 407 ? -18.511 7.460 8.910 1.00 94.25 407 PRO A CA 1
ATOM 3150 C C . PRO A 1 407 ? -18.185 7.081 10.360 1.00 94.25 407 PRO A C 1
ATOM 3152 O O . PRO A 1 407 ? -17.637 6.006 10.605 1.00 94.25 407 PRO A O 1
ATOM 3155 N N . THR A 1 408 ? -18.593 7.884 11.351 1.00 96.31 408 THR A N 1
ATOM 3156 C CA . THR A 1 408 ? -18.388 7.540 12.766 1.00 96.31 408 THR A CA 1
ATOM 3157 C C . THR A 1 408 ? -19.213 6.322 13.165 1.00 96.31 408 THR A C 1
ATOM 3159 O O . THR A 1 408 ? -18.726 5.472 13.908 1.00 96.31 408 THR A O 1
ATOM 3162 N N . PHE A 1 409 ? -20.400 6.144 12.577 1.00 97.12 409 PHE A N 1
ATOM 3163 C CA . PHE A 1 409 ? -21.215 4.944 12.766 1.00 97.12 409 PHE A CA 1
ATOM 3164 C C . PHE A 1 409 ? -20.573 3.690 12.138 1.00 97.12 409 PHE A C 1
ATOM 3166 O O . PHE A 1 409 ? -20.702 2.592 12.695 1.00 97.12 409 PHE A O 1
ATOM 3173 N N . ILE A 1 410 ? -19.835 3.830 11.024 1.00 97.81 410 ILE A N 1
ATOM 3174 C CA . ILE A 1 410 ? -18.998 2.748 10.471 1.00 97.81 410 ILE A CA 1
ATOM 3175 C C . ILE A 1 410 ? -17.894 2.403 11.474 1.00 97.81 410 ILE A C 1
ATOM 3177 O O . ILE A 1 410 ? -17.807 1.260 11.934 1.00 97.81 410 ILE A O 1
ATOM 3181 N N . TRP A 1 411 ? -17.086 3.391 11.865 1.00 98.62 411 TRP A N 1
ATOM 3182 C CA . TRP A 1 411 ? -15.939 3.201 12.752 1.00 98.62 411 TRP A CA 1
ATOM 3183 C C . TRP A 1 411 ? -16.349 2.623 14.115 1.00 98.62 411 TRP A C 1
ATOM 3185 O O . TRP A 1 411 ? -15.723 1.679 14.594 1.00 98.62 411 TRP A O 1
ATOM 3195 N N . SER A 1 412 ? -17.443 3.090 14.719 1.00 98.12 412 SER A N 1
ATOM 3196 C CA . SER A 1 412 ? -17.968 2.552 15.981 1.00 98.12 412 SER A CA 1
ATOM 3197 C C . SER A 1 412 ? -18.513 1.129 15.855 1.00 98.12 412 SER A C 1
ATOM 3199 O O . SER A 1 412 ? -18.377 0.325 16.791 1.00 98.12 412 SER A O 1
ATOM 3201 N N . ARG A 1 413 ? -19.074 0.754 14.695 1.00 98.06 413 ARG A N 1
ATOM 3202 C CA . ARG A 1 413 ? -19.430 -0.646 14.415 1.00 98.06 413 ARG A CA 1
ATOM 3203 C C . ARG A 1 413 ? -18.180 -1.513 14.330 1.00 98.06 413 ARG A C 1
ATOM 3205 O O . ARG A 1 413 ? -18.113 -2.530 15.018 1.00 98.06 413 ARG A O 1
ATOM 3212 N N . VAL A 1 414 ? -17.198 -1.100 13.535 1.00 98.44 414 VAL A N 1
ATOM 3213 C CA . VAL A 1 414 ? -15.912 -1.786 13.326 1.00 98.44 414 VAL A CA 1
ATOM 3214 C C . VAL A 1 414 ? -15.170 -1.960 14.652 1.00 98.44 414 VAL A C 1
ATOM 3216 O O . VAL A 1 414 ? -14.773 -3.074 14.993 1.00 98.44 414 VAL A O 1
ATOM 3219 N N . ALA A 1 415 ? -15.094 -0.909 15.471 1.00 98.50 415 ALA A N 1
ATOM 3220 C CA . ALA A 1 415 ? -14.492 -0.948 16.799 1.00 98.50 415 ALA A CA 1
ATOM 3221 C C . ALA A 1 415 ? -15.226 -1.900 17.758 1.00 98.50 415 ALA A C 1
ATOM 3223 O O . ALA A 1 415 ? -14.594 -2.634 18.517 1.00 98.50 415 ALA A O 1
ATOM 3224 N N . THR A 1 416 ? -16.560 -1.942 17.713 1.00 97.56 416 THR A N 1
ATOM 3225 C CA . THR A 1 416 ? -17.351 -2.897 18.508 1.00 97.56 416 THR A CA 1
ATOM 3226 C C . THR A 1 416 ? -17.072 -4.340 18.074 1.00 97.56 416 THR A C 1
ATOM 3228 O O . THR A 1 416 ? -16.803 -5.201 18.914 1.00 97.56 416 THR A O 1
ATOM 3231 N N . VAL A 1 417 ? -17.047 -4.599 16.766 1.00 97.88 417 VAL A N 1
ATOM 3232 C CA . VAL A 1 417 ? -16.752 -5.916 16.181 1.00 97.88 417 VAL A CA 1
ATOM 3233 C C . VAL A 1 417 ? -15.328 -6.383 16.536 1.00 97.88 417 VAL A C 1
ATOM 3235 O O . VAL A 1 417 ? -15.153 -7.528 16.955 1.00 97.88 417 VAL A O 1
ATOM 3238 N N . ALA A 1 418 ? -14.323 -5.504 16.449 1.00 97.75 418 ALA A N 1
ATOM 3239 C CA . ALA A 1 418 ? -12.909 -5.835 16.659 1.00 97.75 418 ALA A CA 1
ATOM 3240 C C . ALA A 1 418 ? -12.428 -5.805 18.116 1.00 97.75 418 ALA A C 1
ATOM 3242 O O . ALA A 1 418 ? -11.568 -6.609 18.486 1.00 97.75 418 ALA A O 1
ATOM 3243 N N . PHE A 1 419 ? -12.949 -4.906 18.950 1.00 97.00 419 PHE A N 1
ATOM 3244 C CA . PHE A 1 419 ? -12.390 -4.642 20.284 1.00 97.00 419 PHE A CA 1
ATOM 3245 C C . PHE A 1 419 ? -13.345 -4.976 21.440 1.00 97.00 419 PHE A C 1
ATOM 3247 O O . PHE A 1 419 ? -12.891 -5.041 22.581 1.00 97.00 419 PHE A O 1
ATOM 3254 N N . LYS A 1 420 ? -14.631 -5.255 21.165 1.00 95.38 420 LYS A N 1
ATOM 3255 C CA . LYS A 1 420 ? -15.608 -5.735 22.167 1.00 95.38 420 LYS A CA 1
ATOM 3256 C C . LYS A 1 420 ? -16.100 -7.165 21.915 1.00 95.38 420 LYS A C 1
ATOM 3258 O O . LYS A 1 420 ? -16.244 -7.925 22.868 1.00 95.38 420 LYS A O 1
ATOM 3263 N N . GLU A 1 421 ? -16.385 -7.534 20.662 1.00 95.56 421 GLU A N 1
ATOM 3264 C CA . GLU A 1 421 ? -17.065 -8.804 20.331 1.00 95.56 421 GLU A CA 1
ATOM 3265 C C . GLU A 1 421 ? -16.131 -9.925 19.816 1.00 95.56 421 GLU A C 1
ATOM 3267 O O . GLU A 1 421 ? -16.494 -11.106 19.875 1.00 95.56 421 GLU A O 1
ATOM 3272 N N . ARG A 1 422 ? -14.916 -9.594 19.357 1.00 94.69 422 ARG A N 1
ATOM 3273 C CA . ARG A 1 422 ? -13.873 -10.567 18.976 1.00 94.69 422 ARG A CA 1
ATOM 3274 C C . ARG A 1 422 ? -13.363 -11.357 20.193 1.00 94.69 422 ARG A C 1
ATOM 3276 O O . ARG A 1 422 ? -13.174 -10.807 21.276 1.00 94.69 422 ARG A O 1
ATOM 3283 N N . LYS A 1 423 ? -13.103 -12.658 20.011 1.00 92.25 423 LYS A N 1
ATOM 3284 C CA . LYS A 1 423 ? -12.571 -13.573 21.041 1.00 92.25 423 LYS A CA 1
ATOM 3285 C C . LYS A 1 423 ? -11.346 -14.311 20.505 1.00 92.25 423 LYS A C 1
ATOM 3287 O O . LYS A 1 423 ? -11.466 -15.120 19.588 1.00 92.25 423 LYS A O 1
ATOM 3292 N N . GLY A 1 424 ? -10.165 -14.032 21.059 1.00 90.62 424 GLY A N 1
ATOM 3293 C CA . GLY A 1 424 ? -8.907 -14.435 20.421 1.00 90.62 424 GLY A CA 1
ATOM 3294 C C . GLY A 1 424 ? -8.794 -13.769 19.046 1.00 90.62 424 GLY A C 1
ATOM 3295 O O . GLY A 1 424 ? -9.011 -12.567 18.939 1.00 90.62 424 GLY A O 1
ATOM 3296 N N . THR A 1 425 ? -8.540 -14.546 17.993 1.00 90.56 425 THR A N 1
ATOM 3297 C CA . THR A 1 425 ? -8.610 -14.072 16.596 1.00 90.56 425 THR A CA 1
ATOM 3298 C C . THR A 1 425 ? -10.023 -14.123 15.997 1.00 90.56 425 THR A C 1
ATOM 3300 O O . THR A 1 425 ? -10.226 -13.633 14.889 1.00 90.56 425 THR A O 1
ATOM 3303 N N . GLN A 1 426 ? -11.008 -14.717 16.686 1.00 93.62 426 GLN A N 1
ATOM 3304 C CA . GLN A 1 426 ? -12.311 -15.049 16.099 1.00 93.62 426 GLN A CA 1
ATOM 3305 C C . GLN A 1 426 ? -13.338 -13.923 16.226 1.00 93.62 426 GLN A C 1
ATOM 3307 O O . GLN A 1 426 ? -13.745 -13.542 17.332 1.00 93.62 426 GLN A O 1
ATOM 3312 N N . PHE A 1 427 ? -13.845 -13.463 15.085 1.00 93.50 427 PHE A N 1
ATOM 3313 C CA . PHE A 1 427 ? -14.976 -12.547 15.007 1.00 93.50 427 PHE A CA 1
ATOM 3314 C C . PHE A 1 427 ? -16.293 -13.304 15.203 1.00 93.50 427 PHE A C 1
ATOM 3316 O O . PHE A 1 427 ? -16.781 -13.991 14.311 1.00 93.50 427 PHE A O 1
ATOM 3323 N N . ASN A 1 428 ? -16.871 -13.165 16.397 1.00 87.00 428 ASN A N 1
ATOM 3324 C CA . ASN A 1 428 ? -18.128 -13.809 16.797 1.00 87.00 428 ASN A CA 1
ATOM 3325 C C . ASN A 1 428 ? -19.305 -12.812 16.805 1.00 87.00 428 ASN A C 1
ATOM 3327 O O . ASN A 1 428 ? -20.271 -12.984 17.548 1.00 87.00 428 ASN A O 1
ATOM 3331 N N . SER A 1 429 ? -19.196 -11.729 16.031 1.00 94.69 429 SER A N 1
ATOM 3332 C CA . SER A 1 429 ? -20.190 -10.660 16.023 1.00 94.69 429 SER A CA 1
ATOM 3333 C C . SER A 1 429 ? -21.428 -11.037 15.217 1.00 94.69 429 SER A C 1
ATOM 3335 O O . SER A 1 429 ? -21.324 -11.498 14.081 1.00 94.69 429 SER A O 1
ATOM 3337 N N . LYS A 1 430 ? -22.608 -10.705 15.752 1.00 94.31 430 LYS A N 1
ATOM 3338 C CA . LYS A 1 430 ? -23.889 -10.757 15.024 1.00 94.31 430 LYS A CA 1
ATOM 3339 C C . LYS A 1 430 ? -23.959 -9.794 13.826 1.00 94.31 430 LYS A C 1
ATOM 3341 O O . LYS A 1 430 ? -24.925 -9.846 13.071 1.00 94.31 430 LYS A O 1
ATOM 3346 N N . TYR A 1 431 ? -23.002 -8.870 13.703 1.00 96.19 431 TYR A N 1
ATOM 3347 C CA . TYR A 1 431 ? -22.912 -7.923 12.591 1.00 96.19 431 TYR A CA 1
ATOM 3348 C C . TYR A 1 431 ? -22.079 -8.456 11.420 1.00 96.19 431 TYR A C 1
ATOM 3350 O O . TYR A 1 431 ? -22.203 -7.920 10.319 1.00 96.19 431 TYR A O 1
ATOM 3358 N N . CYS A 1 432 ? -21.265 -9.498 11.633 1.00 97.31 432 CYS A N 1
ATOM 3359 C CA . CYS A 1 432 ? -20.585 -10.172 10.535 1.00 97.31 432 CYS A CA 1
ATOM 3360 C C . CYS A 1 432 ? -21.614 -10.921 9.672 1.00 97.31 432 CYS A C 1
ATOM 3362 O O . CYS A 1 432 ? -22.513 -11.585 10.193 1.00 97.31 432 CYS A O 1
ATOM 3364 N N . VAL A 1 433 ? -21.480 -10.837 8.347 1.00 96.62 433 VAL A N 1
ATOM 3365 C CA . VAL A 1 433 ? -22.319 -11.562 7.385 1.00 96.62 433 VAL A CA 1
ATOM 3366 C C . VAL A 1 433 ? -22.226 -13.064 7.675 1.00 96.62 433 VAL A C 1
ATOM 3368 O O . VAL A 1 433 ? -21.144 -13.579 7.969 1.00 96.62 433 VAL A O 1
ATOM 3371 N N . ALA A 1 434 ? -23.349 -13.782 7.590 1.00 94.69 434 ALA A N 1
ATOM 3372 C CA . ALA A 1 434 ? -23.370 -15.222 7.839 1.00 94.69 434 ALA A CA 1
ATOM 3373 C C . ALA A 1 434 ? -22.327 -15.950 6.969 1.00 94.69 434 ALA A C 1
ATOM 3375 O O . ALA A 1 434 ? -22.231 -15.705 5.764 1.00 94.69 434 ALA A O 1
ATOM 3376 N N . ASN A 1 435 ? -21.548 -16.830 7.603 1.00 92.69 435 ASN A N 1
ATOM 3377 C CA . ASN A 1 435 ? -20.439 -17.593 7.018 1.00 92.69 435 ASN A CA 1
ATOM 3378 C C . ASN A 1 435 ? -19.283 -16.741 6.437 1.00 92.69 435 ASN A C 1
ATOM 3380 O O . ASN A 1 435 ? -18.535 -17.235 5.600 1.00 92.69 435 ASN A O 1
ATOM 3384 N N . SER A 1 436 ? -19.124 -15.474 6.845 1.00 94.62 436 SER A N 1
ATOM 3385 C CA . SER A 1 436 ? -18.052 -14.587 6.343 1.00 94.62 436 SER A CA 1
ATOM 3386 C C . SER A 1 436 ? -16.774 -14.527 7.185 1.00 94.62 436 SER A C 1
ATOM 3388 O O . SER A 1 436 ? -15.845 -13.819 6.808 1.00 94.62 436 SER A O 1
ATOM 3390 N N . THR A 1 437 ? -16.722 -15.235 8.314 1.00 95.75 437 THR A N 1
ATOM 3391 C CA . THR A 1 437 ? -15.593 -15.228 9.256 1.00 95.75 437 THR A CA 1
ATOM 3392 C C . THR A 1 437 ? -14.860 -16.570 9.239 1.00 95.75 437 THR A C 1
ATOM 3394 O O . THR A 1 437 ? -15.440 -17.596 8.880 1.00 95.75 437 THR A O 1
ATOM 3397 N N . GLY A 1 438 ? -13.578 -16.587 9.618 1.00 94.19 438 GLY A N 1
ATOM 3398 C CA . GLY A 1 438 ? -12.821 -17.837 9.758 1.00 94.19 438 GLY A CA 1
ATOM 3399 C C . GLY A 1 438 ? -12.427 -18.524 8.442 1.00 94.19 438 GLY A C 1
ATOM 3400 O O . GLY A 1 438 ? -12.067 -19.700 8.460 1.00 94.19 438 GLY A O 1
ATOM 3401 N N . HIS A 1 439 ? -12.476 -17.828 7.300 1.00 94.31 439 HIS A N 1
ATOM 3402 C CA . HIS A 1 439 ? -12.039 -18.388 6.015 1.00 94.31 439 HIS A CA 1
ATOM 3403 C C . HIS A 1 439 ? -10.529 -18.710 6.043 1.00 94.31 439 HIS A C 1
ATOM 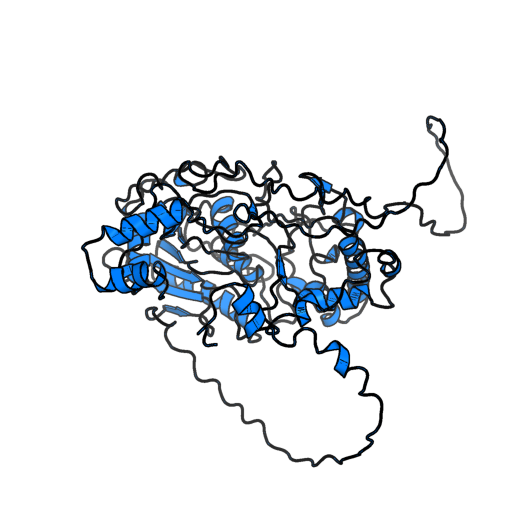3405 O O . HIS A 1 439 ? -9.775 -17.857 6.521 1.00 94.31 439 HIS A O 1
ATOM 3411 N N . PRO A 1 440 ? -10.031 -19.845 5.503 1.00 94.56 440 PRO A N 1
ATOM 3412 C CA . PRO A 1 440 ? -8.628 -20.264 5.674 1.00 94.56 440 PRO A CA 1
ATOM 3413 C C . PRO A 1 440 ? -7.546 -19.335 5.087 1.00 94.56 440 PRO A C 1
ATOM 3415 O O . PRO A 1 440 ? -6.362 -19.568 5.311 1.00 94.56 440 PRO A O 1
ATOM 3418 N N . THR A 1 441 ? -7.924 -18.286 4.349 1.00 93.88 441 THR A N 1
ATOM 3419 C CA . THR A 1 441 ? -7.032 -17.214 3.854 1.00 93.88 441 THR A CA 1
ATOM 3420 C C . THR A 1 441 ? -6.965 -15.987 4.784 1.00 93.88 441 THR A C 1
ATOM 3422 O O . THR A 1 441 ? -6.302 -15.006 4.450 1.00 93.88 441 THR A O 1
ATOM 3425 N N . SER A 1 442 ? -7.699 -15.993 5.904 1.00 95.50 442 SER A N 1
ATOM 3426 C CA . SER A 1 442 ? -7.806 -14.895 6.882 1.00 95.50 442 SER A CA 1
ATOM 3427 C C . SER A 1 442 ? -7.166 -15.275 8.224 1.00 95.50 442 SER A C 1
ATOM 3429 O O . SER A 1 442 ? -7.100 -16.456 8.577 1.00 95.50 442 SER A O 1
ATOM 3431 N N . ILE A 1 443 ? -6.705 -14.288 8.999 1.00 96.31 443 ILE A N 1
ATOM 3432 C CA . ILE A 1 443 ? -6.010 -14.492 10.288 1.00 96.31 443 ILE A CA 1
ATOM 3433 C C . ILE A 1 443 ? -6.904 -15.255 11.290 1.00 96.31 443 ILE A C 1
ATOM 3435 O O . ILE A 1 443 ? -6.449 -16.130 12.030 1.00 96.31 443 ILE A O 1
ATOM 3439 N N . SER A 1 444 ? -8.205 -14.977 11.271 1.00 95.38 444 SER A N 1
ATOM 3440 C CA . SER A 1 444 ? -9.261 -15.666 12.018 1.00 95.38 444 SER A CA 1
ATOM 3441 C C . SER A 1 444 ? -9.459 -17.109 11.549 1.00 95.38 444 SER A C 1
ATOM 3443 O O . SER A 1 444 ? -9.661 -17.989 12.381 1.00 95.38 444 SER A O 1
ATOM 3445 N N . GLY A 1 445 ? -9.289 -17.407 10.260 1.00 95.12 445 GLY A N 1
ATOM 3446 C CA . GLY A 1 445 ? -9.210 -18.784 9.752 1.00 95.12 445 GLY A CA 1
ATOM 3447 C C . GLY A 1 445 ? -7.928 -19.533 10.132 1.00 95.12 445 GLY A C 1
ATOM 3448 O O . GLY A 1 445 ? -7.763 -20.689 9.749 1.00 95.12 445 GLY A O 1
ATOM 3449 N N . GLY A 1 446 ? -7.014 -18.901 10.876 1.00 94.88 446 GLY A N 1
ATOM 3450 C CA . GLY A 1 446 ? -5.723 -19.474 11.258 1.00 94.88 446 GLY A CA 1
ATOM 3451 C C . GLY A 1 446 ? -4.636 -19.330 10.191 1.00 94.88 446 GLY A C 1
ATOM 3452 O O . GLY A 1 446 ? -3.582 -19.956 10.328 1.00 94.88 446 GLY A O 1
ATOM 3453 N N . TRP A 1 447 ? -4.873 -18.517 9.155 1.00 95.56 447 TRP A N 1
ATOM 3454 C CA . TRP A 1 447 ? -3.896 -18.205 8.114 1.00 95.56 447 TRP A CA 1
ATOM 3455 C C . TRP A 1 447 ? -2.610 -17.595 8.692 1.00 95.56 447 TRP A C 1
ATOM 3457 O O . TRP A 1 447 ? -2.653 -16.842 9.669 1.00 95.56 447 TRP A O 1
ATOM 3467 N N . LYS A 1 448 ? -1.465 -17.903 8.068 1.00 94.12 448 LYS A N 1
ATOM 3468 C CA . LYS A 1 448 ? -0.146 -17.343 8.394 1.00 94.12 448 LYS A CA 1
ATOM 3469 C C . LYS A 1 448 ? 0.718 -17.230 7.141 1.00 94.12 448 LYS A C 1
ATOM 3471 O O . LYS A 1 448 ? 0.717 -18.141 6.314 1.00 94.12 448 LYS A O 1
ATOM 3476 N N . ALA A 1 449 ? 1.524 -16.174 7.069 1.00 92.44 449 ALA A N 1
ATOM 3477 C CA . ALA A 1 449 ? 2.586 -16.048 6.077 1.00 92.44 449 ALA A CA 1
ATOM 3478 C C . ALA A 1 449 ? 3.633 -17.184 6.211 1.00 92.44 449 ALA A C 1
ATOM 3480 O O . ALA A 1 449 ? 3.827 -17.713 7.311 1.00 92.44 449 ALA A O 1
ATOM 3481 N N . PRO A 1 450 ? 4.322 -17.571 5.118 1.00 93.19 450 PRO A N 1
ATOM 3482 C CA . PRO A 1 450 ? 4.181 -17.047 3.755 1.00 93.19 450 PRO A CA 1
ATOM 3483 C C . PRO A 1 450 ? 3.082 -17.737 2.924 1.00 93.19 450 PRO A C 1
ATOM 3485 O O . PRO A 1 450 ? 2.874 -17.359 1.779 1.00 93.19 450 PRO A O 1
ATOM 3488 N N . TRP A 1 451 ? 2.383 -18.744 3.462 1.00 93.44 451 TRP A N 1
ATOM 3489 C CA . TRP A 1 451 ? 1.382 -19.534 2.727 1.00 93.44 451 TRP A CA 1
ATOM 3490 C C . TRP A 1 451 ? 0.293 -18.653 2.091 1.00 93.44 451 TRP A C 1
ATOM 3492 O O . TRP A 1 451 ? -0.158 -17.681 2.688 1.00 93.44 451 TRP A O 1
ATOM 3502 N N . LEU A 1 452 ? -0.173 -18.990 0.887 1.00 91.19 452 LEU A N 1
ATOM 3503 C CA . LEU A 1 452 ? -1.219 -18.212 0.207 1.00 91.19 452 LEU A CA 1
ATOM 3504 C C . LEU A 1 452 ? -2.642 -18.533 0.699 1.00 91.19 452 LEU A C 1
ATOM 3506 O O . LEU A 1 452 ? -3.522 -17.680 0.622 1.00 91.19 452 LEU A O 1
ATOM 3510 N N . GLY A 1 453 ? -2.868 -19.728 1.250 1.00 90.12 453 GLY A N 1
ATOM 3511 C CA . GLY A 1 453 ? -4.213 -20.248 1.520 1.00 90.12 453 GLY A CA 1
ATOM 3512 C C . GLY A 1 453 ? -4.814 -20.998 0.318 1.00 90.12 453 GLY A C 1
ATOM 3513 O O . GLY A 1 453 ? -4.188 -21.050 -0.744 1.00 90.12 453 GLY A O 1
ATOM 3514 N N . PRO A 1 454 ? -6.013 -21.597 0.453 1.00 88.62 454 PRO A N 1
ATOM 3515 C CA . PRO A 1 454 ? -6.767 -22.102 -0.693 1.00 88.62 454 PRO A CA 1
ATOM 3516 C C . PRO A 1 454 ? -7.172 -20.938 -1.607 1.00 88.62 454 PRO A C 1
ATOM 3518 O O . PRO A 1 454 ? -7.622 -19.901 -1.124 1.00 88.62 454 PRO A O 1
ATOM 3521 N N . GLN A 1 455 ? -7.006 -21.121 -2.918 1.00 86.31 455 GLN A N 1
ATOM 3522 C CA . GLN A 1 455 ? -7.296 -20.100 -3.937 1.00 86.31 455 GLN A CA 1
ATOM 3523 C C . GLN A 1 455 ? -8.645 -20.321 -4.638 1.00 86.31 455 GLN A C 1
ATOM 3525 O O . GLN A 1 455 ? -8.983 -19.608 -5.581 1.00 86.31 455 GLN A O 1
ATOM 3530 N N . ASP A 1 456 ? -9.422 -21.304 -4.178 1.00 72.75 456 ASP A N 1
ATOM 3531 C CA . ASP A 1 456 ? -10.772 -21.559 -4.661 1.00 72.75 456 ASP A CA 1
ATOM 3532 C C . ASP A 1 456 ? -11.704 -20.393 -4.269 1.00 72.75 456 ASP A C 1
ATOM 3534 O O . ASP A 1 456 ? -11.856 -20.098 -3.077 1.00 72.75 456 ASP A O 1
ATOM 3538 N N . PRO A 1 457 ? -12.335 -19.701 -5.236 1.00 63.00 457 PRO A N 1
ATOM 3539 C CA . PRO A 1 457 ? -13.310 -18.663 -4.931 1.00 63.00 457 PRO A CA 1
ATOM 3540 C C . PRO A 1 457 ? -14.576 -19.295 -4.315 1.00 63.00 457 PRO A C 1
ATOM 3542 O O . PRO A 1 457 ? -15.006 -20.347 -4.788 1.00 63.00 457 PRO A O 1
ATOM 3545 N N . PRO A 1 458 ? -15.216 -18.663 -3.307 1.00 63.25 458 PRO A N 1
ATOM 3546 C CA . PRO A 1 458 ? -16.452 -19.157 -2.692 1.00 63.25 458 PRO A CA 1
ATOM 3547 C C . PRO A 1 458 ? -17.521 -19.653 -3.682 1.00 63.25 458 PRO A C 1
ATOM 3549 O O . PRO A 1 458 ? -17.853 -18.952 -4.639 1.00 63.25 458 PRO A O 1
ATOM 3552 N N . ASP A 1 459 ? -18.122 -20.816 -3.390 1.00 63.12 459 ASP A N 1
ATOM 3553 C CA . ASP A 1 459 ? -19.017 -21.590 -4.281 1.00 63.12 459 ASP A CA 1
ATOM 3554 C C . ASP A 1 459 ? -20.189 -20.802 -4.900 1.00 63.12 459 ASP A C 1
ATOM 3556 O O . ASP A 1 459 ? -20.765 -21.207 -5.908 1.00 63.12 459 ASP A O 1
ATOM 3560 N N . ASN A 1 460 ? -20.583 -19.683 -4.287 1.00 61.81 460 ASN A N 1
ATOM 3561 C CA . ASN A 1 460 ? -21.685 -18.827 -4.725 1.00 61.81 460 ASN A CA 1
ATOM 3562 C C . ASN A 1 460 ? -21.259 -17.680 -5.667 1.00 61.81 460 ASN A C 1
ATOM 3564 O O . ASN A 1 460 ? -22.043 -16.766 -5.935 1.00 61.81 460 ASN A O 1
ATOM 3568 N N . ILE A 1 461 ? -20.025 -17.684 -6.173 1.00 61.00 461 ILE A N 1
ATOM 3569 C CA . ILE A 1 461 ? -19.527 -16.681 -7.118 1.00 61.00 461 ILE A CA 1
ATOM 3570 C C . ILE A 1 461 ? -19.978 -17.008 -8.550 1.00 61.00 461 ILE A C 1
ATOM 3572 O O . ILE A 1 461 ? -19.557 -17.989 -9.148 1.00 61.00 461 ILE A O 1
ATOM 3576 N N . ARG A 1 462 ? -20.783 -16.109 -9.143 1.00 51.53 462 ARG A N 1
ATOM 3577 C CA . ARG A 1 462 ? -21.298 -16.200 -10.531 1.00 51.53 462 ARG A CA 1
ATOM 3578 C C . ARG A 1 462 ? -20.237 -16.298 -11.647 1.00 51.53 462 ARG A C 1
ATOM 3580 O O . ARG A 1 462 ? -20.606 -16.480 -12.800 1.00 51.53 462 ARG A O 1
ATOM 3587 N N . ALA A 1 463 ? -18.946 -16.161 -11.345 1.00 48.28 463 ALA A N 1
ATOM 3588 C CA . ALA A 1 463 ? -17.887 -16.344 -12.334 1.00 48.28 463 ALA A CA 1
ATOM 3589 C C . ALA A 1 463 ? -17.656 -17.849 -12.566 1.00 48.28 463 ALA A C 1
ATOM 3591 O O . ALA A 1 463 ? -16.754 -18.444 -11.987 1.00 48.28 463 ALA A O 1
ATOM 3592 N N . GLY A 1 464 ? -18.490 -18.464 -13.413 1.00 38.97 464 GLY A N 1
ATOM 3593 C CA . GLY A 1 464 ? -18.430 -19.899 -13.738 1.00 38.97 464 GLY A CA 1
ATOM 3594 C C . GLY A 1 464 ? -17.173 -20.347 -14.501 1.00 38.97 464 GLY A C 1
ATOM 3595 O O . GLY A 1 464 ? -16.997 -21.541 -14.745 1.00 38.97 464 GLY A O 1
ATOM 3596 N N . LEU A 1 465 ? -16.290 -19.412 -14.864 1.00 42.34 465 LEU A N 1
ATOM 3597 C CA . LEU A 1 465 ? -14.990 -19.685 -15.470 1.00 42.34 465 LEU A CA 1
ATOM 3598 C C . LEU A 1 465 ? -14.063 -20.362 -14.450 1.00 42.34 465 LEU A C 1
ATOM 3600 O O . LEU A 1 465 ? -13.482 -19.715 -13.577 1.00 42.34 465 LEU A O 1
ATOM 3604 N N . LYS A 1 466 ? -13.905 -21.685 -14.575 1.00 36.41 466 LYS A N 1
ATOM 3605 C CA . LYS A 1 466 ? -12.936 -22.459 -13.789 1.00 36.41 466 LYS A CA 1
ATOM 3606 C C . LYS A 1 466 ? -11.499 -22.118 -14.190 1.00 36.41 466 LYS A C 1
ATOM 3608 O O . LYS A 1 466 ? -10.885 -22.800 -15.008 1.00 36.41 466 LYS A O 1
ATOM 3613 N N . GLY A 1 467 ? -10.967 -21.099 -13.524 1.00 35.22 467 GLY A N 1
ATOM 3614 C CA . GLY A 1 467 ? -9.587 -20.642 -13.632 1.00 35.22 467 GLY A CA 1
ATOM 3615 C C . GLY A 1 467 ? -9.413 -19.505 -14.634 1.00 35.22 467 GLY A C 1
ATOM 3616 O O . GLY A 1 467 ? -10.053 -19.466 -15.682 1.00 35.22 467 GLY A O 1
ATOM 3617 N N . TRP A 1 468 ? -8.480 -18.603 -14.325 1.00 33.41 468 TRP A N 1
ATOM 3618 C CA . TRP A 1 468 ? -8.044 -17.514 -15.203 1.00 33.41 468 TRP A CA 1
ATOM 3619 C C . TRP A 1 468 ? -7.143 -18.032 -16.336 1.00 33.41 468 TRP A C 1
ATOM 3621 O O . TRP A 1 468 ? -6.007 -17.601 -16.508 1.00 33.41 468 TRP A O 1
ATOM 3631 N N . LYS A 1 469 ? -7.665 -18.969 -17.132 1.00 32.25 469 LYS A N 1
ATOM 3632 C CA . LYS A 1 469 ? -7.223 -19.167 -18.510 1.00 32.25 469 LYS A CA 1
ATOM 3633 C C . LYS A 1 469 ? -8.220 -18.481 -19.429 1.00 32.25 469 LYS A C 1
ATOM 3635 O O . LYS A 1 469 ? -9.119 -19.118 -19.970 1.00 32.25 469 LYS A O 1
ATOM 3640 N N . LEU A 1 470 ? -7.996 -17.184 -19.638 1.00 31.41 470 LEU A N 1
ATOM 3641 C CA . LEU A 1 470 ? -8.305 -16.597 -20.935 1.00 31.41 470 LEU A CA 1
ATOM 3642 C C . LEU A 1 470 ? -7.645 -17.485 -21.994 1.00 31.41 470 LEU A C 1
ATOM 3644 O O . LEU A 1 470 ? -6.427 -17.670 -21.975 1.00 31.41 470 LEU A O 1
ATOM 3648 N N . GLN A 1 471 ? -8.445 -18.034 -22.903 1.00 30.55 471 GLN A N 1
ATOM 3649 C CA . GLN A 1 471 ? -7.953 -18.611 -24.151 1.00 30.55 471 GLN A CA 1
ATOM 3650 C C . GLN A 1 471 ? -7.661 -17.483 -25.147 1.00 30.55 471 GLN A C 1
ATOM 3652 O O . GLN A 1 471 ? -8.137 -17.499 -26.276 1.00 30.55 471 GLN A O 1
ATOM 3657 N N . GLY A 1 472 ? -6.853 -16.502 -24.733 1.00 30.47 472 GLY A N 1
ATOM 3658 C CA . GLY A 1 472 ? -6.110 -15.745 -25.730 1.00 30.47 472 GLY A CA 1
ATOM 3659 C C . GLY A 1 472 ? -5.262 -16.730 -26.536 1.00 30.47 472 GLY A C 1
ATOM 3660 O O . GLY A 1 472 ? -4.868 -17.780 -26.003 1.00 30.47 472 GLY A O 1
ATOM 3661 N N . LYS A 1 473 ? -4.943 -16.392 -27.795 1.00 29.92 473 LYS A N 1
ATOM 3662 C CA . LYS A 1 473 ? -3.781 -17.004 -28.459 1.00 29.92 473 LYS A CA 1
ATOM 3663 C C . LYS A 1 473 ? -2.646 -17.015 -27.423 1.00 29.92 473 LYS A C 1
ATOM 3665 O O . LYS A 1 473 ? -2.440 -15.985 -26.769 1.00 29.92 473 LYS A O 1
ATOM 3670 N N . PRO A 1 474 ? -1.922 -18.133 -27.220 1.00 31.70 474 PRO A N 1
ATOM 3671 C CA . PRO A 1 474 ? -0.622 -18.035 -26.582 1.00 31.70 474 PRO A CA 1
ATOM 3672 C C . PRO A 1 474 ? 0.114 -16.926 -27.325 1.00 31.70 474 PRO A C 1
ATOM 3674 O O . PRO A 1 474 ? 0.220 -17.012 -28.549 1.00 31.70 474 PRO A O 1
ATOM 3677 N N . LEU A 1 475 ? 0.541 -15.872 -26.618 1.00 33.91 475 LEU A N 1
ATOM 3678 C CA . LEU A 1 475 ? 1.512 -14.948 -27.192 1.00 33.91 475 LEU A CA 1
ATOM 3679 C C . LEU A 1 475 ? 2.635 -15.846 -27.689 1.00 33.91 475 LEU A C 1
ATOM 3681 O O . LEU A 1 475 ? 3.173 -16.623 -26.889 1.00 33.91 475 LEU A O 1
ATOM 3685 N N . GLU A 1 476 ? 2.868 -15.846 -29.004 1.00 35.19 476 GLU A N 1
ATOM 3686 C CA . GLU A 1 476 ? 3.842 -16.759 -29.582 1.00 35.19 476 GLU A CA 1
ATOM 3687 C C . GLU A 1 476 ? 5.152 -16.567 -28.837 1.00 35.19 476 GLU A C 1
ATOM 3689 O O . GLU A 1 476 ? 5.463 -15.452 -28.412 1.00 35.19 476 GLU A O 1
ATOM 3694 N N . ALA A 1 477 ? 5.859 -17.668 -28.582 1.00 33.31 477 ALA A N 1
ATOM 3695 C CA . ALA A 1 477 ? 7.045 -17.634 -27.747 1.00 33.31 477 ALA A CA 1
ATOM 3696 C C . ALA A 1 477 ? 8.114 -16.792 -28.451 1.00 33.31 477 ALA A C 1
ATOM 3698 O O . ALA A 1 477 ? 8.899 -17.321 -29.240 1.00 33.31 477 ALA A O 1
ATOM 3699 N N . LEU A 1 478 ? 8.097 -15.481 -28.175 1.00 37.72 478 LEU A N 1
ATOM 3700 C CA . LEU A 1 478 ? 9.047 -14.512 -28.687 1.00 37.72 478 LEU A CA 1
ATOM 3701 C C . LEU A 1 478 ? 10.424 -15.102 -28.432 1.00 37.72 478 LEU A C 1
ATOM 3703 O O . LEU A 1 478 ? 10.749 -15.455 -27.294 1.00 37.72 478 LEU A O 1
ATOM 3707 N N . SER A 1 479 ? 11.192 -15.271 -29.509 1.00 37.06 479 SER A N 1
ATOM 3708 C CA . SER A 1 479 ? 12.563 -15.757 -29.397 1.00 37.06 479 SER A CA 1
ATOM 3709 C C . SER A 1 479 ? 13.264 -14.893 -28.350 1.00 37.06 479 SER A C 1
ATOM 3711 O O . SER A 1 479 ? 13.226 -13.670 -28.505 1.00 37.06 479 SER A O 1
ATOM 3713 N N . PRO A 1 480 ? 13.856 -15.477 -27.287 1.00 41.84 480 PRO A N 1
ATOM 3714 C CA . PRO A 1 480 ? 14.468 -14.693 -26.226 1.00 41.84 480 PRO A CA 1
ATOM 3715 C C . PRO A 1 480 ? 15.402 -13.640 -26.819 1.00 41.84 480 PRO A C 1
ATOM 3717 O O . PRO A 1 480 ? 16.191 -13.968 -27.720 1.00 41.84 480 PRO A O 1
ATOM 3720 N N . GLY A 1 481 ? 15.272 -12.395 -26.336 1.00 39.19 481 GLY A N 1
ATOM 3721 C CA . GLY A 1 481 ? 16.068 -11.254 -26.794 1.00 39.19 481 GLY A CA 1
ATOM 3722 C C . GLY A 1 481 ? 17.528 -11.677 -26.893 1.00 39.19 481 GLY A C 1
ATOM 3723 O O . GLY A 1 481 ? 18.059 -12.264 -25.949 1.00 39.19 481 GLY A O 1
ATOM 3724 N N . HIS A 1 482 ? 18.114 -11.552 -28.088 1.00 37.22 482 HIS A N 1
ATOM 3725 C CA . HIS A 1 482 ? 19.195 -12.444 -28.510 1.00 37.22 482 HIS A CA 1
ATOM 3726 C C . HIS A 1 482 ? 20.466 -12.320 -27.655 1.00 37.22 482 HIS A C 1
ATOM 3728 O O . HIS A 1 482 ? 21.393 -11.577 -27.973 1.00 37.22 482 HIS A O 1
ATOM 3734 N N . SER A 1 483 ? 20.564 -13.173 -26.630 1.00 34.84 483 SER A N 1
ATOM 3735 C CA . SER A 1 483 ? 21.783 -13.434 -25.859 1.00 34.84 483 SER A CA 1
ATOM 3736 C C . SER A 1 483 ? 22.788 -14.257 -26.685 1.00 34.84 483 SER A C 1
ATOM 3738 O O . SER A 1 483 ? 23.210 -15.362 -26.335 1.00 34.84 483 SER A O 1
ATOM 3740 N N . THR A 1 484 ? 23.177 -13.724 -27.843 1.00 29.84 484 THR A N 1
ATOM 3741 C CA . THR A 1 484 ? 24.313 -14.213 -28.621 1.00 29.84 484 THR A CA 1
ATOM 3742 C C . THR A 1 484 ? 25.579 -13.546 -28.104 1.00 29.84 484 THR A C 1
ATOM 3744 O O . THR A 1 484 ? 25.985 -12.490 -28.586 1.00 29.84 484 THR A O 1
ATOM 3747 N N . THR A 1 485 ? 26.221 -14.184 -27.127 1.00 32.53 485 THR A N 1
ATOM 3748 C CA . THR A 1 485 ? 27.495 -13.772 -26.513 1.00 32.53 485 THR A CA 1
ATOM 3749 C C . THR A 1 485 ? 28.662 -13.819 -27.516 1.00 32.53 485 THR A C 1
ATOM 3751 O O . THR A 1 485 ? 29.491 -14.727 -27.516 1.00 32.53 485 THR A O 1
ATOM 3754 N N . ASN A 1 486 ? 28.711 -12.835 -28.421 1.00 29.83 486 ASN A N 1
ATOM 3755 C CA . ASN A 1 486 ? 29.686 -12.735 -29.515 1.00 29.83 486 ASN A CA 1
ATOM 3756 C C . ASN A 1 486 ? 30.233 -11.312 -29.760 1.00 29.83 486 ASN A C 1
ATOM 3758 O O . ASN A 1 486 ? 30.901 -11.078 -30.771 1.00 29.83 486 ASN A O 1
ATOM 3762 N N . SER A 1 487 ? 30.052 -10.380 -28.820 1.00 28.06 487 SER A N 1
ATOM 3763 C CA . SER A 1 487 ? 30.789 -9.110 -28.785 1.00 28.06 487 SER A CA 1
ATOM 3764 C C . SER A 1 487 ? 32.271 -9.354 -28.451 1.00 28.06 487 SER A C 1
ATOM 3766 O O . SER A 1 487 ? 32.734 -9.232 -27.318 1.00 28.06 487 SER A O 1
ATOM 3768 N N . LYS A 1 488 ? 33.065 -9.718 -29.466 1.00 24.81 488 LYS A N 1
ATOM 3769 C CA . LYS A 1 488 ? 34.528 -9.806 -29.345 1.00 24.81 488 LYS A CA 1
ATOM 3770 C C . LYS A 1 488 ? 35.134 -8.415 -29.159 1.00 24.81 488 LYS A C 1
ATOM 3772 O O . LYS A 1 488 ? 35.557 -7.793 -30.132 1.00 24.81 488 LYS A O 1
ATOM 3777 N N . GLN A 1 489 ? 35.259 -7.965 -27.912 1.00 28.06 489 GLN A N 1
ATOM 3778 C CA . GLN A 1 489 ? 36.141 -6.846 -27.584 1.00 28.06 489 GLN A CA 1
ATOM 3779 C C . GLN A 1 489 ? 37.569 -7.158 -28.060 1.00 28.06 489 GLN A C 1
ATOM 3781 O O . GLN A 1 489 ? 38.185 -8.151 -27.662 1.00 28.06 489 GLN A O 1
ATOM 3786 N N . THR A 1 490 ? 38.106 -6.313 -28.938 1.00 24.83 490 THR A N 1
ATOM 3787 C CA . THR A 1 490 ? 39.446 -6.469 -29.513 1.00 24.83 490 THR A CA 1
ATOM 3788 C C . THR A 1 490 ? 40.527 -5.976 -28.552 1.00 24.83 490 THR A C 1
ATOM 3790 O O . THR A 1 49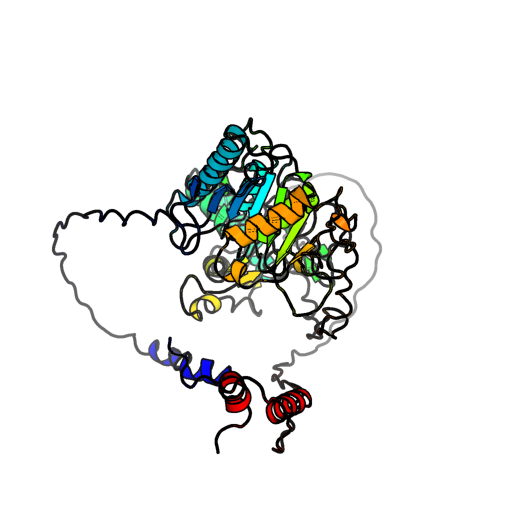0 ? 41.104 -4.907 -28.746 1.00 24.83 490 THR A O 1
ATOM 3793 N N . ALA A 1 491 ? 40.828 -6.768 -27.522 1.00 25.05 491 ALA A N 1
ATOM 3794 C CA . ALA A 1 491 ? 41.974 -6.548 -26.640 1.00 25.05 491 ALA A CA 1
ATOM 3795 C C . ALA A 1 491 ? 43.233 -7.254 -27.184 1.00 25.05 491 ALA A C 1
ATOM 3797 O O . ALA A 1 491 ? 43.252 -8.470 -27.380 1.00 25.05 491 ALA A O 1
ATOM 3798 N N . THR A 1 492 ? 44.301 -6.497 -27.442 1.00 25.78 492 THR A N 1
ATOM 3799 C CA . THR A 1 492 ? 45.563 -7.027 -27.986 1.00 25.78 492 THR A CA 1
ATOM 3800 C C . THR A 1 492 ? 46.537 -7.515 -26.909 1.00 25.78 492 THR A C 1
ATOM 3802 O O . THR A 1 492 ? 46.739 -6.832 -25.910 1.00 25.78 492 THR A O 1
ATOM 3805 N N . ASN A 1 493 ? 47.270 -8.585 -27.246 1.00 24.97 493 ASN A N 1
ATOM 3806 C CA . ASN A 1 493 ? 48.493 -9.117 -26.615 1.00 24.97 493 ASN A CA 1
ATOM 3807 C C . ASN A 1 493 ? 48.329 -10.124 -25.450 1.00 24.97 493 ASN A C 1
ATOM 3809 O O . ASN A 1 493 ? 47.840 -9.828 -24.368 1.00 24.97 493 ASN A O 1
ATOM 3813 N N . SER A 1 494 ? 48.834 -11.335 -25.707 1.00 21.66 494 SER A N 1
ATOM 3814 C CA . SER A 1 494 ? 49.043 -12.475 -24.787 1.00 21.66 494 SER A CA 1
ATOM 3815 C C . SER A 1 494 ? 50.554 -12.577 -24.428 1.00 21.66 494 SER A C 1
ATOM 3817 O O . SER A 1 494 ? 51.288 -11.670 -24.831 1.00 21.66 494 SER A O 1
ATOM 3819 N N . PRO A 1 495 ? 51.107 -13.650 -23.794 1.00 31.66 495 PRO A N 1
ATOM 3820 C CA . PRO A 1 495 ? 50.527 -14.882 -23.211 1.00 31.66 495 PRO A CA 1
ATOM 3821 C C . PRO A 1 495 ? 50.967 -15.105 -21.730 1.00 31.66 495 PRO A C 1
ATOM 3823 O O . PRO A 1 495 ? 51.610 -14.239 -21.153 1.00 31.66 495 PRO A O 1
ATOM 3826 N N . THR A 1 496 ? 50.702 -16.200 -20.996 1.00 23.75 496 THR A N 1
ATOM 3827 C CA . THR A 1 496 ? 50.112 -17.552 -21.239 1.00 23.75 496 THR A CA 1
ATOM 3828 C C . THR A 1 496 ? 49.316 -17.952 -19.947 1.00 23.75 496 THR A C 1
ATOM 3830 O O . THR A 1 496 ? 49.080 -17.067 -19.136 1.00 23.75 496 THR A O 1
ATOM 3833 N N . SER A 1 497 ? 48.841 -19.164 -19.594 1.00 22.66 497 SER A N 1
ATOM 3834 C CA . SER A 1 497 ? 49.101 -20.565 -19.990 1.00 22.66 497 SER A CA 1
ATOM 3835 C C . SER A 1 497 ? 47.920 -21.512 -19.652 1.00 22.66 497 SER A C 1
ATOM 3837 O O . SER A 1 497 ? 46.983 -21.126 -18.968 1.00 22.66 497 SER A O 1
ATOM 3839 N N . SER A 1 498 ? 48.027 -22.766 -20.116 1.00 22.92 498 SER A N 1
ATOM 3840 C CA . SER A 1 498 ? 47.508 -24.050 -19.574 1.00 22.92 498 SER A CA 1
ATOM 3841 C C . SER A 1 498 ? 46.472 -24.037 -18.415 1.00 22.92 498 SER A C 1
ATOM 3843 O O . SER A 1 498 ? 46.757 -23.505 -17.349 1.00 22.92 498 SER A O 1
ATOM 3845 N N . THR A 1 499 ? 45.360 -24.798 -18.455 1.00 23.77 499 THR A N 1
ATOM 3846 C CA . THR A 1 499 ? 45.243 -26.190 -18.966 1.00 23.77 499 THR A CA 1
ATOM 3847 C C . THR A 1 499 ? 43.793 -26.608 -19.333 1.00 23.77 499 THR A C 1
ATOM 3849 O O . THR A 1 499 ? 42.846 -26.068 -18.786 1.00 23.77 499 THR A O 1
ATOM 3852 N N . LYS A 1 500 ? 43.673 -27.604 -20.238 1.00 22.09 500 LYS A N 1
ATOM 3853 C CA . LYS A 1 500 ? 42.551 -28.525 -20.617 1.00 22.09 500 LYS A CA 1
ATOM 3854 C C . LYS A 1 500 ? 41.308 -28.579 -19.678 1.00 22.09 500 LYS A C 1
ATOM 3856 O O . LYS A 1 500 ? 41.472 -28.533 -18.469 1.00 22.09 500 LYS A O 1
ATOM 3861 N N . VAL A 1 501 ? 40.078 -28.844 -20.166 1.00 23.97 501 VAL A N 1
ATOM 3862 C CA . VAL A 1 501 ? 39.609 -30.174 -20.665 1.00 23.97 501 VAL A CA 1
ATOM 3863 C C . VAL A 1 501 ? 38.368 -30.122 -21.600 1.00 23.97 501 VAL A C 1
ATOM 3865 O O . VAL A 1 501 ? 37.434 -29.377 -21.358 1.00 23.97 501 VAL A O 1
ATOM 3868 N N . SER A 1 502 ? 38.403 -30.988 -22.631 1.00 24.66 502 SER A N 1
ATOM 3869 C CA . SER A 1 502 ? 37.363 -31.655 -23.463 1.00 24.66 502 SER A CA 1
ATOM 3870 C C . SER A 1 502 ? 35.955 -31.078 -23.751 1.00 24.66 502 SER A C 1
ATOM 3872 O O . SER A 1 502 ? 35.202 -30.699 -22.865 1.00 24.66 502 SER A O 1
ATOM 3874 N N . LYS A 1 503 ? 35.538 -31.254 -25.020 1.00 22.67 503 LYS A N 1
ATOM 3875 C CA . LYS A 1 503 ? 34.192 -31.047 -25.601 1.00 22.67 503 LYS A CA 1
ATOM 3876 C C . LYS A 1 503 ? 33.752 -32.302 -26.404 1.00 22.67 503 LYS A C 1
ATOM 3878 O O . LYS A 1 503 ? 34.627 -32.902 -27.028 1.00 22.67 503 LYS A O 1
ATOM 3883 N N . PRO A 1 504 ? 32.453 -32.674 -26.472 1.00 24.56 504 PRO A N 1
ATOM 3884 C CA . PRO A 1 504 ? 31.918 -33.633 -27.458 1.00 24.56 504 PRO A CA 1
ATOM 3885 C C . PRO A 1 504 ? 31.425 -32.983 -28.776 1.00 24.56 504 PRO A C 1
ATOM 3887 O O . PRO A 1 504 ? 31.030 -31.817 -28.808 1.00 24.56 504 PRO A O 1
ATOM 3890 N N . THR A 1 505 ? 31.418 -33.754 -29.866 1.00 23.11 505 THR A N 1
ATOM 3891 C CA . THR A 1 505 ? 30.890 -33.409 -31.213 1.00 23.11 505 THR A CA 1
ATOM 3892 C C . THR A 1 505 ? 29.548 -34.153 -31.452 1.00 23.11 505 THR A C 1
ATOM 3894 O O . THR A 1 505 ? 29.231 -35.043 -30.671 1.00 23.11 505 THR A O 1
ATOM 3897 N N . SER A 1 506 ? 28.661 -33.883 -32.426 1.00 26.09 506 SER A N 1
ATOM 3898 C CA . SER A 1 506 ? 28.808 -33.475 -33.844 1.00 26.09 506 SER A CA 1
ATOM 3899 C C . SER A 1 506 ? 27.523 -32.735 -34.361 1.00 26.09 506 SER A C 1
ATOM 3901 O O . SER A 1 506 ? 26.974 -31.968 -33.579 1.00 26.09 506 SER A O 1
ATOM 3903 N N . PRO A 1 507 ? 27.067 -32.855 -35.634 1.00 28.81 507 PRO A N 1
ATOM 3904 C CA . PRO A 1 507 ? 27.179 -31.846 -36.706 1.00 28.81 507 PRO A CA 1
ATOM 3905 C C . PRO A 1 507 ? 25.845 -31.131 -37.093 1.00 28.81 507 PRO A C 1
ATOM 3907 O O . PRO A 1 507 ? 24.789 -31.530 -36.606 1.00 28.81 507 PRO A O 1
ATOM 3910 N N . PRO A 1 508 ? 25.865 -30.095 -37.966 1.00 28.44 508 PRO A N 1
ATOM 3911 C CA . PRO A 1 508 ? 24.663 -29.352 -38.389 1.00 28.44 508 PRO A CA 1
ATOM 3912 C C . PRO A 1 508 ? 23.856 -30.033 -39.518 1.00 28.44 508 PRO A C 1
ATOM 3914 O O . PRO A 1 508 ? 24.346 -30.963 -40.159 1.00 28.44 508 PRO A O 1
ATOM 3917 N N . GLY A 1 509 ? 22.643 -29.524 -39.776 1.00 24.14 509 GLY A N 1
ATOM 3918 C CA . GLY A 1 509 ? 21.771 -29.872 -40.911 1.00 24.14 509 GLY A CA 1
ATOM 3919 C C . GLY A 1 509 ? 21.241 -28.620 -41.633 1.00 24.14 509 GLY A C 1
ATOM 3920 O O . GLY A 1 509 ? 21.283 -27.530 -41.067 1.00 24.14 509 GLY A O 1
ATOM 3921 N N . ASP A 1 510 ? 20.804 -28.781 -42.886 1.00 24.38 510 ASP A N 1
ATOM 3922 C CA . ASP A 1 510 ? 20.637 -27.690 -43.862 1.00 24.38 510 ASP A CA 1
ATOM 3923 C C . ASP A 1 510 ? 19.431 -26.749 -43.674 1.00 24.38 510 ASP A C 1
ATOM 3925 O O . ASP A 1 510 ? 18.372 -27.113 -43.163 1.00 24.38 510 ASP A O 1
ATOM 3929 N N . THR A 1 511 ? 19.596 -25.535 -44.206 1.00 29.03 511 THR A N 1
ATOM 3930 C CA . THR A 1 511 ? 18.554 -24.527 -44.449 1.00 29.03 511 THR A CA 1
ATOM 3931 C C . THR A 1 511 ? 17.659 -24.883 -45.639 1.00 29.03 511 THR A C 1
ATOM 3933 O O . THR A 1 511 ? 18.169 -25.286 -46.684 1.00 29.03 511 THR A O 1
ATOM 3936 N N . SER A 1 512 ? 16.353 -24.612 -45.551 1.00 24.03 512 SER A N 1
ATOM 3937 C CA . SER A 1 512 ? 15.504 -24.384 -46.736 1.00 24.03 512 SER A CA 1
ATOM 3938 C C . SER A 1 512 ? 14.287 -23.514 -46.404 1.00 24.03 512 SER A C 1
ATOM 3940 O O . SER A 1 512 ? 13.844 -23.466 -45.257 1.00 24.03 512 SER A O 1
ATOM 3942 N N . ASP A 1 513 ? 13.802 -22.790 -47.409 1.00 25.73 513 ASP A N 1
ATOM 3943 C CA . ASP A 1 513 ? 12.961 -21.600 -47.268 1.00 25.73 513 ASP A CA 1
ATOM 3944 C C . ASP A 1 513 ? 11.497 -21.870 -46.887 1.00 25.73 513 ASP A C 1
ATOM 3946 O O . ASP A 1 513 ? 10.822 -22.689 -47.516 1.00 25.73 513 ASP A O 1
ATOM 3950 N N . LYS A 1 514 ? 10.986 -21.062 -45.948 1.00 23.66 514 LYS A N 1
ATOM 3951 C CA . LYS A 1 514 ? 9.619 -20.500 -45.915 1.00 23.66 514 LYS A CA 1
ATOM 3952 C C . LYS A 1 514 ? 9.748 -19.086 -45.332 1.00 23.66 514 LYS A C 1
ATOM 3954 O O . LYS A 1 514 ? 10.311 -18.935 -44.257 1.00 23.66 514 LYS A O 1
ATOM 3959 N N . ALA A 1 515 ? 9.534 -18.037 -46.123 1.00 21.64 515 ALA A N 1
ATOM 3960 C CA . ALA A 1 515 ? 8.216 -17.474 -46.427 1.00 21.64 515 ALA A CA 1
ATOM 3961 C C . ALA A 1 515 ? 7.537 -16.934 -45.155 1.00 21.64 515 ALA A C 1
ATOM 3963 O O . ALA A 1 515 ? 7.008 -17.707 -44.361 1.00 21.64 515 ALA A O 1
ATOM 3964 N N . PHE A 1 516 ? 7.594 -15.610 -44.989 1.00 22.47 516 PHE A N 1
ATOM 3965 C CA . PHE A 1 516 ? 6.669 -14.870 -44.135 1.00 22.47 516 PHE A CA 1
ATOM 3966 C C . PHE A 1 516 ? 5.319 -14.823 -44.868 1.00 22.47 516 PHE A C 1
ATOM 3968 O O . PHE A 1 516 ? 5.300 -14.459 -46.044 1.00 22.47 516 PHE A O 1
ATOM 3975 N N . ASP A 1 517 ? 4.233 -15.194 -44.192 1.00 22.25 517 ASP A N 1
ATOM 3976 C CA . ASP A 1 517 ? 2.859 -14.938 -44.638 1.00 22.25 517 ASP A CA 1
ATOM 3977 C C . ASP A 1 517 ? 2.260 -13.836 -43.745 1.00 22.25 517 ASP A C 1
ATOM 3979 O O . ASP A 1 517 ? 2.475 -13.835 -42.529 1.00 22.25 517 ASP A O 1
ATOM 3983 N N . ASP A 1 518 ? 1.521 -12.901 -44.347 1.00 29.22 518 ASP A N 1
ATOM 3984 C CA . ASP A 1 518 ? 0.844 -11.801 -43.651 1.00 29.22 518 ASP A CA 1
ATOM 3985 C C . ASP A 1 518 ? -0.399 -12.309 -42.898 1.00 29.22 518 ASP A C 1
ATOM 3987 O O . ASP A 1 518 ? -1.511 -12.303 -43.431 1.00 29.22 518 A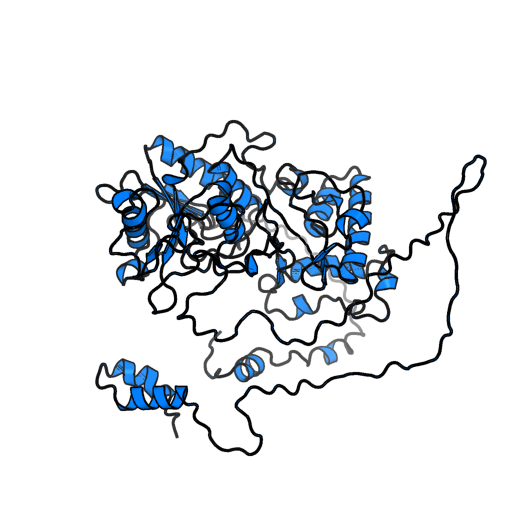SP A O 1
ATOM 3991 N N . ASP A 1 519 ? -0.239 -12.721 -41.639 1.00 23.84 519 ASP A N 1
ATOM 3992 C CA . ASP A 1 519 ? -1.352 -13.181 -40.791 1.00 23.84 519 ASP A CA 1
ATOM 3993 C C . ASP A 1 519 ? -2.097 -11.994 -40.132 1.00 23.84 519 ASP A C 1
ATOM 3995 O O . ASP A 1 519 ? -2.253 -11.891 -38.911 1.00 23.84 519 ASP A O 1
ATOM 3999 N N . ALA A 1 520 ? -2.564 -11.067 -40.977 1.00 27.47 520 ALA A N 1
ATOM 4000 C CA . ALA A 1 520 ? -3.458 -9.968 -40.617 1.00 27.47 520 ALA A CA 1
ATOM 4001 C C . ALA A 1 520 ? -4.870 -10.509 -40.316 1.00 27.47 520 ALA A C 1
ATOM 4003 O O . ALA A 1 520 ? -5.780 -10.457 -41.148 1.00 27.47 520 ALA A O 1
ATOM 4004 N N . VAL A 1 521 ? -5.041 -11.082 -39.124 1.00 22.69 521 VAL A N 1
ATOM 4005 C CA . VAL A 1 521 ? -6.308 -11.680 -38.686 1.00 22.69 521 VAL A CA 1
ATOM 4006 C C . VAL A 1 521 ? -7.327 -10.590 -38.347 1.00 22.69 521 VAL A C 1
ATOM 4008 O O . VAL A 1 521 ? -7.113 -9.780 -37.451 1.00 22.69 521 VAL A O 1
ATOM 4011 N N . VAL A 1 522 ? -8.457 -10.611 -39.055 1.00 24.91 522 VAL A N 1
ATOM 4012 C CA . VAL A 1 522 ? -9.650 -9.811 -38.748 1.00 24.91 522 VAL A CA 1
ATOM 4013 C C . VAL A 1 522 ? -10.289 -10.321 -37.452 1.00 24.91 522 VAL A C 1
ATOM 4015 O O . VAL A 1 522 ? -10.529 -11.522 -37.322 1.00 24.91 522 VAL A O 1
ATOM 4018 N N . ASP A 1 523 ? -10.601 -9.417 -36.521 1.00 27.05 523 ASP A N 1
ATOM 4019 C CA . ASP A 1 523 ? -11.331 -9.733 -35.286 1.00 27.05 523 ASP A CA 1
ATOM 4020 C C . ASP A 1 523 ? -12.821 -10.019 -35.566 1.00 27.05 523 ASP A C 1
ATOM 4022 O O . ASP A 1 523 ? -13.688 -9.160 -35.393 1.00 27.05 523 ASP A O 1
ATOM 4026 N N . ASP A 1 524 ? -13.137 -11.253 -35.969 1.00 24.70 524 ASP A N 1
ATOM 4027 C CA . ASP A 1 524 ? -14.499 -11.800 -35.883 1.00 24.70 524 ASP A CA 1
ATOM 4028 C C . ASP A 1 524 ? -14.813 -12.127 -34.409 1.00 24.70 524 ASP A C 1
ATOM 4030 O O . ASP A 1 524 ? -14.488 -13.201 -33.890 1.00 24.70 524 ASP A O 1
ATOM 4034 N N . ILE A 1 525 ? -15.420 -11.170 -33.702 1.00 29.17 525 ILE A N 1
ATOM 4035 C CA . ILE A 1 525 ? -15.781 -11.321 -32.287 1.00 29.17 525 ILE A CA 1
ATOM 4036 C C . ILE A 1 525 ? -17.124 -12.059 -32.159 1.00 29.17 525 ILE A C 1
ATOM 4038 O O . ILE A 1 525 ? -18.188 -11.438 -32.166 1.00 29.17 525 ILE A O 1
ATOM 4042 N N . ASP A 1 526 ? -17.084 -13.378 -31.948 1.00 26.42 526 ASP A N 1
ATOM 4043 C CA . ASP A 1 526 ? -18.252 -14.159 -31.502 1.00 26.42 526 ASP A CA 1
ATOM 4044 C C . ASP A 1 526 ? -18.597 -13.834 -30.033 1.00 26.42 526 ASP A C 1
ATOM 4046 O O . ASP A 1 526 ? -18.269 -14.564 -29.089 1.00 26.42 526 ASP A O 1
ATOM 4050 N N . VAL A 1 527 ? -19.257 -12.690 -29.825 1.00 33.25 527 VAL A N 1
ATOM 4051 C CA . VAL A 1 527 ? -20.018 -12.435 -28.599 1.00 33.25 527 VAL A CA 1
ATOM 4052 C C . VAL A 1 527 ? -21.304 -13.250 -28.693 1.00 33.25 527 VAL A C 1
ATOM 4054 O O . VAL A 1 527 ? -22.248 -12.848 -29.372 1.00 33.25 527 VAL A O 1
ATOM 4057 N N . GLY A 1 528 ? -21.344 -14.384 -27.990 1.00 33.81 528 GLY A N 1
ATOM 4058 C CA . GLY A 1 528 ? -22.460 -15.332 -28.044 1.00 33.81 528 GLY A CA 1
ATOM 4059 C C . GLY A 1 528 ? -23.832 -14.673 -27.849 1.00 33.81 528 GLY A C 1
ATOM 4060 O O . GLY A 1 528 ? -24.247 -14.398 -26.722 1.00 33.81 528 GLY A O 1
ATOM 4061 N N . GLY A 1 529 ? -24.536 -14.446 -28.962 1.00 34.31 529 GLY A N 1
ATOM 4062 C CA . GLY A 1 529 ? -25.804 -13.714 -29.006 1.00 34.31 529 GLY A CA 1
ATOM 4063 C C . GLY A 1 529 ? -26.222 -13.226 -30.399 1.00 34.31 529 GLY A C 1
ATOM 4064 O O . GLY A 1 529 ? -27.421 -13.104 -30.643 1.00 34.31 529 GLY A O 1
ATOM 4065 N N . THR A 1 530 ? -25.283 -12.988 -31.321 1.00 30.08 530 THR A N 1
ATOM 4066 C CA . THR A 1 530 ? -25.575 -12.476 -32.676 1.00 30.08 530 THR A CA 1
ATOM 4067 C C . THR A 1 530 ? -25.410 -13.529 -33.774 1.00 30.08 530 THR A C 1
ATOM 4069 O O . THR A 1 530 ? -24.325 -13.702 -34.320 1.00 30.08 530 THR A O 1
ATOM 4072 N N . ASP A 1 531 ? -26.518 -14.173 -34.149 1.00 31.39 531 ASP A N 1
ATOM 4073 C CA . ASP A 1 531 ? -26.684 -14.710 -35.508 1.00 31.39 531 ASP A CA 1
ATOM 4074 C C . ASP A 1 531 ? -27.050 -13.548 -36.459 1.00 31.39 531 ASP A C 1
ATOM 4076 O O . ASP A 1 531 ? -27.671 -12.566 -36.040 1.00 31.39 531 ASP A O 1
ATOM 4080 N N . ILE A 1 532 ? -26.636 -13.623 -37.723 1.00 37.75 532 ILE A N 1
ATOM 4081 C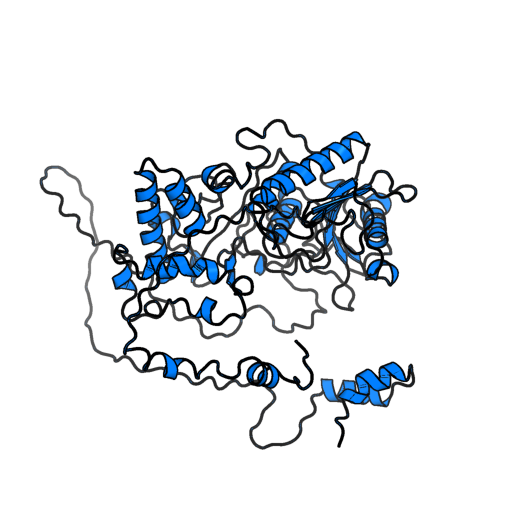 CA . ILE A 1 532 ? -26.628 -12.483 -38.660 1.00 37.75 532 ILE A CA 1
ATOM 4082 C C . ILE A 1 532 ? -28.005 -12.235 -39.311 1.00 37.75 532 ILE A C 1
ATOM 4084 O O . ILE A 1 532 ? -28.294 -11.114 -39.737 1.00 37.75 532 ILE A O 1
ATOM 4088 N N . ASP A 1 533 ? -28.896 -13.231 -39.328 1.00 34.88 533 ASP A N 1
ATOM 4089 C CA . ASP A 1 533 ? -30.278 -13.072 -39.803 1.00 34.88 533 ASP A CA 1
ATOM 4090 C C . ASP A 1 533 ? -31.210 -12.584 -38.675 1.00 34.88 533 ASP A C 1
ATOM 4092 O O . ASP A 1 533 ? -31.694 -13.348 -37.838 1.00 34.88 533 ASP A O 1
ATOM 4096 N N . GLY A 1 534 ? -31.478 -11.273 -38.670 1.00 41.09 534 GLY A N 1
ATOM 4097 C CA . GLY A 1 534 ? -32.120 -10.552 -37.565 1.00 41.09 534 GLY A CA 1
ATOM 4098 C C . GLY A 1 534 ? -33.471 -11.100 -37.079 1.00 41.09 534 GLY A C 1
ATOM 4099 O O . GLY A 1 534 ? -34.531 -10.783 -37.629 1.00 41.09 534 GLY A O 1
ATOM 4100 N N . LEU A 1 535 ? -33.441 -11.808 -35.947 1.00 37.06 535 LEU A N 1
ATOM 4101 C CA . LEU A 1 535 ? -34.595 -12.142 -35.112 1.00 37.06 535 LEU A CA 1
ATOM 4102 C C . LEU A 1 535 ? -34.343 -11.728 -33.656 1.00 37.06 535 LEU A C 1
ATOM 4104 O O . LEU A 1 535 ? -33.237 -11.823 -33.138 1.00 37.06 535 LEU A O 1
ATOM 4108 N N . ASN A 1 536 ? -35.395 -11.251 -32.991 1.00 44.88 536 ASN A N 1
ATOM 4109 C CA . ASN A 1 536 ? -35.311 -10.686 -31.646 1.00 44.88 536 ASN A CA 1
ATOM 4110 C C . ASN A 1 536 ? -35.220 -11.791 -30.575 1.00 44.88 536 ASN A C 1
ATOM 4112 O O . ASN A 1 536 ? -36.222 -12.459 -30.305 1.00 44.88 536 ASN A O 1
ATOM 4116 N N . VAL A 1 537 ? -34.046 -11.965 -29.961 1.00 40.62 537 VAL A N 1
ATOM 4117 C CA . VAL A 1 537 ? -33.796 -12.964 -28.907 1.00 40.62 537 VAL A CA 1
ATOM 4118 C C . VAL A 1 537 ? -33.670 -12.276 -27.544 1.00 40.62 537 VAL A C 1
ATOM 4120 O O . VAL A 1 537 ? -32.606 -11.793 -27.165 1.00 40.62 537 VAL A O 1
ATOM 4123 N N . ASP A 1 538 ? -34.763 -12.258 -26.778 1.00 48.41 538 ASP A N 1
ATOM 4124 C CA . ASP A 1 538 ? -34.698 -11.947 -25.346 1.00 48.41 538 ASP A CA 1
ATOM 4125 C C . ASP A 1 538 ? -33.894 -13.045 -24.628 1.00 48.41 538 ASP A C 1
ATOM 4127 O O . ASP A 1 538 ? -34.252 -14.221 -24.703 1.00 48.41 538 ASP A O 1
ATOM 4131 N N . SER A 1 539 ? -32.838 -12.680 -23.893 1.00 60.16 539 SER A N 1
ATOM 4132 C CA . SER A 1 539 ? -32.113 -13.646 -23.057 1.00 60.16 539 SER A CA 1
ATOM 4133 C C . SER A 1 539 ? -32.998 -14.175 -21.919 1.00 60.16 539 SER A C 1
ATOM 4135 O O . SER A 1 539 ? -33.948 -13.509 -21.493 1.00 60.16 539 SER A O 1
ATOM 4137 N N . ASP A 1 540 ? -32.675 -15.350 -21.367 1.00 55.09 540 ASP A N 1
ATOM 4138 C CA . ASP A 1 540 ? -33.386 -15.906 -20.200 1.00 55.09 540 ASP A CA 1
ATOM 4139 C C . ASP A 1 540 ? -33.381 -14.932 -19.007 1.00 55.09 540 ASP A C 1
ATOM 4141 O O . ASP A 1 540 ? -34.355 -14.826 -18.258 1.00 55.09 540 ASP A O 1
ATOM 4145 N N . GLU A 1 541 ? -32.297 -14.169 -18.847 1.00 49.44 541 GLU A N 1
ATOM 4146 C CA . GLU A 1 541 ? -32.149 -13.165 -17.793 1.00 49.44 541 GLU A CA 1
ATOM 4147 C C . GLU A 1 541 ? -33.032 -11.935 -18.051 1.00 49.44 541 GLU A C 1
ATOM 4149 O O . GLU A 1 541 ? -33.739 -11.494 -17.141 1.00 49.44 541 GLU A O 1
ATOM 4154 N N . LEU A 1 542 ? -33.083 -11.428 -19.288 1.00 57.81 542 LEU A N 1
ATOM 4155 C CA . LEU A 1 542 ? -33.978 -10.332 -19.676 1.00 57.81 542 LEU A CA 1
ATOM 4156 C C . LEU A 1 542 ? -35.454 -10.752 -19.585 1.00 57.81 542 LEU A C 1
ATOM 4158 O O . LEU A 1 542 ? -36.287 -9.989 -19.093 1.00 57.81 542 LEU A O 1
ATOM 4162 N N . THR A 1 543 ? -35.769 -11.992 -19.963 1.00 66.88 543 THR A N 1
ATOM 4163 C CA . THR A 1 543 ? -37.097 -12.606 -19.819 1.00 66.88 543 THR A CA 1
ATOM 4164 C C . THR A 1 543 ? -37.506 -12.709 -18.350 1.00 66.88 543 THR A C 1
ATOM 4166 O O . THR A 1 543 ? -38.593 -12.265 -17.978 1.00 66.88 543 THR A O 1
ATOM 4169 N N . SER A 1 544 ? -36.616 -13.205 -17.486 1.00 65.56 544 SER A N 1
ATOM 4170 C CA . SER A 1 544 ? -36.827 -13.292 -16.035 1.00 65.56 544 SER A CA 1
ATOM 4171 C C . SER A 1 544 ? -37.046 -11.914 -15.396 1.00 65.56 544 SER A C 1
ATOM 4173 O O . SER A 1 544 ? -37.972 -11.728 -14.603 1.00 65.56 544 SER A O 1
ATOM 4175 N N . ILE A 1 545 ? -36.265 -10.907 -15.799 1.00 59.53 545 ILE A N 1
ATOM 4176 C CA . ILE A 1 545 ? -36.394 -9.523 -15.320 1.00 59.53 545 ILE A CA 1
ATOM 4177 C C . ILE A 1 545 ? -37.718 -8.892 -15.791 1.00 59.53 545 ILE A C 1
ATOM 4179 O O . ILE A 1 545 ? -38.441 -8.314 -14.975 1.00 59.53 545 ILE A O 1
ATOM 4183 N N . LYS A 1 546 ? -38.099 -9.057 -17.067 1.00 69.00 546 LYS A N 1
ATOM 4184 C CA . LYS A 1 546 ? -39.410 -8.638 -17.603 1.00 69.00 546 LYS A CA 1
ATOM 4185 C C . LYS A 1 546 ? -40.565 -9.306 -16.847 1.00 69.00 546 LYS A C 1
ATOM 4187 O O . LYS A 1 546 ? -41.529 -8.633 -16.472 1.00 69.00 546 LYS A O 1
ATOM 4192 N N . GLN A 1 547 ? -40.454 -10.602 -16.553 1.00 69.31 547 GLN A N 1
ATOM 4193 C CA . GLN A 1 547 ? -41.470 -11.360 -15.823 1.00 69.31 547 GLN A CA 1
ATOM 4194 C C . GLN A 1 547 ? -41.589 -10.906 -14.357 1.00 69.31 547 GLN A C 1
ATOM 4196 O O . GLN A 1 547 ? -42.704 -10.670 -13.883 1.00 69.31 547 GLN A O 1
ATOM 4201 N N . ALA A 1 548 ? -40.469 -10.670 -13.666 1.00 68.00 548 ALA A N 1
ATOM 4202 C CA . ALA A 1 548 ? -40.457 -10.074 -12.330 1.00 68.00 548 ALA A CA 1
ATOM 4203 C C . ALA A 1 548 ? -41.139 -8.693 -12.327 1.00 68.00 548 ALA A C 1
ATOM 4205 O O . ALA A 1 548 ? -42.064 -8.469 -11.544 1.00 68.00 548 ALA A O 1
ATOM 4206 N N . CYS A 1 549 ? -40.786 -7.818 -13.274 1.00 70.25 549 CYS A N 1
ATOM 4207 C CA . CYS A 1 549 ? -41.430 -6.517 -13.473 1.00 70.25 549 CYS A CA 1
ATOM 4208 C C . CYS A 1 549 ? -42.947 -6.616 -13.700 1.00 70.25 549 CYS A C 1
ATOM 4210 O O . CYS A 1 549 ? -43.703 -5.843 -13.115 1.00 70.25 549 CYS A O 1
ATOM 4212 N N . SER A 1 550 ? -43.413 -7.590 -14.488 1.00 65.19 550 SER A N 1
ATOM 4213 C CA . SER A 1 550 ? -44.848 -7.796 -14.754 1.00 65.19 550 SER A CA 1
ATOM 4214 C C . SER A 1 550 ? -45.666 -8.252 -13.535 1.00 65.19 550 SER A C 1
ATOM 4216 O O . SER A 1 550 ? -46.893 -8.169 -13.554 1.00 65.19 550 SER A O 1
ATOM 4218 N N . SER A 1 551 ? -44.997 -8.731 -12.481 1.00 66.00 551 SER A N 1
ATOM 4219 C CA . SER A 1 551 ? -45.617 -9.332 -11.290 1.00 66.00 551 SER A CA 1
ATOM 4220 C C . SER A 1 551 ? -45.433 -8.519 -9.999 1.00 66.00 551 SER A C 1
ATOM 4222 O O . SER A 1 551 ? -46.036 -8.843 -8.976 1.00 66.00 551 SER A O 1
ATOM 4224 N N . TYR A 1 552 ? -44.630 -7.451 -10.026 1.00 67.56 552 TYR A N 1
ATOM 4225 C CA . TYR A 1 552 ? -44.320 -6.645 -8.845 1.00 67.56 552 TYR A CA 1
ATOM 4226 C C . TYR A 1 552 ? -45.420 -5.612 -8.542 1.00 67.56 552 TYR A C 1
ATOM 4228 O O . TYR A 1 552 ? -45.608 -4.640 -9.270 1.00 67.56 552 TYR A O 1
ATOM 4236 N N . THR A 1 553 ? -46.116 -5.788 -7.415 1.00 69.75 553 THR A N 1
ATOM 4237 C CA . THR A 1 553 ? -47.217 -4.912 -6.959 1.00 69.75 553 THR A CA 1
ATOM 4238 C C . THR A 1 553 ? -46.814 -3.958 -5.823 1.00 69.75 553 THR A C 1
ATOM 4240 O O . THR A 1 553 ? -47.657 -3.592 -5.002 1.00 69.75 553 THR A O 1
ATOM 4243 N N . GLY A 1 554 ? -45.524 -3.632 -5.703 1.00 68.88 554 GLY A N 1
ATOM 4244 C CA . GLY A 1 554 ? -44.994 -2.738 -4.669 1.00 68.88 554 GLY A CA 1
ATOM 4245 C C . GLY A 1 554 ? -44.975 -1.266 -5.091 1.00 68.88 554 GLY A C 1
ATOM 4246 O O . GLY A 1 554 ? -45.881 -0.787 -5.772 1.00 68.88 554 GLY A O 1
ATOM 4247 N N . ASP A 1 555 ? -43.938 -0.536 -4.678 1.00 69.00 555 ASP A N 1
ATOM 4248 C CA . ASP A 1 555 ? -43.870 0.916 -4.855 1.00 69.00 555 ASP A CA 1
ATOM 4249 C C . ASP A 1 555 ? -43.891 1.350 -6.330 1.00 69.00 555 ASP A C 1
ATOM 4251 O O . ASP A 1 555 ? -43.016 1.009 -7.130 1.00 69.00 555 ASP A O 1
ATOM 4255 N N . ALA A 1 556 ? -44.869 2.193 -6.676 1.00 60.91 556 ALA A N 1
ATOM 4256 C CA . ALA A 1 556 ? -45.116 2.633 -8.049 1.00 60.91 556 ALA A CA 1
ATOM 4257 C C . ALA A 1 556 ? -43.955 3.431 -8.678 1.00 60.91 556 ALA A C 1
ATOM 4259 O O . ALA A 1 556 ? -43.845 3.488 -9.903 1.00 60.91 556 ALA A O 1
ATOM 4260 N N . TRP A 1 557 ? -43.077 4.038 -7.870 1.00 62.22 557 TRP A N 1
ATOM 4261 C CA . TRP A 1 557 ? -41.877 4.714 -8.376 1.00 62.22 557 TRP A CA 1
ATOM 4262 C C . TRP A 1 557 ? -40.823 3.706 -8.861 1.00 62.22 557 TRP A C 1
ATOM 4264 O O . TRP A 1 557 ? -40.224 3.918 -9.914 1.00 62.22 557 TRP A O 1
ATOM 4274 N N . LEU A 1 558 ? -40.659 2.580 -8.157 1.00 50.38 558 LEU A N 1
ATOM 4275 C CA . LEU A 1 558 ? -39.688 1.537 -8.492 1.00 50.38 558 LEU A CA 1
ATOM 4276 C C . LEU A 1 558 ? -40.080 0.816 -9.789 1.00 50.38 558 LEU A C 1
ATOM 4278 O O . LEU A 1 558 ? -39.240 0.626 -10.668 1.00 50.38 558 LEU A O 1
ATOM 4282 N N . VAL A 1 559 ? -41.378 0.520 -9.954 1.00 58.75 559 VAL A N 1
ATOM 4283 C CA . VAL A 1 559 ? -41.952 0.023 -11.220 1.00 58.75 559 VAL A CA 1
ATOM 4284 C C . VAL A 1 559 ? -41.639 0.980 -12.368 1.00 58.75 559 VAL A C 1
ATOM 4286 O O . VAL A 1 559 ? -41.231 0.550 -13.443 1.00 58.75 559 VAL A O 1
ATOM 4289 N N . ARG A 1 560 ? -41.808 2.289 -12.153 1.00 58.59 560 ARG A N 1
ATOM 4290 C CA . ARG A 1 560 ? -41.639 3.294 -13.208 1.00 58.59 560 ARG A CA 1
ATOM 4291 C C . ARG A 1 560 ? -40.184 3.471 -13.644 1.00 58.59 560 ARG A C 1
ATOM 4293 O O . ARG A 1 560 ? -39.954 3.693 -14.826 1.00 58.59 560 ARG A O 1
ATOM 4300 N N . VAL A 1 561 ? -39.231 3.358 -12.716 1.00 56.62 561 VAL A N 1
ATOM 4301 C CA . VAL A 1 561 ? -37.790 3.447 -13.010 1.00 56.62 561 VAL A CA 1
ATOM 4302 C C . VAL A 1 561 ? -37.281 2.167 -13.675 1.00 56.62 561 VAL A C 1
ATOM 4304 O O . VAL A 1 561 ? -36.692 2.237 -14.748 1.00 56.62 561 VAL A O 1
ATOM 4307 N N . ILE A 1 562 ? -37.532 0.995 -13.083 1.00 54.81 562 ILE A N 1
ATOM 4308 C CA . ILE A 1 562 ? -36.949 -0.269 -13.565 1.00 54.81 562 ILE A CA 1
ATOM 4309 C C . ILE A 1 562 ? -37.721 -0.802 -14.780 1.00 54.81 562 ILE A C 1
ATOM 4311 O O . ILE A 1 562 ? -37.139 -1.073 -15.827 1.00 54.81 562 ILE A O 1
ATOM 4315 N N . CYS A 1 563 ? -39.047 -0.914 -14.682 1.00 58.50 563 CYS A N 1
ATOM 4316 C CA . CYS A 1 563 ? -39.871 -1.527 -15.728 1.00 58.50 563 CYS A CA 1
ATOM 4317 C C . CYS A 1 563 ? -40.178 -0.575 -16.895 1.00 58.50 563 CYS A C 1
ATOM 4319 O O . CYS A 1 563 ? -40.591 -1.034 -17.959 1.00 58.50 563 CYS A O 1
ATOM 4321 N N . GLY A 1 564 ? -39.959 0.734 -16.715 1.00 58.84 564 GLY A N 1
ATOM 4322 C CA . GLY A 1 564 ? -40.053 1.729 -17.785 1.00 58.84 564 GLY A CA 1
ATOM 4323 C C . GLY A 1 564 ? -38.947 1.581 -18.835 1.00 58.84 564 GLY A C 1
ATOM 4324 O O . GLY A 1 564 ? -39.235 1.665 -20.023 1.00 58.84 564 GLY A O 1
ATOM 4325 N N . ALA A 1 565 ? -37.713 1.289 -18.410 1.00 53.19 565 ALA A N 1
ATOM 4326 C CA . ALA A 1 565 ? -36.579 1.082 -19.316 1.00 53.19 565 ALA A CA 1
ATOM 4327 C C . ALA A 1 565 ? -36.665 -0.243 -20.105 1.00 53.19 565 ALA A C 1
ATOM 4329 O O . ALA A 1 565 ? -36.217 -0.325 -21.242 1.00 53.19 565 ALA A O 1
ATOM 4330 N N . LEU A 1 566 ? -37.269 -1.280 -19.512 1.00 53.94 566 LEU A N 1
ATOM 4331 C CA . LEU A 1 566 ? -37.325 -2.642 -20.070 1.00 53.94 566 LEU A CA 1
ATOM 4332 C C . LEU A 1 566 ? -38.396 -2.848 -21.155 1.00 53.94 566 LEU A C 1
ATOM 4334 O O . LEU A 1 566 ? -38.307 -3.794 -21.938 1.00 53.94 566 LEU A O 1
ATOM 4338 N N . ASN A 1 567 ? -39.417 -1.990 -21.187 1.00 54.25 567 ASN A N 1
ATOM 4339 C CA . ASN A 1 567 ? -40.516 -2.019 -22.156 1.00 54.25 567 ASN A CA 1
ATOM 4340 C C . ASN A 1 567 ? -40.388 -0.833 -23.124 1.00 54.25 567 ASN A C 1
ATOM 4342 O O . ASN A 1 567 ? -41.288 0.008 -23.182 1.00 54.25 567 ASN A O 1
ATOM 4346 N N . GLY A 1 568 ? -39.247 -0.764 -23.825 1.00 42.16 568 GLY A N 1
ATOM 4347 C CA . GLY A 1 568 ? -38.844 0.340 -24.705 1.00 42.16 568 GLY A CA 1
ATOM 4348 C C . GLY A 1 568 ? -40.011 0.969 -25.471 1.00 42.16 568 GLY A C 1
ATOM 4349 O O . GLY A 1 568 ? -40.791 0.274 -26.127 1.00 42.16 568 GLY A O 1
ATOM 4350 N N . SER A 1 569 ? -40.167 2.286 -25.320 1.00 30.83 569 SER A N 1
ATOM 4351 C CA . SER A 1 569 ? -41.324 3.028 -25.822 1.00 30.83 569 SER A CA 1
ATOM 4352 C C . SER A 1 569 ? -41.469 2.893 -27.338 1.00 30.83 569 SER A C 1
ATOM 4354 O O . SER A 1 569 ? -40.525 3.193 -28.065 1.00 30.83 569 SER A O 1
ATOM 4356 N N . LYS A 1 570 ? -42.664 2.461 -27.765 1.00 33.06 570 LYS A N 1
ATOM 4357 C CA . LYS A 1 570 ? -43.082 2.304 -29.168 1.00 33.06 570 LYS A CA 1
ATOM 4358 C C . LYS A 1 570 ? -42.910 3.558 -30.020 1.00 33.06 570 LYS A C 1
ATOM 4360 O O . LYS A 1 570 ? -43.243 4.641 -29.489 1.00 33.06 570 LYS A O 1
#

Solvent-accessible surface area (backbone atoms only — not comparable to full-atom values): 34011 Å² total; per-residue (Å²): 131,88,65,86,89,53,84,51,71,65,43,44,47,62,72,72,50,68,64,81,78,60,63,75,70,59,70,81,68,78,83,73,89,84,88,80,90,81,84,86,79,93,71,89,80,76,86,75,81,73,76,72,79,78,64,73,85,41,56,89,82,51,68,78,52,82,46,61,36,83,83,61,24,37,38,26,38,69,45,80,52,92,94,38,59,41,33,35,34,44,37,37,46,36,46,56,60,93,76,77,52,70,53,48,53,44,48,50,55,47,44,53,52,55,40,51,54,47,38,48,74,73,60,36,67,34,37,37,41,35,32,49,73,10,64,12,52,45,53,68,57,29,45,25,56,48,13,57,48,37,43,89,50,80,80,80,55,28,28,35,38,70,61,45,62,65,54,56,38,46,18,52,45,32,35,54,48,45,67,48,31,74,70,52,95,46,71,66,57,35,34,47,44,40,62,71,34,42,82,41,12,42,85,48,32,19,32,55,83,74,44,74,56,95,46,58,58,71,35,47,53,77,39,79,51,101,91,45,44,16,30,44,57,22,27,76,52,74,77,40,51,63,71,43,27,39,96,81,30,39,41,79,36,47,59,30,92,87,48,57,90,74,66,58,68,54,58,44,89,38,36,36,38,39,23,48,21,50,19,8,31,25,42,32,53,38,47,47,46,41,37,54,77,53,60,33,44,35,38,20,42,52,74,73,102,63,75,40,58,48,41,32,61,61,38,55,32,33,70,39,73,44,36,31,66,63,44,42,66,52,32,52,50,46,73,31,96,80,30,89,47,39,74,76,27,64,98,43,85,54,67,74,54,62,61,59,66,39,71,73,34,95,43,91,80,72,31,52,66,45,77,52,22,42,20,36,64,68,87,47,82,87,79,62,44,41,67,78,58,51,42,36,15,24,30,29,29,68,76,52,80,60,47,78,73,31,60,66,57,42,53,55,49,52,47,40,40,64,75,67,44,37,56,89,68,36,59,70,38,91,64,40,38,61,75,7,44,47,44,57,40,8,57,35,31,68,37,57,64,49,62,71,50,70,69,76,75,66,91,86,55,87,73,80,66,89,60,97,68,74,84,60,77,74,77,71,83,69,75,70,70,80,85,69,94,67,86,76,77,89,78,83,86,87,88,87,81,90,80,90,83,92,83,88,89,86,86,92,82,86,90,80,93,78,82,90,75,88,83,80,75,76,88,79,77,86,63,92,82,75,71,90,77,89,69,93,76,78,47,74,66,57,48,49,50,53,51,49,53,78,68,63,86,68,64,69,66,59,49,53,61,59,47,47,67,75,59,65,82,130

Nearest PDB structures (foldseek):
  4c2h-assembly1_B  TM=6.538E-01  e=2.257E-04  Bacillus subtilis subsp. subtilis str. 168
  1fcf-assembly1_A  TM=6.278E-01  e=3.212E-04  Tetradesmus obliquus
  3dpm-assembly1_B  TM=5.362E-01  e=2.884E-05  Chlamydia trachomatis
  4ql6-assembly1_A  TM=5.688E-01  e=5.783E-04  Chlamydia trachomatis L2/434/Bu
  4ql6-assembly2_B-2  TM=5.762E-01  e=2.515E-03  Chlamydia trachomatis L2/434/Bu

Foldseek 3Di:
DDCVPPDDPCSVCCVPVPCVPVVVVPVVPPPDDDDDDDDDDDDDDDPPPPPPDQADCDDPLADRFPFAFSQRQWTKHAFPDDPRRLEIEIEGLEADHPPPDLQRQVSLLVRLLVRLVVSLVVNHAFYEYEHANYAYYDLLSLQQSLCLQPVPDHQFWWKKFFFDLLLVLLLVLLQVQLVVQVVDPDLQSNLVSLALCQVSHQQSKAASVRHGDPDSCQQAPQDDDDQGTIGHTIDGPLQDCSHQCRPNRGDRRQNHDPNNDRDNSYQQLRYEYEYQQAQEASSLSSVLCSCAVRNHAYEHEADDPDFAFDARHNYHNAHDWCFLLSCAVSLVSLPPPSRPSNVVCPPHPNVVSHSVLCVVDPDNPRSDTDSRMFIAQPPDDNPDGCRLFGATGQFYAYDDPCVVSYVSVVVVVVCCQSPPQDDPSHRPDPRGGHNHHLQCRGVRVVHHPPDRGDSDDPPPDPPPPPDPPPPDPPPPRPDRNDPPPDPPDDDDDDDDDDDDDDDDDDDDDDDDDDDDDPCPDDPPDCPPPDDPPDDDDQDPVLVVQQVCLVPDPDDPVVNCVRVVVSVPDD

InterPro domains:
  IPR005151 Tail specific protease [PF03572] (86-297)
  IPR029045 ClpP/crotonase-like domain superfamily [SSF52096] (86-299)
  IPR052766 Secondary metabolite-associated S41A peptidase [PTHR37049] (4-431)

Radius of gyration: 28.86 Å; Cα contacts (8 Å, |Δi|>4): 851; chains: 1; bounding box: 98×80×74 Å

Mean predicted aligned error: 15.32 Å

pLDDT: mean 76.04, std 24.84, range [21.64, 98.94]

Organism: NCBI:txid254056

Secondary structure (DSSP, 8-state):
---TT--SHHHHHHHHSTTTTTTHHHHTT--S------------------PPPPPPSS-TTS---SEE-TTSSEEEEE--STTTTTEEEEEES-B--SS--TTHHHHHHHHHHHHHHHHHHTT--EEEEE-TT---B-HHHHHHHHHHH-TTS-----EE-B--HHHHHHHHHHHHHHHHHTTSS-HHHHHHHHHHTTTTSGGG-EETTS-B-SSHHHHH--EEETTEEE---EE--TT-HHHHTGGGTS-PPTTSTT------SS-GGGEEEEE-B---THHHHHHHIIIIIT--EEEEE--SSSSS--BSB-S--EEEEEEHHHHHHHHHHHH-TT-TTGGGGTTTTTTT--THHHHTSSSSS---EEEEEEE--TT-SS---GGG---B-SEEE---TGGGT-HHHHHHHHHIIIIIIEETTEE--TTBPTT-S--TTSTTTT--TT--------TT-S---SSS-----PPP-PPPS----------------------------------------------TT--SS------HHHHHHHHHHHH--S-HHHHHHHHHHHS---